Protein AF-0000000078060298 (afdb_homodimer)

Organism: Helicoverpa armigera (NCBI:txid29058)

Structure (mmCIF, N/CA/C/O backbone):
data_AF-0000000078060298-model_v1
#
loop_
_entity.id
_entity.type
_entity.pdbx_description
1 polymer 'Lipase domain-containing protein'
#
loop_
_atom_site.group_PDB
_atom_site.id
_atom_site.type_symbol
_atom_site.label_atom_id
_atom_site.label_alt_id
_atom_site.label_comp_id
_atom_site.label_asym_id
_atom_site.label_entity_id
_atom_site.label_seq_id
_atom_site.pdbx_PDB_ins_code
_atom_site.Cartn_x
_atom_site.Cartn_y
_atom_site.Cartn_z
_atom_site.occupancy
_atom_site.B_iso_or_equiv
_atom_site.auth_seq_id
_atom_site.auth_comp_id
_atom_site.auth_asym_id
_atom_site.auth_atom_id
_atom_site.pdbx_PDB_model_num
ATOM 1 N N . MET A 1 1 ? -14.711 -46.688 30.859 1 22.91 1 MET A N 1
ATOM 2 C CA . MET A 1 1 ? -13.898 -46.219 29.734 1 22.91 1 MET A CA 1
ATOM 3 C C . MET A 1 1 ? -14 -44.719 29.578 1 22.91 1 MET A C 1
ATOM 5 O O . MET A 1 1 ? -15.055 -44.188 29.203 1 22.91 1 MET A O 1
ATOM 9 N N . LYS A 1 2 ? -13.328 -43.969 30.484 1 39.56 2 LYS A N 1
ATOM 10 C CA . LYS A 1 2 ? -13.219 -42.5 30.484 1 39.56 2 LYS A CA 1
ATOM 11 C C . LYS A 1 2 ? -12.625 -42 29.172 1 39.56 2 LYS A C 1
ATOM 13 O O . LYS A 1 2 ? -11.516 -42.375 28.797 1 39.56 2 LYS A O 1
ATOM 18 N N . ILE A 1 3 ? -13.523 -41.562 28.25 1 32.94 3 ILE A N 1
ATOM 19 C CA . ILE A 1 3 ? -13.125 -40.938 27 1 32.94 3 ILE A CA 1
ATOM 20 C C . ILE A 1 3 ? -12.375 -39.656 27.281 1 32.94 3 ILE A C 1
ATOM 22 O O . ILE A 1 3 ? -12.922 -38.719 27.906 1 32.94 3 ILE A O 1
ATOM 26 N N . VAL A 1 4 ? -11.117 -39.656 27.25 1 38.22 4 VAL A N 1
ATOM 27 C CA . VAL A 1 4 ? -10.281 -38.469 27.328 1 38.22 4 VAL A CA 1
ATOM 28 C C . VAL A 1 4 ? -10.336 -37.719 26 1 38.22 4 VAL A C 1
ATOM 30 O O . VAL A 1 4 ? -9.938 -38.25 24.953 1 38.22 4 VAL A O 1
ATOM 33 N N . VAL A 1 5 ? -11.18 -36.719 25.781 1 35.28 5 VAL A N 1
ATOM 34 C CA . VAL A 1 5 ? -11.203 -35.719 24.703 1 35.28 5 VAL A CA 1
ATOM 35 C C . VAL A 1 5 ? -9.977 -34.844 24.797 1 35.28 5 VAL A C 1
ATOM 37 O O . VAL A 1 5 ? -9.812 -34.094 25.781 1 35.28 5 VAL A O 1
ATOM 40 N N . ILE A 1 6 ? -8.953 -35.219 24.172 1 32.78 6 ILE A N 1
ATOM 41 C CA . ILE A 1 6 ? -7.832 -34.312 24 1 32.78 6 ILE A CA 1
ATOM 42 C C . ILE A 1 6 ? -8.219 -33.188 23.016 1 32.78 6 ILE A C 1
ATOM 44 O O . ILE A 1 6 ? -8.445 -33.469 21.844 1 32.78 6 ILE A O 1
ATOM 48 N N . LEU A 1 7 ? -8.781 -32.156 23.422 1 31.72 7 LEU A N 1
ATOM 49 C CA . LEU A 1 7 ? -8.945 -30.922 22.625 1 31.72 7 LEU A CA 1
ATOM 50 C C . LEU A 1 7 ? -7.594 -30.391 22.172 1 31.72 7 LEU A C 1
ATOM 52 O O . LEU A 1 7 ? -6.801 -29.922 22.984 1 31.72 7 LEU A O 1
ATOM 56 N N . MET A 1 8 ? -7.055 -30.984 21.188 1 29.28 8 MET A N 1
ATOM 57 C CA . MET A 1 8 ? -5.922 -30.312 20.547 1 29.28 8 MET A CA 1
ATOM 58 C C . MET A 1 8 ? -6.312 -28.922 20.078 1 29.28 8 MET A C 1
ATOM 60 O O . MET A 1 8 ? -7.125 -28.781 19.156 1 29.28 8 MET A O 1
ATOM 64 N N . LEU A 1 9 ? -6.281 -27.984 20.922 1 32.25 9 LEU A N 1
ATOM 65 C CA . LEU A 1 9 ? -6.324 -26.609 20.469 1 32.25 9 LEU A CA 1
ATOM 66 C C . LEU A 1 9 ? -5.27 -26.359 19.391 1 32.25 9 LEU A C 1
ATOM 68 O O . LEU A 1 9 ? -4.07 -26.359 19.688 1 32.25 9 LEU A O 1
ATOM 72 N N . VAL A 1 10 ? -5.492 -26.812 18.25 1 33.12 10 VAL A N 1
ATOM 73 C CA . VAL A 1 10 ? -4.688 -26.297 17.141 1 33.12 10 VAL A CA 1
ATOM 74 C C . VAL A 1 10 ? -4.648 -24.781 17.172 1 33.12 10 VAL A C 1
ATOM 76 O O . VAL A 1 10 ? -5.66 -24.125 16.922 1 33.12 10 VAL A O 1
ATOM 79 N N . VAL A 1 11 ? -4 -24.234 18.141 1 34.66 11 VAL A N 1
ATOM 80 C CA . VAL A 1 11 ? -3.727 -22.812 18.047 1 34.66 11 VAL A CA 1
ATOM 81 C C . VAL A 1 11 ? -3.105 -22.5 16.688 1 34.66 11 VAL A C 1
ATOM 83 O O . VAL A 1 11 ? -1.984 -22.922 16.406 1 34.66 11 VAL A O 1
ATOM 86 N N . CYS A 1 12 ? -3.881 -22.344 15.656 1 39.69 12 CYS A N 1
ATOM 87 C CA . CYS A 1 12 ? -3.379 -21.734 14.43 1 39.69 12 CYS A CA 1
ATOM 88 C C . CYS A 1 12 ? -2.502 -20.531 14.734 1 39.69 12 CYS A C 1
ATOM 90 O O . CYS A 1 12 ? -3.008 -19.453 15.094 1 39.69 12 CYS A O 1
ATOM 92 N N . VAL A 1 13 ? -1.341 -20.719 15.32 1 43.97 13 VAL A N 1
ATOM 93 C CA . VAL A 1 13 ? -0.406 -19.609 15.547 1 43.97 13 VAL A CA 1
ATOM 94 C C . VAL A 1 13 ? -0.227 -18.812 14.258 1 43.97 13 VAL A C 1
ATOM 96 O O . VAL A 1 13 ? 0.323 -19.328 13.273 1 43.97 13 VAL A O 1
ATOM 99 N N . GLU A 1 14 ? -1.172 -17.953 14.055 1 56.47 14 GLU A N 1
ATOM 100 C CA . GLU A 1 14 ? -0.93 -17.031 12.961 1 56.47 14 GLU A CA 1
ATOM 101 C C . GLU A 1 14 ? 0.479 -16.453 13.023 1 56.47 14 GLU A C 1
ATOM 103 O O . GLU A 1 14 ? 0.922 -16 14.086 1 56.47 14 GLU A O 1
ATOM 108 N N . ALA A 1 15 ? 1.34 -16.812 12.039 1 65.75 15 ALA A N 1
ATOM 109 C CA . ALA A 1 15 ? 2.736 -16.391 11.977 1 65.75 15 ALA A CA 1
ATOM 110 C C . ALA A 1 15 ? 2.854 -14.867 12.117 1 65.75 15 ALA A C 1
ATOM 112 O O . ALA A 1 15 ? 2.121 -14.125 11.461 1 65.75 15 ALA A O 1
ATOM 113 N N . ASP A 1 16 ? 3.424 -14.375 13.086 1 80.25 16 ASP A N 1
ATOM 114 C CA . ASP A 1 16 ? 3.771 -12.977 13.281 1 80.25 16 ASP A CA 1
ATOM 115 C C . ASP A 1 16 ? 4.621 -12.453 12.125 1 80.25 16 ASP A C 1
ATOM 117 O O . ASP A 1 16 ? 5.777 -12.852 11.969 1 80.25 16 ASP A O 1
ATOM 121 N N . THR A 1 17 ? 3.959 -11.633 11.25 1 91.25 17 THR A N 1
ATOM 122 C CA . THR A 1 17 ? 4.66 -11.125 10.078 1 91.25 17 THR A CA 1
ATOM 123 C C . THR A 1 17 ? 5.309 -9.781 10.383 1 91.25 17 THR A C 1
ATOM 125 O O . THR A 1 17 ? 5.895 -9.156 9.492 1 91.25 17 THR A O 1
ATOM 128 N N . GLY A 1 18 ? 5.203 -9.32 11.688 1 93.38 18 GLY A N 1
ATOM 129 C CA . GLY A 1 18 ? 5.84 -8.078 12.094 1 93.38 18 GLY A CA 1
ATOM 130 C C . GLY A 1 18 ? 5.07 -6.844 11.656 1 93.38 18 GLY A C 1
ATOM 131 O O . GLY A 1 18 ? 4.078 -6.949 10.93 1 93.38 18 GLY A O 1
ATOM 132 N N . GLN A 1 19 ? 5.551 -5.621 12.086 1 94.94 19 GLN A N 1
ATOM 133 C CA . GLN A 1 19 ? 4.977 -4.336 11.695 1 94.94 19 GLN A CA 1
ATOM 134 C C . GLN A 1 19 ? 5.473 -3.908 10.32 1 94.94 19 GLN A C 1
ATOM 136 O O . GLN A 1 19 ? 6.578 -4.27 9.906 1 94.94 19 GLN A O 1
ATOM 141 N N . PRO A 1 20 ? 4.613 -3.164 9.641 1 96.12 20 PRO A N 1
ATOM 142 C CA . PRO A 1 20 ? 5.082 -2.68 8.344 1 96.12 20 PRO A CA 1
ATOM 143 C C . PRO A 1 20 ? 6.238 -1.69 8.469 1 96.12 20 PRO A C 1
ATOM 145 O O . PRO A 1 20 ? 6.258 -0.866 9.383 1 96.12 20 PRO A O 1
ATOM 148 N N . ALA A 1 21 ? 7.223 -1.841 7.555 1 95.25 21 ALA A N 1
ATOM 149 C CA . ALA A 1 21 ? 8.219 -0.783 7.414 1 95.25 21 ALA A CA 1
ATOM 150 C C . ALA A 1 21 ? 7.605 0.467 6.789 1 95.25 21 ALA A C 1
ATOM 152 O O . ALA A 1 21 ? 7.859 1.585 7.242 1 95.25 21 ALA A O 1
ATOM 153 N N . GLY A 1 22 ? 6.773 0.222 5.797 1 96.31 22 GLY A N 1
ATOM 154 C CA . GLY A 1 22 ? 6.117 1.313 5.094 1 96.31 22 GLY A CA 1
ATOM 155 C C . GLY A 1 22 ? 6.898 1.802 3.889 1 96.31 22 GLY A C 1
ATOM 156 O O . GLY A 1 22 ? 8.094 1.52 3.76 1 96.31 22 GLY A O 1
ATOM 157 N N . PHE A 1 23 ? 6.195 2.508 2.971 1 97.81 23 PHE A N 1
ATOM 158 C CA . PHE A 1 23 ? 6.785 3.059 1.757 1 97.81 23 PHE A CA 1
ATOM 159 C C . PHE A 1 23 ? 7.785 4.16 2.092 1 97.81 23 PHE A C 1
ATOM 161 O O . PHE A 1 23 ? 7.453 5.109 2.809 1 97.81 23 PHE A O 1
ATOM 168 N N . MET A 1 24 ? 9.047 4.039 1.638 1 97.12 24 MET A N 1
ATOM 169 C CA . MET A 1 24 ? 10.086 5.047 1.821 1 97.12 24 MET A CA 1
ATOM 170 C C . MET A 1 24 ? 10.211 5.441 3.289 1 97.12 24 MET A C 1
ATOM 172 O O . MET A 1 24 ? 10.172 6.629 3.621 1 97.12 24 MET A O 1
ATOM 176 N N . ALA A 1 25 ? 10.414 4.406 4.105 1 95.56 25 ALA A N 1
ATOM 177 C CA . ALA A 1 25 ? 10.375 4.594 5.551 1 95.56 25 ALA A CA 1
ATOM 178 C C . ALA A 1 25 ? 11.508 5.492 6.023 1 95.56 25 ALA A C 1
ATOM 180 O O . ALA A 1 25 ? 11.359 6.23 7 1 95.56 25 ALA A O 1
ATOM 181 N N . ASP A 1 26 ? 12.648 5.414 5.348 1 95.38 26 ASP A N 1
ATOM 182 C CA . ASP A 1 26 ? 13.844 6.18 5.707 1 95.38 26 ASP A CA 1
ATOM 183 C C . ASP A 1 26 ? 14.445 6.859 4.48 1 95.38 26 ASP A C 1
ATOM 185 O O . ASP A 1 26 ? 14.586 6.238 3.426 1 95.38 26 ASP A O 1
ATOM 189 N N . CYS A 1 27 ? 14.742 8.117 4.691 1 96.94 27 CYS A N 1
ATOM 190 C CA . CYS A 1 27 ? 15.375 8.852 3.602 1 96.94 27 CYS A CA 1
ATOM 191 C C . CYS A 1 27 ? 16.719 9.43 4.031 1 96.94 27 CYS A C 1
ATOM 193 O O . CYS A 1 27 ? 16.875 9.875 5.172 1 96.94 27 CYS A O 1
ATOM 195 N N . PRO A 1 28 ? 17.688 9.391 3.088 1 96.75 28 PRO A N 1
ATOM 196 C CA . PRO A 1 28 ? 18.969 10.039 3.377 1 96.75 28 PRO A CA 1
ATOM 197 C C . PRO A 1 28 ? 18.828 11.539 3.629 1 96.75 28 PRO A C 1
ATOM 199 O O . PRO A 1 28 ? 18.047 12.211 2.949 1 96.75 28 PRO A O 1
ATOM 202 N N . GLY A 1 29 ? 19.531 12 4.66 1 96.56 29 GLY A N 1
ATOM 203 C CA . GLY A 1 29 ? 19.688 13.43 4.848 1 96.56 29 GLY A CA 1
ATOM 204 C C . GLY A 1 29 ? 18.625 14.023 5.762 1 96.56 29 GLY A C 1
ATOM 205 O O . GLY A 1 29 ? 18.672 15.219 6.074 1 96.56 29 GLY A O 1
ATOM 206 N N . MET A 1 30 ? 17.703 13.219 6.277 1 96.75 30 MET A N 1
ATOM 207 C CA . MET A 1 30 ? 16.641 13.734 7.133 1 96.75 30 MET A CA 1
ATOM 208 C C . MET A 1 30 ? 17.219 14.289 8.43 1 96.75 30 MET A C 1
ATOM 210 O O . MET A 1 30 ? 16.594 15.133 9.086 1 96.75 30 MET A O 1
ATOM 214 N N . ASN A 1 31 ? 18.391 13.867 8.797 1 93.69 31 ASN A N 1
ATOM 215 C CA . ASN A 1 31 ? 19.047 14.352 10.008 1 93.69 31 ASN A CA 1
ATOM 216 C C . ASN A 1 31 ? 20.156 15.359 9.688 1 93.69 31 ASN A C 1
ATOM 218 O O . ASN A 1 31 ? 20.938 15.734 10.562 1 93.69 31 ASN A O 1
ATOM 222 N N . ARG A 1 32 ? 20.281 15.734 8.484 1 96.94 32 ARG A N 1
ATOM 223 C CA . ARG A 1 32 ? 21.25 16.75 8.062 1 96.94 32 ARG A CA 1
ATOM 224 C C . ARG A 1 32 ? 20.609 18.125 8.016 1 96.94 32 ARG A C 1
ATOM 226 O O . ARG A 1 32 ? 19.375 18.25 8 1 96.94 32 ARG A O 1
ATOM 233 N N . THR A 1 33 ? 21.484 19.094 7.965 1 96.69 33 THR A N 1
ATOM 234 C CA . THR A 1 33 ? 21 20.469 7.945 1 96.69 33 THR A CA 1
ATOM 235 C C . THR A 1 33 ? 20.547 20.859 6.539 1 96.69 33 THR A C 1
ATOM 237 O O . THR A 1 33 ? 21.203 20.516 5.555 1 96.69 33 THR A O 1
ATOM 240 N N . THR A 1 34 ? 19.406 21.422 6.43 1 96.5 34 THR A N 1
ATOM 241 C CA . THR A 1 34 ? 18.891 22.047 5.215 1 96.5 34 THR A CA 1
ATOM 242 C C . THR A 1 34 ? 18.609 23.531 5.445 1 96.5 34 THR A C 1
ATOM 244 O O . THR A 1 34 ? 17.781 23.891 6.293 1 96.5 34 THR A O 1
ATOM 247 N N . VAL A 1 35 ? 19.297 24.375 4.711 1 97.06 35 VAL A N 1
ATOM 248 C CA . VAL A 1 35 ? 19.172 25.812 4.859 1 97.06 35 VAL A CA 1
ATOM 249 C C . VAL A 1 35 ? 18.531 26.406 3.6 1 97.06 35 VAL A C 1
ATOM 251 O O . VAL A 1 35 ? 18.844 25.984 2.484 1 97.06 35 VAL A O 1
ATOM 254 N N . LEU A 1 36 ? 17.594 27.328 3.758 1 96.69 36 LEU A N 1
ATOM 255 C CA . LEU A 1 36 ? 17.062 28.094 2.637 1 96.69 36 LEU A CA 1
ATOM 256 C C . LEU A 1 36 ? 17.891 29.344 2.391 1 96.69 36 LEU A C 1
ATOM 258 O O . LEU A 1 36 ? 18.109 30.156 3.305 1 96.69 36 LEU A O 1
ATOM 262 N N . SER A 1 37 ? 18.344 29.5 1.194 1 96.5 37 SER A N 1
ATOM 263 C CA . SER A 1 37 ? 19.094 30.703 0.834 1 96.5 37 SER A CA 1
ATOM 264 C C . SER A 1 37 ? 18.203 31.953 0.924 1 96.5 37 SER A C 1
ATOM 266 O O . SER A 1 37 ? 16.984 31.844 0.953 1 96.5 37 SER A O 1
ATOM 268 N N . GLU A 1 38 ? 18.906 33.094 0.923 1 96.56 38 GLU A N 1
ATOM 269 C CA . GLU A 1 38 ? 18.141 34.344 0.947 1 96.56 38 GLU A CA 1
ATOM 270 C C . GLU A 1 38 ? 17.281 34.469 -0.3 1 96.56 38 GLU A C 1
ATOM 272 O O . GLU A 1 38 ? 16.156 35 -0.229 1 96.56 38 GLU A O 1
ATOM 277 N N . ALA A 1 39 ? 17.781 34.031 -1.404 1 95.56 39 ALA A N 1
ATOM 278 C CA . ALA A 1 39 ? 17.016 34.094 -2.65 1 95.56 39 ALA A CA 1
ATOM 279 C C . ALA A 1 39 ? 15.766 33.219 -2.559 1 95.56 39 ALA A C 1
ATOM 281 O O . ALA A 1 39 ? 14.695 33.625 -3.008 1 95.56 39 ALA A O 1
ATOM 282 N N . THR A 1 40 ? 15.922 32.031 -1.969 1 95.62 40 THR A N 1
ATOM 283 C CA . THR A 1 40 ? 14.789 31.141 -1.795 1 95.62 40 THR A CA 1
ATOM 284 C C . THR A 1 40 ? 13.75 31.75 -0.854 1 95.62 40 THR A C 1
ATOM 286 O O . THR A 1 40 ? 12.555 31.75 -1.149 1 95.62 40 THR A O 1
ATOM 289 N N . LYS A 1 41 ? 14.18 32.281 0.205 1 96.06 41 LYS A N 1
ATOM 290 C CA . LYS A 1 41 ? 13.273 32.906 1.182 1 96.06 41 LYS A CA 1
ATOM 291 C C . LYS A 1 41 ? 12.445 34 0.551 1 96.06 41 LYS A C 1
ATOM 293 O O . LYS A 1 41 ? 11.242 34.125 0.809 1 96.06 41 LYS A O 1
ATOM 298 N N . ARG A 1 42 ? 13.07 34.75 -0.319 1 94.31 42 ARG A N 1
ATOM 299 C CA . ARG A 1 42 ? 12.406 35.875 -0.943 1 94.31 42 ARG A CA 1
ATOM 300 C C . ARG A 1 42 ? 11.344 35.438 -1.938 1 94.31 42 ARG A C 1
ATOM 302 O O . ARG A 1 42 ? 10.422 36.188 -2.264 1 94.31 42 ARG A O 1
ATOM 309 N N . SER A 1 43 ? 11.484 34.25 -2.359 1 94.62 43 SER A N 1
ATOM 310 C CA . SER A 1 43 ? 10.57 33.75 -3.377 1 94.62 43 SER A CA 1
ATOM 311 C C . SER A 1 43 ? 9.328 33.125 -2.744 1 94.62 43 SER A C 1
ATOM 313 O O . SER A 1 43 ? 8.359 32.812 -3.439 1 94.62 43 SER A O 1
ATOM 315 N N . LEU A 1 44 ? 9.336 32.938 -1.438 1 96.44 44 LEU A N 1
ATOM 316 C CA . LEU A 1 44 ? 8.25 32.25 -0.745 1 96.44 44 LEU A CA 1
ATOM 317 C C . LEU A 1 44 ? 7.121 33.219 -0.405 1 96.44 44 LEU A C 1
ATOM 319 O O . LEU A 1 44 ? 7.363 34.406 -0.151 1 96.44 44 LEU A O 1
ATOM 323 N N . SER A 1 45 ? 5.93 32.688 -0.486 1 96.81 45 SER A N 1
ATOM 324 C CA . SER A 1 45 ? 4.781 33.562 -0.252 1 96.81 45 SER A CA 1
ATOM 325 C C . SER A 1 45 ? 3.621 32.781 0.369 1 96.81 45 SER A C 1
ATOM 327 O O . SER A 1 45 ? 3.654 31.562 0.452 1 96.81 45 SER A O 1
ATOM 329 N N . VAL A 1 46 ? 2.668 33.531 0.876 1 97.56 46 VAL A N 1
ATOM 330 C CA . VAL A 1 46 ? 1.368 33 1.298 1 97.56 46 VAL A CA 1
ATOM 331 C C . VAL A 1 46 ? 0.261 33.688 0.501 1 97.56 46 VAL A C 1
ATOM 333 O O . VAL A 1 46 ? 0.45 34.812 -0.011 1 97.56 46 VAL A O 1
ATOM 336 N N . VAL A 1 47 ? -0.777 32.969 0.334 1 97.31 47 VA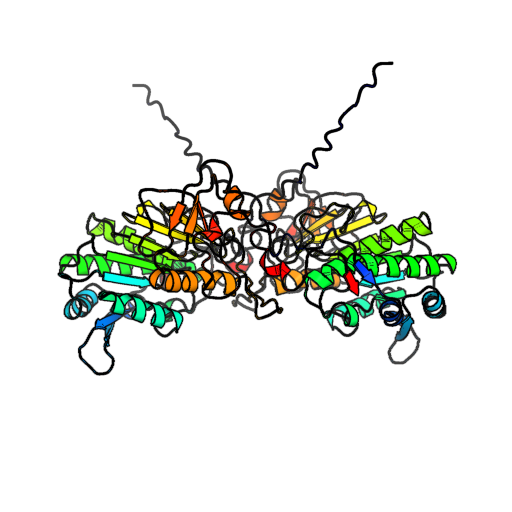L A N 1
ATOM 337 C CA . VAL A 1 47 ? -1.995 33.531 -0.226 1 97.31 47 VAL A CA 1
ATOM 338 C C . VAL A 1 47 ? -2.994 33.812 0.893 1 97.31 47 VAL A C 1
ATOM 340 O O . VAL A 1 47 ? -3.398 32.906 1.62 1 97.31 47 VAL A O 1
ATOM 343 N N . VAL A 1 48 ? -3.354 35.094 1.006 1 97.5 48 VAL A N 1
ATOM 344 C CA . VAL A 1 48 ? -4.324 35.531 2.004 1 97.5 48 VAL A CA 1
ATOM 345 C C . VAL A 1 48 ? -5.688 35.719 1.346 1 97.5 48 VAL A C 1
ATOM 347 O O . VAL A 1 48 ? -5.805 36.469 0.362 1 97.5 48 VAL A O 1
ATOM 350 N N . VAL A 1 49 ? -6.68 35.031 1.876 1 95.69 49 VAL A N 1
ATOM 351 C CA . VAL A 1 49 ? -8.023 35.094 1.315 1 95.69 49 VAL A CA 1
ATOM 352 C C . VAL A 1 49 ? -8.992 35.656 2.361 1 95.69 49 VAL A C 1
ATOM 354 O O . VAL A 1 49 ? -9 35.188 3.506 1 95.69 49 VAL A O 1
ATOM 357 N N . TYR A 1 50 ? -9.773 36.656 1.946 1 86.81 50 TYR A N 1
ATOM 358 C CA . TYR A 1 50 ? -10.68 37.312 2.877 1 86.81 50 TYR A CA 1
ATOM 359 C C . TYR A 1 50 ? -11.992 37.656 2.191 1 86.81 50 TYR A C 1
ATOM 361 O O . TYR A 1 50 ? -12.023 37.906 0.979 1 86.81 50 TYR A O 1
ATOM 369 N N . PRO A 1 51 ? -13.047 37.531 2.971 1 82.62 51 PRO A N 1
ATOM 370 C CA . PRO A 1 51 ? -14.359 37.812 2.387 1 82.62 51 PRO A CA 1
ATOM 371 C C . PRO A 1 51 ? -14.508 39.281 1.992 1 82.62 51 PRO A C 1
ATOM 373 O O . PRO A 1 51 ? -13.969 40.188 2.664 1 82.62 51 PRO A O 1
ATOM 376 N N . THR A 1 52 ? -15.094 39.5 0.807 1 78 52 THR A N 1
ATOM 377 C CA . THR A 1 52 ? -15.469 40.844 0.376 1 78 52 THR A CA 1
ATOM 378 C C . THR A 1 52 ? -16.906 40.875 -0.129 1 78 52 THR A C 1
ATOM 380 O O . THR A 1 52 ? -17.5 39.812 -0.39 1 78 52 THR A O 1
ATOM 383 N N . SER A 1 53 ? -17.516 42.031 -0.085 1 72.56 53 SER A N 1
ATOM 384 C CA . SER A 1 53 ? -18.875 42.219 -0.544 1 72.56 53 SER A CA 1
ATOM 385 C C . SER A 1 53 ? -18.969 42.156 -2.064 1 72.56 53 SER A C 1
ATOM 387 O O . SER A 1 53 ? -20.062 42.094 -2.625 1 72.56 53 SER A O 1
ATOM 389 N N . GLY A 1 54 ? -18.031 41.906 -2.674 1 66.56 54 GLY A N 1
ATOM 390 C CA . GLY A 1 54 ? -18.047 41.906 -4.129 1 66.56 54 GLY A CA 1
ATOM 391 C C . GLY A 1 54 ? -18.656 40.625 -4.703 1 66.56 54 GLY A C 1
ATOM 392 O O . GLY A 1 54 ? -19.078 39.75 -3.955 1 66.56 54 GLY A O 1
ATOM 393 N N . PHE A 1 55 ? -18.766 40.625 -6.035 1 63.78 55 PHE A N 1
ATOM 394 C CA . PHE A 1 55 ? -19.453 39.625 -6.836 1 63.78 55 PHE A CA 1
ATOM 395 C C . PHE A 1 55 ? -18.922 38.219 -6.52 1 63.78 55 PHE A C 1
ATOM 397 O O . PHE A 1 55 ? -19.688 37.281 -6.406 1 63.78 55 PHE A O 1
ATOM 404 N N . LEU A 1 56 ? -17.547 38.125 -6.254 1 73.69 56 LEU A N 1
ATOM 405 C CA . LEU A 1 56 ? -16.938 36.812 -6.031 1 73.69 56 LEU A CA 1
ATOM 406 C C . LEU A 1 56 ? -17.062 36.406 -4.566 1 73.69 56 LEU A C 1
ATOM 408 O O . LEU A 1 56 ? -16.891 35.25 -4.23 1 73.69 56 LEU A O 1
ATOM 412 N N . GLY A 1 57 ? -17.359 37.25 -3.82 1 78.38 57 GLY A N 1
ATOM 413 C CA . GLY A 1 57 ? -17.594 37 -2.406 1 78.38 57 GLY A CA 1
ATOM 414 C C . GLY A 1 57 ? -16.312 36.969 -1.584 1 78.38 57 GLY A C 1
ATOM 415 O O . GLY A 1 57 ? -16.375 36.969 -0.353 1 78.38 57 GLY A O 1
ATOM 416 N N . HIS A 1 58 ? -15.109 36.781 -2.402 1 86 58 HIS A N 1
ATOM 417 C CA . HIS A 1 58 ? -13.844 36.844 -1.685 1 86 58 HIS A CA 1
ATOM 418 C C . HIS A 1 58 ? -12.734 37.406 -2.568 1 86 58 HIS A C 1
ATOM 420 O O . HIS A 1 58 ? -12.883 37.469 -3.791 1 86 58 HIS A O 1
ATOM 426 N N . ARG A 1 59 ? -11.711 38 -1.961 1 89.5 59 ARG A N 1
ATOM 427 C CA . ARG A 1 59 ? -10.508 38.469 -2.639 1 89.5 59 ARG A CA 1
ATOM 428 C C . ARG A 1 59 ? -9.266 37.75 -2.104 1 89.5 59 ARG A C 1
ATOM 430 O O . ARG A 1 59 ? -9.297 37.156 -1.028 1 89.5 59 ARG A O 1
ATOM 437 N N . GLU A 1 60 ? -8.273 37.75 -2.938 1 94.31 60 GLU A N 1
ATOM 438 C CA . GLU A 1 60 ? -7.012 37.125 -2.555 1 94.31 60 GLU A CA 1
ATOM 439 C C . GLU A 1 60 ? -5.84 38.062 -2.793 1 94.31 60 GLU A C 1
ATOM 441 O O . GLU A 1 60 ? -5.855 38.875 -3.738 1 94.31 60 GLU A O 1
ATOM 446 N N . VAL A 1 61 ? -4.969 38.062 -1.891 1 95.88 61 VAL A N 1
ATOM 447 C CA . VAL A 1 61 ? -3.732 38.812 -2.043 1 95.88 61 VAL A CA 1
ATOM 448 C C . VAL A 1 61 ? -2.537 37.938 -1.701 1 95.88 61 VAL A C 1
ATOM 450 O O . VAL A 1 61 ? -2.604 37.125 -0.778 1 95.88 61 VAL A O 1
ATOM 453 N N . ARG A 1 62 ? -1.482 38.062 -2.461 1 96.31 62 ARG A N 1
ATOM 454 C CA . ARG A 1 62 ? -0.241 37.344 -2.191 1 96.31 62 ARG A CA 1
ATOM 455 C C . ARG A 1 62 ? 0.713 38.188 -1.357 1 96.31 62 ARG A C 1
ATOM 457 O O . ARG A 1 62 ? 0.955 39.375 -1.677 1 96.31 62 ARG A O 1
ATOM 464 N N . CYS A 1 63 ? 1.174 37.625 -0.258 1 97.75 63 CYS A N 1
ATOM 465 C CA . CYS A 1 63 ? 2.133 38.281 0.619 1 97.75 63 CYS A CA 1
ATOM 466 C C . CYS A 1 63 ? 3.393 37.438 0.784 1 97.75 63 CYS A C 1
ATOM 468 O O . CYS A 1 63 ? 3.33 36.219 0.761 1 97.75 63 CYS A O 1
ATOM 470 N N . LYS A 1 64 ? 4.523 38.094 0.938 1 97.25 64 LYS A N 1
ATOM 471 C CA . LYS A 1 64 ? 5.781 37.406 1.148 1 97.25 64 LYS A CA 1
ATOM 472 C C . LYS A 1 64 ? 5.773 36.625 2.471 1 97.25 64 LYS A C 1
ATOM 474 O O . LYS A 1 64 ? 5.176 37.094 3.449 1 97.25 64 LYS A O 1
ATOM 479 N N . LEU A 1 65 ? 6.391 35.5 2.467 1 97.62 65 LEU A N 1
ATOM 480 C CA . LEU A 1 65 ? 6.539 34.75 3.707 1 97.62 65 LEU A CA 1
ATOM 481 C C . LEU A 1 65 ? 7.668 35.312 4.559 1 97.62 65 LEU A C 1
ATOM 483 O O . LEU A 1 65 ? 8.75 34.719 4.641 1 97.62 65 LEU A O 1
ATOM 487 N N . SER A 1 66 ? 7.43 36.438 5.121 1 95 66 SER A N 1
ATOM 488 C CA . SER A 1 66 ? 8.391 37.188 5.914 1 95 66 SER A CA 1
ATOM 489 C C . SER A 1 66 ? 7.691 38.094 6.941 1 95 66 SER A C 1
ATOM 491 O O . SER A 1 66 ? 6.461 38.156 6.961 1 95 66 SER A O 1
ATOM 493 N N . THR A 1 67 ? 8.508 38.656 7.762 1 90.94 67 THR A N 1
ATOM 494 C CA . THR A 1 67 ? 7.969 39.625 8.734 1 90.94 67 THR A CA 1
ATOM 495 C C . THR A 1 67 ? 7.258 40.75 8.023 1 90.94 67 THR A C 1
ATOM 497 O O . THR A 1 67 ? 6.184 41.188 8.453 1 90.94 67 THR A O 1
ATOM 500 N N . GLU A 1 68 ? 7.898 41.25 6.98 1 92.19 68 GLU A N 1
ATOM 501 C CA . GLU A 1 68 ? 7.27 42.312 6.195 1 92.19 68 GLU A CA 1
ATOM 502 C C . GLU A 1 68 ? 5.969 41.812 5.559 1 92.19 68 GLU A C 1
ATOM 504 O O . GLU A 1 68 ? 4.992 42.562 5.488 1 92.19 68 GLU A O 1
ATOM 509 N N . GLY A 1 69 ? 6.008 40.625 5.117 1 96.06 69 GLY A N 1
ATOM 510 C CA . GLY A 1 69 ? 4.82 40.062 4.512 1 96.06 69 GLY A CA 1
ATOM 511 C C . GLY A 1 69 ? 3.676 39.875 5.492 1 96.06 69 GLY A C 1
ATOM 512 O O . GLY A 1 69 ? 2.508 39.906 5.102 1 96.06 69 GLY A O 1
ATOM 513 N N . ALA A 1 70 ? 3.998 39.688 6.746 1 97.75 70 ALA A N 1
ATOM 514 C CA . ALA A 1 70 ? 2.967 39.594 7.777 1 97.75 70 ALA A CA 1
ATOM 515 C C . ALA A 1 70 ? 2.154 40.875 7.875 1 97.75 70 ALA A C 1
ATOM 517 O O . ALA A 1 70 ? 0.944 40.844 8.109 1 97.75 70 ALA A O 1
ATOM 518 N N . ALA A 1 71 ? 2.826 42 7.723 1 97.06 71 ALA A N 1
ATOM 519 C CA . ALA A 1 71 ? 2.123 43.281 7.715 1 97.06 71 ALA A CA 1
ATOM 520 C C . ALA A 1 71 ? 1.158 43.375 6.535 1 97.06 71 ALA A C 1
ATOM 522 O O . ALA A 1 71 ? 0.043 43.875 6.676 1 97.06 71 ALA A O 1
ATOM 523 N N . CYS A 1 72 ? 1.628 42.938 5.441 1 97.25 72 CYS A N 1
ATOM 524 C CA . CYS A 1 72 ? 0.783 42.844 4.258 1 97.25 72 CYS A CA 1
ATOM 525 C C . CYS A 1 72 ? -0.47 42.031 4.551 1 97.25 72 CYS A C 1
ATOM 527 O O . CYS A 1 72 ? -1.582 42.438 4.227 1 97.25 72 CYS A O 1
ATOM 529 N N . ALA A 1 73 ? -0.363 40.875 5.172 1 97.75 73 ALA A N 1
ATOM 530 C CA . ALA A 1 73 ? -1.476 40 5.484 1 97.75 73 ALA A CA 1
ATOM 531 C C . ALA A 1 73 ? -2.41 40.625 6.516 1 97.75 73 ALA A C 1
ATOM 533 O O . ALA A 1 73 ? -3.633 40.562 6.375 1 97.75 73 ALA A O 1
ATOM 534 N N . ALA A 1 74 ? -1.828 41.25 7.496 1 97.25 74 ALA A N 1
ATOM 535 C CA . ALA A 1 74 ? -2.58 41.812 8.617 1 97.25 74 ALA A CA 1
ATOM 536 C C . ALA A 1 74 ? -3.553 42.875 8.148 1 97.25 74 ALA A C 1
ATOM 538 O O . ALA A 1 74 ? -4.609 43.094 8.758 1 97.25 74 ALA A O 1
ATOM 539 N N . LYS A 1 75 ? -3.234 43.531 7.051 1 95.38 75 LYS A N 1
ATOM 540 C CA . LYS A 1 75 ? -4.074 44.594 6.516 1 95.38 75 LYS A CA 1
ATOM 541 C C . LYS A 1 75 ? -5.422 44.062 6.051 1 95.38 75 LYS A C 1
ATOM 543 O O . LYS A 1 75 ? -6.406 44.812 5.977 1 95.38 75 LYS A O 1
ATOM 548 N N . HIS A 1 76 ? -5.465 42.812 5.812 1 94.56 76 HIS A N 1
ATOM 549 C CA . HIS A 1 76 ? -6.656 42.281 5.172 1 94.56 76 HIS A CA 1
ATOM 550 C C . HIS A 1 76 ? -7.387 41.312 6.102 1 94.56 76 HIS A C 1
ATOM 552 O O . HIS A 1 76 ? -8.484 40.844 5.781 1 94.56 76 HIS A O 1
ATOM 558 N N . LEU A 1 77 ? -6.844 41 7.238 1 95.69 77 LEU A N 1
ATOM 559 C CA . LEU A 1 77 ? -7.395 40 8.141 1 95.69 77 LEU A CA 1
ATOM 560 C C . LEU A 1 77 ? -8.07 40.656 9.336 1 95.69 77 LEU A C 1
ATOM 562 O O . LEU A 1 77 ? -7.602 41.688 9.836 1 95.69 77 LEU A O 1
ATOM 566 N N . ASP A 1 78 ? -9.203 40.125 9.734 1 95 78 ASP A N 1
ATOM 567 C CA . ASP A 1 78 ? -9.906 40.562 10.93 1 95 78 ASP A CA 1
ATOM 568 C C . ASP A 1 78 ? -9.539 39.719 12.141 1 95 78 ASP A C 1
ATOM 570 O O . ASP A 1 78 ? -10.156 38.688 12.375 1 95 78 ASP A O 1
ATOM 574 N N . PHE A 1 79 ? -8.633 40.219 13 1 95.75 79 PHE A N 1
ATOM 575 C CA . PHE A 1 79 ? -8.117 39.469 14.125 1 95.75 79 PHE A CA 1
ATOM 576 C C . PHE A 1 79 ? -9.047 39.562 15.328 1 95.75 79 PHE A C 1
ATOM 578 O O . PHE A 1 79 ? -8.914 38.812 16.297 1 95.75 79 PHE A O 1
ATOM 585 N N . LYS A 1 80 ? -9.984 40.406 15.32 1 94.19 80 LYS A N 1
ATOM 586 C CA . LYS A 1 80 ? -10.859 40.656 16.453 1 94.19 80 LYS A CA 1
ATOM 587 C C . LYS A 1 80 ? -12.062 39.719 16.438 1 94.19 80 LYS A C 1
ATOM 589 O O . LYS A 1 80 ? -12.477 39.219 17.484 1 94.19 80 LYS A O 1
ATOM 594 N N . LYS A 1 81 ? -12.523 39.406 15.273 1 93.31 81 LYS A N 1
ATOM 595 C CA . LYS A 1 81 ? -13.805 38.719 15.211 1 93.31 81 LYS A CA 1
ATOM 596 C C . LYS A 1 81 ? -13.641 37.312 14.641 1 93.31 81 LYS A C 1
ATOM 598 O O . LYS A 1 81 ? -14.477 36.438 14.875 1 93.31 81 LYS A O 1
ATOM 603 N N . ARG A 1 82 ? -12.578 37.156 13.922 1 95.69 82 ARG A N 1
ATOM 604 C CA . ARG A 1 82 ? -12.523 35.938 13.125 1 95.69 82 ARG A CA 1
ATOM 605 C C . ARG A 1 82 ? -11.391 35.031 13.594 1 95.69 82 ARG A C 1
ATOM 607 O O . ARG A 1 82 ? -10.32 35.5 13.977 1 95.69 82 ARG A O 1
ATOM 614 N N . LYS A 1 83 ? -11.664 33.688 13.516 1 96.31 83 LYS A N 1
ATOM 615 C CA . LYS A 1 83 ? -10.562 32.719 13.617 1 96.31 83 LYS A CA 1
ATOM 616 C C . LYS A 1 83 ? -9.68 32.781 12.367 1 96.31 83 LYS A C 1
ATOM 618 O O . LYS A 1 83 ? -10.156 33.094 11.281 1 96.31 83 LYS A O 1
ATOM 623 N N . THR A 1 84 ? -8.43 32.531 12.594 1 98.12 84 THR A N 1
ATOM 624 C CA . THR A 1 84 ? -7.5 32.469 11.469 1 98.12 84 THR A CA 1
ATOM 625 C C . THR A 1 84 ? -7.121 31.016 11.18 1 98.12 84 THR A C 1
ATOM 627 O O . THR A 1 84 ? -6.582 30.328 12.047 1 98.12 84 THR A O 1
ATOM 630 N N . GLN A 1 85 ? -7.5 30.625 9.984 1 98.44 85 GLN A N 1
ATOM 631 C CA . GLN A 1 85 ? -7.191 29.281 9.516 1 98.44 85 GLN A CA 1
ATOM 632 C C . GLN A 1 85 ? -6.004 29.281 8.562 1 98.44 85 GLN A C 1
ATOM 634 O O . GLN A 1 85 ? -6.039 29.922 7.52 1 98.44 85 GLN A O 1
ATOM 639 N N . VAL A 1 86 ? -4.941 28.531 8.938 1 98.81 86 VAL A N 1
ATOM 640 C CA . VAL A 1 86 ? -3.779 28.375 8.07 1 98.81 86 VAL A CA 1
ATOM 641 C C . VAL A 1 86 ? -3.82 27 7.398 1 98.81 86 VAL A C 1
ATOM 643 O O . VAL A 1 86 ? -3.973 25.984 8.062 1 98.81 86 VAL A O 1
ATOM 646 N N . MET A 1 87 ? -3.713 27 6.109 1 98.38 87 MET A N 1
ATOM 647 C CA . MET A 1 87 ? -3.768 25.766 5.332 1 98.38 87 MET A CA 1
ATOM 648 C C . MET A 1 87 ? -2.422 25.484 4.676 1 98.38 87 MET A C 1
ATOM 650 O O . MET A 1 87 ? -1.832 26.359 4.047 1 98.38 87 MET A O 1
ATOM 654 N N . ILE A 1 88 ? -1.979 24.297 4.82 1 98.25 88 ILE A N 1
ATOM 655 C CA . ILE A 1 88 ? -0.719 23.859 4.23 1 98.25 88 ILE A CA 1
ATOM 656 C C . ILE A 1 88 ? -0.924 22.547 3.486 1 98.25 88 ILE A C 1
ATOM 658 O O . ILE A 1 88 ? -1.228 21.516 4.102 1 98.25 88 ILE A O 1
ATOM 662 N N . SER A 1 89 ? -0.72 22.531 2.145 1 95.69 89 SER A N 1
ATOM 663 C CA . SER A 1 89 ? -0.953 21.344 1.321 1 95.69 89 SER A CA 1
ATOM 664 C C . SER A 1 89 ? 0.268 20.438 1.312 1 95.69 89 SER A C 1
ATOM 666 O O . SER A 1 89 ? 1.203 20.625 2.09 1 95.69 89 SER A O 1
ATOM 668 N N . GLY A 1 90 ? 0.161 19.344 0.53 1 94.25 90 GLY A N 1
ATOM 669 C CA . GLY A 1 90 ? 1.22 18.359 0.473 1 94.25 90 GLY A CA 1
ATOM 670 C C . GLY A 1 90 ? 2.066 18.453 -0.782 1 94.25 90 GLY A C 1
ATOM 671 O O . GLY A 1 90 ? 1.982 19.438 -1.518 1 94.25 90 GLY A O 1
ATOM 672 N N . TYR A 1 91 ? 2.846 17.422 -1.007 1 92.69 91 TYR A N 1
ATOM 673 C CA . TYR A 1 91 ? 3.834 17.344 -2.078 1 92.69 91 TYR A CA 1
ATOM 674 C C . TYR A 1 91 ? 3.191 17.609 -3.434 1 92.69 91 TYR A C 1
ATOM 676 O O . TYR A 1 91 ? 2.176 17 -3.779 1 92.69 91 TYR A O 1
ATOM 684 N N . LEU A 1 92 ? 3.652 18.562 -4.199 1 85.12 92 LEU A N 1
ATOM 685 C CA . LEU A 1 92 ? 3.311 18.938 -5.566 1 85.12 92 LEU A CA 1
ATOM 686 C C . LEU A 1 92 ? 1.911 19.547 -5.625 1 85.12 92 LEU A C 1
ATOM 688 O O . LEU A 1 92 ? 1.306 19.625 -6.695 1 85.12 92 LEU A O 1
ATOM 692 N N . ASP A 1 93 ? 1.418 19.969 -4.469 1 87.38 93 ASP A N 1
ATOM 693 C CA . ASP A 1 93 ? 0.127 20.641 -4.395 1 87.38 93 ASP A CA 1
ATOM 694 C C . ASP A 1 93 ? 0.306 22.156 -4.238 1 87.38 93 ASP A C 1
ATOM 696 O O . ASP A 1 93 ? 1.431 22.656 -4.281 1 87.38 93 ASP A O 1
ATOM 700 N N . GLY A 1 94 ? -0.839 22.859 -4.336 1 86.75 94 GLY A N 1
ATOM 701 C CA . GLY A 1 94 ? -0.791 24.297 -4.184 1 86.75 94 GLY A CA 1
ATOM 702 C C . GLY A 1 94 ? -2.164 24.938 -4.086 1 86.75 94 GLY A C 1
ATOM 703 O O . GLY A 1 94 ? -3.18 24.234 -4.117 1 86.75 94 GLY A O 1
ATOM 704 N N . SER A 1 95 ? -2.045 26.266 -3.938 1 87.56 95 SER A N 1
ATOM 705 C CA . SER A 1 95 ? -3.268 27.031 -3.703 1 87.56 95 SER A CA 1
ATOM 706 C C . SER A 1 95 ? -4.223 26.922 -4.887 1 87.56 95 SER A C 1
ATOM 708 O O . SER A 1 95 ? -5.426 27.141 -4.742 1 87.56 95 SER A O 1
ATOM 710 N N . PHE A 1 96 ? -3.691 26.516 -5.996 1 87.44 96 PHE A N 1
ATOM 711 C CA . PHE A 1 96 ? -4.496 26.453 -7.211 1 87.44 96 PHE A CA 1
ATOM 712 C C . PHE A 1 96 ? -5.285 25.156 -7.277 1 87.44 96 PHE A C 1
ATOM 714 O O . PHE A 1 96 ? -6.219 25.031 -8.078 1 87.44 96 PHE A O 1
ATOM 721 N N . SER A 1 97 ? -4.91 24.219 -6.469 1 92.75 97 SER A N 1
ATOM 722 C CA . SER A 1 97 ? -5.52 22.906 -6.602 1 92.75 97 SER A CA 1
ATOM 723 C C . SER A 1 97 ? -6.988 22.938 -6.195 1 92.75 97 SER A C 1
ATOM 725 O O . SER A 1 97 ? -7.363 23.625 -5.246 1 92.75 97 SER A O 1
ATOM 727 N N . PRO A 1 98 ? -7.863 22.141 -6.828 1 94.62 98 PRO A N 1
ATOM 728 C CA . PRO A 1 98 ? -9.297 22.125 -6.512 1 94.62 98 PRO A CA 1
ATOM 729 C C . PRO A 1 98 ? -9.57 21.75 -5.055 1 94.62 98 PRO A C 1
ATOM 731 O O . PRO A 1 98 ? -10.5 22.281 -4.445 1 94.62 98 PRO A O 1
ATOM 734 N N . ILE A 1 99 ? -8.812 20.906 -4.496 1 95.25 99 ILE A N 1
ATOM 735 C CA . ILE A 1 99 ? -9.008 20.5 -3.105 1 95.25 99 ILE A CA 1
ATOM 736 C C . ILE A 1 99 ? -8.742 21.688 -2.184 1 95.25 99 ILE A C 1
ATOM 738 O O . ILE A 1 99 ? -9.539 21.969 -1.282 1 95.25 99 ILE A O 1
ATOM 742 N N . VAL A 1 100 ? -7.699 22.406 -2.424 1 96.25 100 VAL A N 1
ATOM 743 C CA . VAL A 1 100 ? -7.359 23.562 -1.6 1 96.25 100 VAL A CA 1
ATOM 744 C C . VAL A 1 100 ? -8.43 24.641 -1.754 1 96.25 100 VAL A C 1
ATOM 746 O O . VAL A 1 100 ? -8.852 25.25 -0.769 1 96.25 100 VAL A O 1
ATOM 749 N N . ARG A 1 101 ? -8.859 24.812 -2.996 1 96.12 101 ARG A N 1
ATOM 750 C CA . ARG A 1 101 ? -9.906 25.797 -3.244 1 96.12 101 ARG A CA 1
ATOM 751 C C . ARG A 1 101 ? -11.188 25.438 -2.498 1 96.12 101 ARG A C 1
ATOM 753 O O . ARG A 1 101 ? -11.883 26.312 -1.983 1 96.12 101 ARG A O 1
ATOM 760 N N . SER A 1 102 ? -11.508 24.156 -2.426 1 96.88 102 SER A N 1
ATOM 761 C CA . SER A 1 102 ? -12.68 23.703 -1.683 1 96.88 102 SER A CA 1
ATOM 762 C C . SER A 1 102 ? -12.531 23.984 -0.191 1 96.88 102 SER A C 1
ATOM 764 O O . SER A 1 102 ? -13.5 24.359 0.476 1 96.88 102 SER A O 1
ATOM 766 N N . PHE A 1 103 ? -11.344 23.828 0.311 1 97.62 103 PHE A N 1
ATOM 767 C CA . PHE A 1 103 ? -11.07 24.125 1.712 1 97.62 103 PHE A CA 1
ATOM 768 C C . PHE A 1 103 ? -11.25 25.609 1.993 1 97.62 103 PHE A C 1
ATOM 770 O O . PHE A 1 103 ? -11.852 26 2.996 1 97.62 103 PHE A O 1
ATOM 777 N N . ILE A 1 104 ? -10.695 26.391 1.092 1 96.81 104 ILE A N 1
ATOM 778 C CA . ILE A 1 104 ? -10.797 27.844 1.239 1 96.81 104 ILE A CA 1
ATOM 779 C C . ILE A 1 104 ? -12.266 28.25 1.307 1 96.81 104 ILE A C 1
ATOM 781 O O . ILE A 1 104 ? -12.672 28.969 2.225 1 96.81 104 ILE A O 1
ATOM 785 N N . ALA A 1 105 ? -13.016 27.766 0.336 1 95.75 105 ALA A N 1
ATOM 786 C CA . ALA A 1 105 ? -14.438 28.094 0.283 1 95.75 105 ALA A CA 1
ATOM 787 C C . ALA A 1 105 ? -15.148 27.672 1.564 1 95.75 105 ALA A C 1
ATOM 789 O O . ALA A 1 105 ? -15.969 28.422 2.1 1 95.75 105 ALA A O 1
ATOM 790 N N . MET A 1 106 ? -14.836 26.531 2.043 1 96.62 106 MET A N 1
ATOM 791 C CA . MET A 1 106 ? -15.453 26 3.252 1 96.62 106 MET A CA 1
ATOM 792 C C . MET A 1 106 ? -15.156 26.875 4.457 1 96.62 106 MET A C 1
ATOM 794 O O . MET A 1 106 ? -16.062 27.281 5.184 1 96.62 106 MET A O 1
ATOM 798 N N . TYR A 1 107 ? -13.93 27.266 4.672 1 96.75 107 TYR A N 1
ATOM 799 C CA . TYR A 1 107 ? -13.547 28.031 5.852 1 96.75 107 TYR A CA 1
ATOM 800 C C . TYR A 1 107 ? -14.047 29.469 5.754 1 96.75 107 TYR A C 1
ATOM 802 O O . TYR A 1 107 ? -14.398 30.078 6.766 1 96.75 107 TYR A O 1
ATOM 810 N N . LEU A 1 108 ? -14.094 30 4.527 1 95.5 108 LEU A N 1
ATOM 811 C CA . LEU A 1 108 ? -14.648 31.328 4.344 1 95.5 108 LEU A CA 1
ATOM 812 C C . LEU A 1 108 ? -16.125 31.359 4.703 1 95.5 108 LEU A C 1
ATOM 814 O O . LEU A 1 108 ? -16.609 32.312 5.301 1 95.5 108 LEU A O 1
ATOM 818 N N . LYS A 1 109 ? -16.797 30.344 4.316 1 93.44 109 LYS A N 1
ATOM 819 C CA . LYS A 1 109 ? -18.219 30.234 4.637 1 93.44 109 LYS A CA 1
ATOM 820 C C . LYS A 1 109 ? -18.453 30.203 6.145 1 93.44 109 LYS A C 1
ATOM 822 O O . LYS A 1 109 ? -19.484 30.641 6.633 1 93.44 109 LYS A O 1
ATOM 827 N N . LEU A 1 110 ? -17.453 29.812 6.883 1 94.12 110 LEU A N 1
ATOM 828 C CA . LEU A 1 110 ? -17.531 29.75 8.336 1 94.12 110 LEU A CA 1
ATOM 829 C C . LEU A 1 110 ? -17.125 31.094 8.953 1 94.12 110 LEU A C 1
ATOM 831 O O . LEU A 1 110 ? -17.109 31.234 10.18 1 94.12 110 LEU A O 1
ATOM 835 N N . GLY A 1 111 ? -16.734 32.031 8.094 1 92.12 111 GLY A N 1
ATOM 836 C CA . GLY A 1 111 ? -16.375 33.375 8.555 1 92.12 111 GLY A CA 1
ATOM 837 C C . GLY A 1 111 ? -14.938 33.469 9.039 1 92.12 111 GLY A C 1
ATOM 838 O O . GLY A 1 111 ? -14.609 34.312 9.875 1 92.12 111 GLY A O 1
ATOM 839 N N . ARG A 1 112 ? -14.07 32.594 8.508 1 95.25 112 ARG A N 1
ATOM 840 C CA . ARG A 1 112 ? -12.688 32.594 8.977 1 95.25 112 ARG A CA 1
ATOM 841 C C . ARG A 1 112 ? -11.789 33.406 8.062 1 95.25 112 ARG A C 1
ATOM 843 O O . ARG A 1 112 ? -12.086 33.594 6.879 1 95.25 112 ARG A O 1
ATOM 850 N N . ASN A 1 113 ? -10.688 34 8.703 1 95.44 113 ASN A N 1
ATOM 851 C CA . ASN A 1 113 ? -9.531 34.375 7.906 1 95.44 113 ASN A CA 1
ATOM 852 C C . ASN A 1 113 ? -8.797 33.156 7.367 1 95.44 113 ASN A C 1
ATOM 854 O O . ASN A 1 113 ? -8.609 32.188 8.078 1 95.44 113 ASN A O 1
ATOM 858 N N . VAL A 1 114 ? -8.438 33.281 6.117 1 97.94 114 VAL A N 1
ATOM 859 C CA . VAL A 1 114 ? -7.758 32.094 5.559 1 97.94 114 VAL A CA 1
ATOM 860 C C . VAL A 1 114 ? -6.391 32.5 5.016 1 97.94 114 VAL A C 1
ATOM 862 O O . VAL A 1 114 ? -6.281 33.469 4.266 1 97.94 114 VAL A O 1
ATOM 865 N N . ILE A 1 115 ? -5.352 31.797 5.465 1 98.38 115 ILE A N 1
ATOM 866 C CA . ILE A 1 115 ? -3.994 31.938 4.949 1 98.38 115 ILE A CA 1
ATOM 867 C C . ILE A 1 115 ? -3.541 30.609 4.352 1 98.38 115 ILE A C 1
ATOM 869 O O . ILE A 1 115 ? -3.604 29.562 5.012 1 98.38 115 ILE A O 1
ATOM 873 N N . VAL A 1 116 ? -3.127 30.609 3.088 1 98.06 116 VAL A N 1
ATOM 874 C CA . VAL A 1 116 ? -2.625 29.406 2.42 1 98.06 116 VAL A CA 1
ATOM 875 C C . VAL A 1 116 ? -1.128 29.547 2.154 1 98.06 116 VAL A C 1
ATOM 877 O O . VAL A 1 116 ? -0.699 30.484 1.48 1 98.06 116 VAL A O 1
ATOM 880 N N . LEU A 1 117 ? -0.364 28.641 2.689 1 97.69 117 LEU A N 1
ATOM 881 C CA . LEU A 1 117 ? 1.058 28.625 2.359 1 97.69 117 LEU A CA 1
ATOM 882 C C . LEU A 1 117 ? 1.277 28.141 0.929 1 97.69 117 LEU A C 1
ATOM 884 O O . LEU A 1 117 ? 0.836 27.047 0.562 1 97.69 117 LEU A O 1
ATOM 888 N N . GLU A 1 118 ? 1.955 28.875 0.108 1 94.44 118 GLU A N 1
ATOM 889 C CA . GLU A 1 118 ? 2.271 28.453 -1.251 1 94.44 118 GLU A CA 1
ATOM 890 C C . GLU A 1 118 ? 3.52 27.562 -1.275 1 94.44 118 GLU A C 1
ATOM 892 O O . GLU A 1 118 ? 4.641 28.062 -1.166 1 94.44 118 GLU A O 1
ATOM 897 N N . ILE A 1 119 ? 3.281 26.344 -1.539 1 87.81 119 ILE A N 1
ATOM 898 C CA . ILE A 1 119 ? 4.387 25.406 -1.375 1 87.81 119 ILE A CA 1
ATOM 899 C C . ILE A 1 119 ? 4.883 24.938 -2.744 1 87.81 119 ILE A C 1
ATOM 901 O O . ILE A 1 119 ? 6 24.438 -2.871 1 87.81 119 ILE A O 1
ATOM 905 N N . PHE A 1 120 ? 4.125 25.031 -3.754 1 82.56 120 PHE A N 1
ATOM 906 C CA . PHE A 1 120 ? 4.379 24.391 -5.035 1 82.56 120 PHE A CA 1
ATOM 907 C C . PHE A 1 120 ? 5.73 24.812 -5.598 1 82.56 120 PHE A C 1
ATOM 909 O O . PHE A 1 120 ? 6.559 23.953 -5.934 1 82.56 120 PHE A O 1
ATOM 916 N N . PRO A 1 121 ? 6.113 26.016 -5.504 1 76.56 121 PRO A N 1
ATOM 917 C CA . PRO A 1 121 ? 7.375 26.391 -6.148 1 76.56 121 PRO A CA 1
ATOM 918 C C . PRO A 1 121 ? 8.594 25.781 -5.457 1 76.56 121 PRO A C 1
ATOM 920 O O . PRO A 1 121 ? 9.578 25.438 -6.121 1 76.56 121 PRO A O 1
ATOM 923 N N . ILE A 1 122 ? 8.422 25.484 -4.203 1 79.5 122 ILE A N 1
ATOM 924 C CA . ILE A 1 122 ? 9.641 25.078 -3.504 1 79.5 122 ILE A CA 1
ATOM 925 C C . ILE A 1 122 ? 9.672 23.562 -3.373 1 79.5 122 ILE A C 1
ATOM 927 O O . ILE A 1 122 ? 10.742 22.953 -3.271 1 79.5 122 ILE A O 1
ATOM 931 N N . LEU A 1 123 ? 8.57 23 -3.566 1 78.69 123 LEU A N 1
ATOM 932 C CA . LEU A 1 123 ? 8.555 21.562 -3.33 1 78.69 123 LEU A CA 1
ATOM 933 C C . LEU A 1 123 ? 8.523 20.797 -4.648 1 78.69 123 LEU A C 1
ATOM 935 O O . LEU A 1 123 ? 8.484 19.562 -4.656 1 78.69 123 LEU A O 1
ATOM 939 N N . VAL A 1 124 ? 8.68 21.547 -5.754 1 84.31 124 VAL A N 1
ATOM 940 C CA . VAL A 1 124 ? 8.875 20.859 -7.027 1 84.31 124 VAL A CA 1
ATOM 941 C C . VAL A 1 124 ? 10.32 20.359 -7.129 1 84.31 124 VAL A C 1
ATOM 943 O O . VAL A 1 124 ? 11.117 20.906 -7.887 1 84.31 124 VAL A O 1
ATOM 946 N N . ARG A 1 125 ? 10.609 19.453 -6.406 1 91.25 125 ARG A N 1
ATOM 947 C CA . ARG A 1 125 ? 11.883 18.734 -6.281 1 91.25 125 ARG A CA 1
ATOM 948 C C . ARG A 1 125 ? 11.648 17.25 -5.996 1 91.25 125 ARG A C 1
ATOM 950 O O . ARG A 1 125 ? 10.508 16.797 -5.922 1 91.25 125 ARG A O 1
ATOM 957 N N . THR A 1 126 ? 12.766 16.547 -5.965 1 93.5 126 THR A N 1
ATOM 958 C CA . THR A 1 126 ? 12.594 15.148 -5.586 1 93.5 126 THR A CA 1
ATOM 959 C C . THR A 1 126 ? 11.992 15.031 -4.191 1 93.5 126 THR A C 1
ATOM 961 O O . THR A 1 126 ? 12.266 15.859 -3.32 1 93.5 126 THR A O 1
ATOM 964 N N . TYR A 1 127 ? 11.18 14.055 -3.973 1 95.56 127 TYR A N 1
ATOM 965 C CA . TYR A 1 127 ? 10.391 13.945 -2.754 1 95.56 127 TYR A CA 1
ATOM 966 C C . TYR A 1 127 ? 11.281 13.977 -1.518 1 95.56 127 TYR A C 1
ATOM 968 O O . TYR A 1 127 ? 10.984 14.68 -0.549 1 95.56 127 TYR A O 1
ATOM 976 N N . PRO A 1 128 ? 12.406 13.242 -1.475 1 96.69 128 PRO A N 1
ATOM 977 C CA . PRO A 1 128 ? 13.219 13.297 -0.254 1 96.69 128 PRO A CA 1
ATOM 978 C C . PRO A 1 128 ? 13.742 14.695 0.038 1 96.69 128 PRO A C 1
ATOM 980 O O . PRO A 1 128 ? 13.844 15.094 1.201 1 96.69 128 PRO A O 1
ATOM 983 N N . ILE A 1 129 ? 14.055 15.383 -0.992 1 96.5 129 ILE A N 1
ATOM 984 C CA . ILE A 1 129 ? 14.5 16.75 -0.793 1 96.5 129 ILE A CA 1
ATOM 985 C C . ILE A 1 129 ? 13.344 17.609 -0.28 1 96.5 129 ILE A C 1
ATOM 987 O O . ILE A 1 129 ? 13.523 18.438 0.617 1 96.5 129 ILE A O 1
ATOM 991 N N . ALA A 1 130 ? 12.195 17.438 -0.888 1 96.5 130 ALA A N 1
ATOM 992 C CA . ALA A 1 130 ? 11.008 18.156 -0.419 1 96.5 130 ALA A CA 1
ATOM 993 C C . ALA A 1 130 ? 10.75 17.875 1.059 1 96.5 130 ALA A C 1
ATOM 995 O O . ALA A 1 130 ? 10.391 18.781 1.814 1 96.5 130 ALA A O 1
ATOM 996 N N . ALA A 1 131 ? 10.906 16.625 1.436 1 97.5 131 ALA A N 1
ATOM 997 C CA . ALA A 1 131 ? 10.727 16.234 2.832 1 97.5 131 ALA A CA 1
ATOM 998 C C . ALA A 1 131 ? 11.688 17 3.738 1 97.5 131 ALA A C 1
ATOM 1000 O O . ALA A 1 131 ? 11.297 17.484 4.805 1 97.5 131 ALA A O 1
ATOM 1001 N N . ARG A 1 132 ? 12.883 17.188 3.312 1 96.94 132 ARG A N 1
ATOM 1002 C CA . ARG A 1 132 ? 13.891 17.875 4.102 1 96.94 132 ARG A CA 1
ATOM 1003 C C . ARG A 1 132 ? 13.562 19.359 4.227 1 96.94 132 ARG A C 1
ATOM 1005 O O . ARG A 1 132 ? 13.906 20 5.227 1 96.94 132 ARG A O 1
ATOM 1012 N N . ILE A 1 133 ? 12.883 19.875 3.273 1 96.88 133 ILE A N 1
ATOM 1013 C CA . ILE A 1 133 ? 12.594 21.297 3.205 1 96.88 133 ILE A CA 1
ATOM 1014 C C . ILE A 1 133 ? 11.445 21.641 4.156 1 96.88 133 ILE A C 1
ATOM 1016 O O . ILE A 1 133 ? 11.258 22.797 4.531 1 96.88 133 ILE A O 1
ATOM 1020 N N . THR A 1 134 ? 10.719 20.656 4.605 1 97.31 134 THR A N 1
ATOM 1021 C CA . THR A 1 134 ? 9.539 20.906 5.426 1 97.31 134 THR A CA 1
ATOM 1022 C C . THR A 1 134 ? 9.906 21.672 6.699 1 97.31 134 THR A C 1
ATOM 1024 O O . THR A 1 134 ? 9.203 22.594 7.105 1 97.31 134 THR A O 1
ATOM 1027 N N . LYS A 1 135 ? 11.047 21.328 7.289 1 97.44 135 LYS A N 1
ATOM 1028 C CA . LYS A 1 135 ? 11.422 21.922 8.562 1 97.44 135 LYS A CA 1
ATOM 1029 C C . LYS A 1 135 ? 11.75 23.406 8.398 1 97.44 135 LYS A C 1
ATOM 1031 O O . LYS A 1 135 ? 11.117 24.266 9.023 1 97.44 135 LYS A O 1
ATOM 1036 N N . PRO A 1 136 ? 12.703 23.766 7.5 1 97.19 136 PRO A N 1
ATOM 1037 C CA . PRO A 1 136 ? 12.984 25.188 7.379 1 97.19 136 PRO A CA 1
ATOM 1038 C C . PRO A 1 136 ? 11.789 25.984 6.855 1 97.19 136 PRO A C 1
ATOM 1040 O O . PRO A 1 136 ? 11.617 27.156 7.215 1 97.19 136 PRO A O 1
ATOM 1043 N N . LEU A 1 137 ? 10.984 25.406 6.016 1 97.25 137 LEU A N 1
ATOM 1044 C CA . LEU A 1 137 ? 9.789 26.094 5.535 1 97.25 137 LEU A CA 1
ATOM 1045 C C . LEU A 1 137 ? 8.805 26.328 6.672 1 97.25 137 LEU A C 1
ATOM 1047 O O . LEU A 1 137 ? 8.203 27.406 6.766 1 97.25 137 LEU A O 1
ATOM 1051 N N . GLY A 1 138 ? 8.602 25.297 7.516 1 97.94 138 GLY A N 1
ATOM 1052 C CA . GLY A 1 138 ? 7.773 25.453 8.703 1 97.94 138 GLY A CA 1
ATOM 1053 C C . GLY A 1 138 ? 8.289 26.531 9.648 1 97.94 138 GLY A C 1
ATOM 1054 O O . GLY A 1 138 ? 7.5 27.281 10.227 1 97.94 138 GLY A O 1
ATOM 1055 N N . GLU A 1 139 ? 9.578 26.578 9.82 1 97.81 139 GLU A N 1
ATOM 1056 C CA . GLU A 1 139 ? 10.172 27.594 10.672 1 97.81 139 GLU A CA 1
ATOM 1057 C C . GLU A 1 139 ? 9.852 29 10.164 1 97.81 139 GLU A C 1
ATOM 1059 O O . GLU A 1 139 ? 9.492 29.891 10.945 1 97.81 139 GLU A O 1
ATOM 1064 N N . LEU A 1 140 ? 9.953 29.203 8.867 1 97.56 140 LEU A N 1
ATOM 1065 C CA . LEU A 1 140 ? 9.633 30.5 8.281 1 97.56 140 LEU A CA 1
ATOM 1066 C C . LEU A 1 140 ? 8.156 30.828 8.477 1 97.56 140 LEU A C 1
ATOM 1068 O O . LEU A 1 140 ? 7.812 31.984 8.75 1 97.56 140 LEU A O 1
ATOM 1072 N N . LEU A 1 141 ? 7.324 29.844 8.289 1 98.5 141 LEU A N 1
ATOM 1073 C CA . LEU A 1 141 ? 5.898 30.062 8.516 1 98.5 141 LEU A CA 1
ATOM 1074 C C . LEU A 1 141 ? 5.633 30.438 9.977 1 98.5 141 LEU A C 1
ATOM 1076 O O . LEU A 1 141 ? 4.797 31.297 10.258 1 98.5 141 LEU A O 1
ATOM 1080 N N . GLY A 1 142 ? 6.312 29.75 10.883 1 98.75 142 GLY A N 1
ATOM 1081 C CA . GLY A 1 142 ? 6.191 30.078 12.289 1 98.75 142 GLY A CA 1
ATOM 1082 C C . GLY A 1 142 ? 6.562 31.516 12.602 1 98.75 142 GLY A C 1
ATOM 1083 O O . GLY A 1 142 ? 5.875 32.188 13.383 1 98.75 142 GLY A O 1
ATOM 1084 N N . GLU A 1 143 ? 7.629 32.031 11.992 1 98.5 143 GLU A N 1
ATOM 1085 C CA . GLU A 1 143 ? 8.039 33.406 12.148 1 98.5 143 GLU A CA 1
ATOM 1086 C C . GLU A 1 143 ? 6.973 34.375 11.617 1 98.5 143 GLU A C 1
ATOM 1088 O O . GLU A 1 143 ? 6.676 35.375 12.25 1 98.5 143 GLU A O 1
ATOM 1093 N N . PHE A 1 144 ? 6.477 34.031 10.492 1 98.56 144 PHE A N 1
ATOM 1094 C CA . PHE A 1 144 ? 5.414 34.812 9.883 1 98.56 144 PHE A CA 1
ATOM 1095 C C . PHE A 1 144 ? 4.207 34.906 10.805 1 98.56 144 PHE A C 1
ATOM 1097 O O . PHE A 1 144 ? 3.684 36 11.047 1 98.56 144 PHE A O 1
ATOM 1104 N N . LEU A 1 145 ? 3.773 33.781 11.391 1 98.81 145 LEU A N 1
ATOM 1105 C CA . LEU A 1 145 ? 2.607 33.75 12.266 1 98.81 145 LEU A CA 1
ATOM 1106 C C . LEU A 1 145 ? 2.869 34.469 13.57 1 98.81 145 LEU A C 1
ATOM 1108 O O . LEU A 1 145 ? 1.97 35.125 14.109 1 98.81 145 LEU A O 1
ATOM 1112 N N . ALA A 1 146 ? 4.078 34.375 14.086 1 98.69 146 ALA A N 1
ATOM 1113 C CA . ALA A 1 146 ? 4.441 35.125 15.281 1 98.69 146 ALA A CA 1
ATOM 1114 C C . ALA A 1 146 ? 4.32 36.625 15.031 1 98.69 146 ALA A C 1
ATOM 1116 O O . ALA A 1 146 ? 3.816 37.375 15.883 1 98.69 146 ALA A O 1
ATOM 1117 N N . SER A 1 147 ? 4.836 37.062 13.859 1 98.5 147 SER A N 1
ATOM 1118 C CA . SER A 1 147 ? 4.73 38.469 13.477 1 98.5 147 SER A CA 1
ATOM 1119 C C . SER A 1 147 ? 3.275 38.906 13.43 1 98.5 147 SER A C 1
ATOM 1121 O O . SER A 1 147 ? 2.957 40.031 13.82 1 98.5 147 SER A O 1
ATOM 1123 N N . LEU A 1 148 ? 2.363 38.062 12.969 1 98.5 148 LEU A N 1
ATOM 1124 C CA . LEU A 1 148 ? 0.939 38.375 12.945 1 98.5 148 LEU A CA 1
ATOM 1125 C C . LEU A 1 148 ? 0.39 38.5 14.367 1 98.5 148 LEU A C 1
ATOM 1127 O O . LEU A 1 148 ? -0.477 39.344 14.625 1 98.5 148 LEU A O 1
ATOM 1131 N N . THR A 1 149 ? 0.867 37.656 15.219 1 98.06 149 THR A N 1
ATOM 1132 C CA . THR A 1 149 ? 0.431 37.719 16.609 1 98.06 149 THR A CA 1
ATOM 1133 C C . THR A 1 149 ? 0.815 39.031 17.25 1 98.06 149 THR A C 1
ATOM 1135 O O . THR A 1 149 ? 0.042 39.625 18.016 1 98.06 149 THR A O 1
ATOM 1138 N N . PHE A 1 150 ? 1.962 39.562 16.922 1 96.88 150 PHE A N 1
ATOM 1139 C CA . PHE A 1 150 ? 2.396 40.844 17.406 1 96.88 150 PHE A CA 1
ATOM 1140 C C . PHE A 1 150 ? 1.541 41.969 16.828 1 96.88 150 PHE A C 1
ATOM 1142 O O . PHE A 1 150 ? 1.55 43.094 17.328 1 96.88 150 PHE A O 1
ATOM 1149 N N . GLN A 1 151 ? 0.765 41.625 15.828 1 96.31 151 GLN A N 1
ATOM 1150 C CA . GLN A 1 151 ? -0.109 42.594 15.188 1 96.31 151 GLN A CA 1
ATOM 1151 C C . GLN A 1 151 ? -1.567 42.375 15.578 1 96.31 151 GLN A C 1
ATOM 1153 O O . GLN A 1 151 ? -2.467 43.031 15.047 1 96.31 151 GLN A O 1
ATOM 1158 N N . GLY A 1 152 ? -1.81 41.312 16.422 1 97.19 152 GLY A N 1
ATOM 1159 C CA . GLY A 1 152 ? -3.16 41.219 16.953 1 97.19 152 GLY A CA 1
ATOM 1160 C C . GLY A 1 152 ? -3.74 39.812 16.844 1 97.19 152 GLY A C 1
ATOM 1161 O O . GLY A 1 152 ? -4.773 39.531 17.438 1 97.19 152 GLY A O 1
ATOM 1162 N N . LEU A 1 153 ? -3.102 38.969 16.094 1 97.94 153 LEU A N 1
ATOM 1163 C CA . LEU A 1 153 ? -3.588 37.594 15.977 1 97.94 153 LEU A CA 1
ATOM 1164 C C . LEU A 1 153 ? -3.508 36.875 17.312 1 97.94 153 LEU A C 1
ATOM 1166 O O . LEU A 1 153 ? -2.43 36.75 17.906 1 97.94 153 LEU A O 1
ATOM 1170 N N . SER A 1 154 ? -4.621 36.375 17.812 1 98 154 SER A N 1
ATOM 1171 C CA . SER A 1 154 ? -4.664 35.625 19.062 1 98 154 SER A CA 1
ATOM 1172 C C . SER A 1 154 ? -4.309 34.188 18.844 1 98 154 SER A C 1
ATOM 1174 O O . SER A 1 154 ? -4.863 33.531 17.953 1 98 154 SER A O 1
ATOM 1176 N N . PRO A 1 155 ? -3.412 33.594 19.688 1 98.31 155 PRO A N 1
ATOM 1177 C CA . PRO A 1 155 ? -3.096 32.188 19.594 1 98.31 155 PRO A CA 1
ATOM 1178 C C . PRO A 1 155 ? -4.324 31.281 19.766 1 98.31 155 PRO A C 1
ATOM 1180 O O . PRO A 1 155 ? -4.398 30.203 19.172 1 98.31 155 PRO A O 1
ATOM 1183 N N . ARG A 1 156 ? -5.301 31.703 20.547 1 98.12 156 ARG A N 1
ATOM 1184 C CA . ARG A 1 156 ? -6.496 30.922 20.828 1 98.12 156 ARG A CA 1
ATOM 1185 C C . ARG A 1 156 ? -7.422 30.875 19.625 1 98.12 156 ARG A C 1
ATOM 1187 O O . ARG A 1 156 ? -8.344 30.047 19.578 1 98.12 156 ARG A O 1
ATOM 1194 N N . ARG A 1 157 ? -7.121 31.703 18.641 1 98.19 157 ARG A N 1
ATOM 1195 C CA . ARG A 1 157 ? -7.941 31.75 17.422 1 98.19 157 ARG A CA 1
ATOM 1196 C C . ARG A 1 157 ? -7.137 31.328 16.203 1 98.19 157 ARG A C 1
ATOM 1198 O O . ARG A 1 157 ? -7.527 31.625 15.07 1 98.19 157 ARG A O 1
ATOM 1205 N N . LEU A 1 158 ? -5.965 30.734 16.406 1 98.81 158 LEU A N 1
ATOM 1206 C CA . LEU A 1 158 ? -5.09 30.266 15.336 1 98.81 158 LEU A CA 1
ATOM 1207 C C . LEU A 1 158 ? -5.199 28.75 15.172 1 98.81 158 LEU A C 1
ATOM 1209 O O . LEU A 1 158 ? -4.914 28 16.109 1 98.81 158 LEU A O 1
ATOM 1213 N N . GLU A 1 159 ? -5.652 28.312 14.055 1 98.81 159 GLU A N 1
ATOM 1214 C CA . GLU A 1 159 ? -5.75 26.891 13.727 1 98.81 159 GLU A CA 1
ATOM 1215 C C . GLU A 1 159 ? -5.02 26.578 12.422 1 98.81 159 GLU A C 1
ATOM 1217 O O . GLU A 1 159 ? -5.047 27.375 11.484 1 98.81 159 GLU A O 1
ATOM 1222 N N . LEU A 1 160 ? -4.328 25.469 12.391 1 98.94 160 LEU A N 1
ATOM 1223 C CA . LEU A 1 160 ? -3.625 25.016 11.203 1 98.94 160 LEU A CA 1
ATOM 1224 C C . LEU A 1 160 ? -4.152 23.656 10.758 1 98.94 160 LEU A C 1
ATOM 1226 O O . LEU A 1 160 ? -4.445 22.781 11.586 1 98.94 160 LEU A O 1
ATOM 1230 N N . VAL A 1 161 ? -4.324 23.484 9.5 1 98.88 161 VAL A N 1
ATOM 1231 C CA . VAL A 1 161 ? -4.609 22.188 8.898 1 98.88 161 VAL A CA 1
ATOM 1232 C C . VAL A 1 161 ? -3.57 21.875 7.82 1 98.88 161 VAL A C 1
ATOM 1234 O O . VAL A 1 161 ? -3.301 22.719 6.953 1 98.88 161 VAL A O 1
ATOM 1237 N N . GLY A 1 162 ? -2.932 20.781 7.945 1 98.62 162 GLY A N 1
ATOM 1238 C CA . GLY A 1 162 ? -1.908 20.344 7.008 1 98.62 162 GLY A CA 1
ATOM 1239 C C . GLY A 1 162 ? -2.131 18.938 6.477 1 98.62 162 GLY A C 1
ATOM 1240 O O . GLY A 1 162 ? -2.447 18.031 7.238 1 98.62 162 GLY A O 1
ATOM 1241 N N . GLY A 1 163 ? -2.01 18.797 5.199 1 98.25 163 GLY A N 1
ATOM 1242 C CA . GLY A 1 163 ? -2.082 17.5 4.566 1 98.25 163 GLY A CA 1
ATOM 1243 C C . GLY A 1 163 ? -0.725 16.953 4.168 1 98.25 163 GLY A C 1
ATOM 1244 O O . GLY A 1 163 ? 0.138 17.688 3.705 1 98.25 163 GLY A O 1
ATOM 1245 N N . SER A 1 164 ? -0.553 15.672 4.281 1 98.25 164 SER A N 1
ATOM 1246 C CA . SER A 1 164 ? 0.688 15.047 3.836 1 98.25 164 SER A CA 1
ATOM 1247 C C . SER A 1 164 ? 1.906 15.766 4.406 1 98.25 164 SER A C 1
ATOM 1249 O O . SER A 1 164 ? 2.014 15.953 5.617 1 98.25 164 SER A O 1
ATOM 1251 N N . LEU A 1 165 ? 2.814 16.328 3.604 1 98.31 165 LEU A N 1
ATOM 1252 C CA . LEU A 1 165 ? 3.971 17.062 4.086 1 98.31 165 LEU A CA 1
ATOM 1253 C C . LEU A 1 165 ? 3.533 18.297 4.871 1 98.31 165 LEU A C 1
ATOM 1255 O O . LEU A 1 165 ? 4.219 18.719 5.805 1 98.31 165 LEU A O 1
ATOM 1259 N N . GLY A 1 166 ? 2.385 18.812 4.516 1 98.5 166 GLY A N 1
ATOM 1260 C CA . GLY A 1 166 ? 1.877 20.016 5.164 1 98.5 166 GLY A CA 1
ATOM 1261 C C . GLY A 1 166 ? 1.603 19.812 6.645 1 98.5 166 GLY A C 1
ATOM 1262 O O . GLY A 1 166 ? 1.679 20.766 7.426 1 98.5 166 GLY A O 1
ATOM 1263 N N . ALA A 1 167 ? 1.26 18.594 6.984 1 98.88 167 ALA A N 1
ATOM 1264 C CA . ALA A 1 167 ? 1.033 18.312 8.398 1 98.88 167 ALA A CA 1
ATOM 1265 C C . ALA A 1 167 ? 2.303 18.531 9.219 1 98.88 167 ALA A C 1
ATOM 1267 O O . ALA A 1 167 ? 2.252 19.094 10.312 1 98.88 167 ALA A O 1
ATOM 1268 N N . HIS A 1 168 ? 3.408 18.078 8.656 1 98.81 168 HIS A N 1
ATOM 1269 C CA . HIS A 1 168 ? 4.68 18.266 9.344 1 98.81 168 HIS A CA 1
ATOM 1270 C C . HIS A 1 168 ? 5.105 19.734 9.328 1 98.81 168 HIS A C 1
ATOM 1272 O O . HIS A 1 168 ? 5.641 20.234 10.32 1 98.81 168 HIS A O 1
ATOM 1278 N N . ILE A 1 169 ? 4.867 20.391 8.242 1 98.62 169 ILE A N 1
ATOM 1279 C CA . ILE A 1 169 ? 5.176 21.812 8.148 1 98.62 169 ILE A CA 1
ATOM 1280 C C . ILE A 1 169 ? 4.398 22.578 9.219 1 98.62 169 ILE A C 1
ATOM 1282 O O . ILE A 1 169 ? 4.949 23.469 9.875 1 98.62 169 ILE A O 1
ATOM 1286 N N . ALA A 1 170 ? 3.154 22.234 9.367 1 98.88 170 ALA A N 1
ATOM 1287 C CA . ALA A 1 170 ? 2.324 22.875 10.391 1 98.88 170 ALA A CA 1
ATOM 1288 C C . ALA A 1 170 ? 2.943 22.719 11.773 1 98.88 170 ALA A C 1
ATOM 1290 O O . ALA A 1 170 ? 2.939 23.656 12.57 1 98.88 170 ALA A O 1
ATOM 1291 N N . SER A 1 171 ? 3.453 21.578 12.023 1 98.88 171 SER A N 1
ATOM 1292 C CA . SER A 1 171 ? 4.062 21.312 13.32 1 98.88 171 SER A CA 1
ATOM 1293 C C . SER A 1 171 ? 5.336 22.125 13.516 1 98.88 171 SER A C 1
ATOM 1295 O O . SER A 1 171 ? 5.551 22.703 14.578 1 98.88 171 SER A O 1
ATOM 1297 N N . PHE A 1 172 ? 6.172 22.172 12.539 1 98.69 172 PHE A N 1
ATOM 1298 C CA . PHE A 1 172 ? 7.383 22.969 12.625 1 98.69 172 PHE A CA 1
ATOM 1299 C C . PHE A 1 172 ? 7.043 24.453 12.805 1 98.69 172 PHE A C 1
ATOM 1301 O O . PHE A 1 172 ? 7.727 25.156 13.539 1 98.69 172 PHE A O 1
ATOM 1308 N N . ALA A 1 173 ? 6.02 24.875 12.078 1 98.81 173 ALA A N 1
ATOM 1309 C CA . ALA A 1 173 ? 5.562 26.25 12.227 1 98.81 173 ALA A CA 1
ATOM 1310 C C . ALA A 1 173 ? 5.109 26.531 13.664 1 98.81 173 ALA A C 1
ATOM 1312 O O . ALA A 1 173 ? 5.469 27.547 14.25 1 98.81 173 ALA A O 1
ATOM 1313 N N . ALA A 1 174 ? 4.348 25.609 14.211 1 98.88 174 ALA A N 1
ATOM 1314 C CA . ALA A 1 174 ? 3.814 25.766 15.562 1 98.88 174 ALA A CA 1
ATOM 1315 C C . ALA A 1 174 ? 4.941 25.781 16.594 1 98.88 174 ALA A C 1
ATOM 1317 O O . ALA A 1 174 ? 4.891 26.562 17.562 1 98.88 174 ALA A O 1
ATOM 1318 N N . ASP A 1 175 ? 5.91 24.922 16.406 1 98.69 175 ASP A N 1
ATOM 1319 C CA . ASP A 1 175 ? 7.051 24.891 17.328 1 98.69 175 ASP A CA 1
ATOM 1320 C C . ASP A 1 175 ? 7.797 26.234 17.312 1 98.69 175 ASP A C 1
ATOM 1322 O O . ASP A 1 175 ? 8.141 26.766 18.375 1 98.69 175 ASP A O 1
ATOM 1326 N N . THR A 1 176 ? 8.055 26.734 16.141 1 98.56 176 THR A N 1
ATOM 1327 C CA . THR A 1 176 ? 8.734 28.016 16.016 1 98.56 176 THR A CA 1
ATOM 1328 C C . THR A 1 176 ? 7.871 29.141 16.578 1 98.56 176 THR A C 1
ATOM 1330 O O . THR A 1 176 ? 8.375 30.031 17.266 1 98.56 176 THR A O 1
ATOM 1333 N N . TYR A 1 177 ? 6.59 29.109 16.281 1 98.81 177 TYR A N 1
ATOM 1334 C CA . TYR A 1 177 ? 5.625 30.062 16.828 1 98.81 177 TYR A CA 1
ATOM 1335 C C . TYR A 1 177 ? 5.684 30.094 18.344 1 98.81 177 TYR A C 1
ATOM 1337 O O . TYR A 1 177 ? 5.715 31.172 18.938 1 98.81 177 TYR A O 1
ATOM 1345 N N . ARG A 1 178 ? 5.723 28.953 18.922 1 98.69 178 ARG A N 1
ATOM 1346 C CA . ARG A 1 178 ? 5.793 28.844 20.375 1 98.69 178 ARG A CA 1
ATOM 1347 C C . ARG A 1 178 ? 7.105 29.406 20.906 1 98.69 178 ARG A C 1
ATOM 1349 O O . ARG A 1 178 ? 7.121 30.094 21.922 1 98.69 178 ARG A O 1
ATOM 1356 N N . GLN A 1 179 ? 8.133 29.125 20.266 1 98.38 179 GLN A N 1
ATOM 1357 C CA . GLN A 1 179 ? 9.438 29.625 20.656 1 98.38 179 GLN A CA 1
ATOM 1358 C C . GLN A 1 179 ? 9.461 31.141 20.688 1 98.38 179 GLN A C 1
ATOM 1360 O O . GLN A 1 179 ? 10.07 31.75 21.578 1 98.38 179 GLN A O 1
ATOM 1365 N N . LEU A 1 180 ? 8.773 31.734 19.766 1 98.38 180 LEU A N 1
ATOM 1366 C CA . LEU A 1 180 ? 8.859 33.188 19.578 1 98.38 180 LEU A CA 1
ATOM 1367 C C . LEU A 1 180 ? 7.809 33.906 20.406 1 98.38 180 LEU A C 1
ATOM 1369 O O . LEU A 1 180 ? 8.016 35.031 20.828 1 98.38 180 LEU A O 1
ATOM 1373 N N . THR A 1 181 ? 6.676 33.25 20.672 1 98.44 181 THR A N 1
ATOM 1374 C CA . THR A 1 181 ? 5.562 33.969 21.297 1 98.44 181 THR A CA 1
ATOM 1375 C C . THR A 1 181 ? 5.301 33.406 22.703 1 98.44 181 THR A C 1
ATOM 1377 O O . THR A 1 181 ? 4.59 34.031 23.5 1 98.44 181 THR A O 1
ATOM 1380 N N . GLY A 1 182 ? 5.812 32.188 22.984 1 98.31 182 GLY A N 1
ATOM 1381 C CA . GLY A 1 182 ? 5.531 31.516 24.234 1 98.31 182 GLY A CA 1
ATOM 1382 C C . GLY A 1 182 ? 4.164 30.859 24.266 1 98.31 182 GLY A C 1
ATOM 1383 O O . GLY A 1 182 ? 3.73 30.359 25.297 1 98.31 182 GLY A O 1
ATOM 1384 N N . ARG A 1 183 ? 3.465 30.875 23.109 1 98.44 183 ARG A N 1
ATOM 1385 C CA . ARG A 1 183 ? 2.107 30.344 23.031 1 98.44 183 ARG A CA 1
ATOM 1386 C C . ARG A 1 183 ? 1.994 29.297 21.938 1 98.44 183 ARG A C 1
ATOM 1388 O O . ARG A 1 183 ? 2.867 29.203 21.062 1 98.44 183 ARG A O 1
ATOM 1395 N N . ARG A 1 184 ? 0.932 28.516 22.016 1 98.69 184 ARG A N 1
ATOM 1396 C CA . ARG A 1 184 ? 0.628 27.516 21 1 98.69 184 ARG A CA 1
ATOM 1397 C C . ARG A 1 184 ? -0.628 27.891 20.219 1 98.69 184 ARG A C 1
ATOM 1399 O O . ARG A 1 184 ? -1.528 28.531 20.75 1 98.69 184 ARG A O 1
ATOM 1406 N N . PRO A 1 185 ? -0.649 27.406 18.906 1 98.88 185 PRO A N 1
ATOM 1407 C CA . PRO A 1 185 ? -1.943 27.5 18.234 1 98.88 185 PRO A CA 1
ATOM 1408 C C . PRO A 1 185 ? -3.037 26.703 18.938 1 98.88 185 PRO A C 1
ATOM 1410 O O . PRO A 1 185 ? -2.74 25.797 19.703 1 98.88 185 PRO A O 1
ATOM 1413 N N . ALA A 1 186 ? -4.227 27.094 18.672 1 98.81 186 ALA A N 1
ATOM 1414 C CA . ALA A 1 186 ? -5.367 26.453 19.312 1 98.81 186 ALA A CA 1
ATOM 1415 C C . ALA A 1 186 ? -5.516 25 18.828 1 98.81 186 ALA A C 1
ATOM 1417 O O . ALA A 1 186 ? -5.844 24.109 19.609 1 98.81 186 ALA A O 1
ATOM 1418 N N . ARG A 1 187 ? -5.281 24.797 17.5 1 98.94 187 ARG A N 1
ATOM 1419 C CA . ARG A 1 187 ? -5.527 23.484 16.938 1 98.94 187 ARG A CA 1
ATOM 1420 C C . ARG A 1 187 ? -4.645 23.234 15.719 1 98.94 187 ARG A C 1
ATOM 1422 O O . ARG A 1 187 ? -4.445 24.141 14.898 1 98.94 187 ARG A O 1
ATOM 1429 N N . ILE A 1 188 ? -4.043 22.062 15.641 1 98.94 188 ILE A N 1
ATOM 1430 C CA . ILE A 1 188 ? -3.43 21.562 14.422 1 98.94 188 ILE A CA 1
ATOM 1431 C C . ILE A 1 188 ? -4.125 20.266 13.992 1 98.94 188 ILE A C 1
ATOM 1433 O O . ILE A 1 188 ? -4.324 19.359 14.805 1 98.94 188 ILE A O 1
ATOM 1437 N N . THR A 1 189 ? -4.57 20.234 12.789 1 98.94 189 THR A N 1
ATOM 1438 C CA . THR A 1 189 ? -5.137 19.016 12.203 1 98.94 1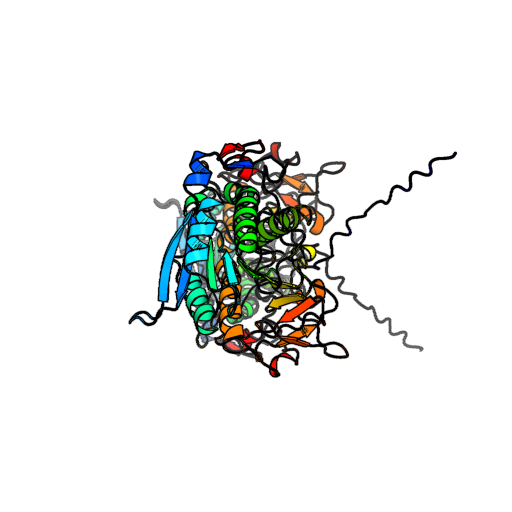89 THR A CA 1
ATOM 1439 C C . THR A 1 189 ? -4.203 18.453 11.133 1 98.94 189 THR A C 1
ATOM 1441 O O . THR A 1 189 ? -3.789 19.172 10.219 1 98.94 189 THR A O 1
ATOM 1444 N N . GLY A 1 190 ? -3.809 17.219 11.297 1 98.94 190 GLY A N 1
ATOM 1445 C CA . GLY A 1 190 ? -3.064 16.5 10.273 1 98.94 190 GLY A CA 1
ATOM 1446 C C . GLY A 1 190 ? -3.934 15.586 9.43 1 98.94 190 GLY A C 1
ATOM 1447 O O . GLY A 1 190 ? -4.598 14.695 9.969 1 98.94 190 GLY A O 1
ATOM 1448 N N . LEU A 1 191 ? -3.949 15.836 8.148 1 98.94 191 LEU A N 1
ATOM 1449 C CA . LEU A 1 191 ? -4.656 14.961 7.219 1 98.94 191 LEU A CA 1
ATOM 1450 C C . LEU A 1 191 ? -3.693 14 6.535 1 98.94 191 LEU A C 1
ATOM 1452 O O . LEU A 1 191 ? -3.008 14.367 5.582 1 98.94 191 LEU A O 1
ATOM 1456 N N . ASP A 1 192 ? -3.697 12.797 7.023 1 98.88 192 ASP A N 1
ATOM 1457 C CA . ASP A 1 192 ? -2.807 11.719 6.609 1 98.88 192 ASP A CA 1
ATOM 1458 C C . ASP A 1 192 ? -1.363 12.203 6.504 1 98.88 192 ASP A C 1
ATOM 1460 O O . ASP A 1 192 ? -0.751 12.133 5.438 1 98.88 192 ASP A O 1
ATOM 1464 N N . PRO A 1 193 ? -0.787 12.57 7.652 1 98.94 193 PRO A N 1
ATOM 1465 C CA . PRO A 1 193 ? 0.586 13.078 7.641 1 98.94 193 PRO A CA 1
ATOM 1466 C C . PRO A 1 193 ? 1.553 12.148 6.906 1 98.94 193 PRO A C 1
ATOM 1468 O O . PRO A 1 193 ? 1.471 10.93 7.055 1 98.94 193 PRO A O 1
ATOM 1471 N N . ALA A 1 194 ? 2.43 12.789 6.184 1 98.75 194 ALA A N 1
ATOM 1472 C CA . ALA A 1 194 ? 3.314 12.016 5.316 1 98.75 194 ALA A CA 1
ATOM 1473 C C . ALA A 1 194 ? 4.129 11.008 6.125 1 98.75 194 ALA A C 1
ATOM 1475 O O . ALA A 1 194 ? 4.758 11.367 7.125 1 98.75 194 ALA A O 1
ATOM 1476 N N . GLY A 1 195 ? 4.105 9.742 5.668 1 98.38 195 GLY A N 1
ATOM 1477 C CA . GLY A 1 195 ? 4.941 8.703 6.25 1 98.38 195 GLY A CA 1
ATOM 1478 C C . GLY A 1 195 ? 6.316 8.609 5.609 1 98.38 195 GLY A C 1
ATOM 1479 O O . GLY A 1 195 ? 7.324 8.469 6.305 1 98.38 195 GLY A O 1
ATOM 1480 N N . PRO A 1 196 ? 6.367 8.602 4.285 1 98.12 196 PRO A N 1
ATOM 1481 C CA . PRO A 1 196 ? 7.664 8.578 3.609 1 98.12 196 PRO A CA 1
ATOM 1482 C C . PRO A 1 196 ? 8.656 9.586 4.195 1 98.12 196 PRO A C 1
ATOM 1484 O O . PRO A 1 196 ? 8.391 10.789 4.191 1 98.12 196 PRO A O 1
ATOM 1487 N N . CYS A 1 197 ? 9.773 9.078 4.691 1 97.94 197 CYS A N 1
ATOM 1488 C CA . CYS A 1 197 ? 10.906 9.828 5.227 1 97.94 197 CYS A CA 1
ATOM 1489 C C . CYS A 1 197 ? 10.656 10.242 6.672 1 97.94 197 CYS A C 1
ATOM 1491 O O . CYS A 1 197 ? 11.555 10.742 7.344 1 97.94 197 CYS A O 1
ATOM 1493 N N . PHE A 1 198 ? 9.438 10 7.211 1 98.44 198 PHE A N 1
ATOM 1494 C CA . PHE A 1 198 ? 9.125 10.602 8.5 1 98.44 198 PHE A CA 1
ATOM 1495 C C . PHE A 1 198 ? 8.789 9.531 9.531 1 98.44 198 PHE A C 1
ATOM 1497 O O . PHE A 1 198 ? 8.625 9.836 10.719 1 98.44 198 PHE A O 1
ATOM 1504 N N . ARG A 1 199 ? 8.641 8.258 9.125 1 96.56 199 ARG A N 1
ATOM 1505 C CA . ARG A 1 199 ? 8.141 7.207 10.016 1 96.56 199 ARG A CA 1
ATOM 1506 C C . ARG A 1 199 ? 9.102 6.977 11.18 1 96.56 199 ARG A C 1
ATOM 1508 O O . ARG A 1 199 ? 8.672 6.672 12.289 1 96.56 199 ARG A O 1
ATOM 1515 N N . ASN A 1 200 ? 10.375 7.188 10.891 1 94.88 200 ASN A N 1
ATOM 1516 C CA . ASN A 1 200 ? 11.359 6.785 11.883 1 94.88 200 ASN A CA 1
ATOM 1517 C C . ASN A 1 200 ? 12.148 7.98 12.406 1 94.88 200 ASN A C 1
ATOM 1519 O O . ASN A 1 200 ? 13.219 7.809 13 1 94.88 200 ASN A O 1
ATOM 1523 N N . VAL A 1 201 ? 11.672 9.148 12.172 1 96.94 201 VAL A N 1
ATOM 1524 C CA . VAL A 1 201 ? 12.32 10.32 12.75 1 96.94 201 VAL A CA 1
ATOM 1525 C C . VAL A 1 201 ? 11.812 10.547 14.172 1 96.94 201 VAL A C 1
ATOM 1527 O O . VAL A 1 201 ? 10.742 10.055 14.539 1 96.94 201 VAL A O 1
ATOM 1530 N N . PRO A 1 202 ? 12.586 11.281 14.977 1 95.19 202 PRO A N 1
ATOM 1531 C CA . PRO A 1 202 ? 12.109 11.594 16.328 1 95.19 202 PRO A CA 1
ATOM 1532 C C . PRO A 1 202 ? 10.797 12.383 16.312 1 95.19 202 PRO A C 1
ATOM 1534 O O . PRO A 1 202 ? 10.5 13.07 15.336 1 95.19 202 PRO A O 1
ATOM 1537 N N . ALA A 1 203 ? 10.086 12.359 17.375 1 92.88 203 ALA A N 1
ATOM 1538 C CA . ALA A 1 203 ? 8.766 12.977 17.5 1 92.88 203 ALA A CA 1
ATOM 1539 C C . ALA A 1 203 ? 8.836 14.477 17.203 1 92.88 203 ALA A C 1
ATOM 1541 O O . ALA A 1 203 ? 7.895 15.047 16.641 1 92.88 203 ALA A O 1
ATOM 1542 N N . THR A 1 204 ? 9.922 15.07 17.547 1 92.31 204 THR A N 1
ATOM 1543 C CA . THR A 1 204 ? 10.031 16.516 17.375 1 92.31 204 THR A CA 1
ATOM 1544 C C . THR A 1 204 ? 10.344 16.875 15.93 1 92.31 204 THR A C 1
ATOM 1546 O O . THR A 1 204 ? 10.336 18.047 15.555 1 92.31 204 THR A O 1
ATOM 1549 N N . ALA A 1 205 ? 10.578 15.859 15.117 1 97.12 205 ALA A N 1
ATOM 1550 C CA . ALA A 1 205 ? 10.922 16.094 13.719 1 97.12 205 ALA A CA 1
ATOM 1551 C C . ALA A 1 205 ? 9.75 15.766 12.805 1 97.12 205 ALA A C 1
ATOM 1553 O O . ALA A 1 205 ? 9.93 15.57 11.602 1 97.12 205 ALA A O 1
ATOM 1554 N N . ARG A 1 206 ? 8.602 15.695 13.344 1 98.25 206 ARG A N 1
ATOM 1555 C CA . ARG A 1 206 ? 7.336 15.5 12.633 1 98.25 206 ARG A CA 1
ATOM 1556 C C . ARG A 1 206 ? 6.156 15.977 13.477 1 98.25 206 ARG A C 1
ATOM 1558 O O . ARG A 1 206 ? 6.344 16.516 14.57 1 98.25 206 ARG A O 1
ATOM 1565 N N . LEU A 1 207 ? 4.934 15.906 12.891 1 98.88 207 LEU A N 1
ATOM 1566 C CA . LEU A 1 207 ? 3.74 16.281 13.641 1 98.88 207 LEU A CA 1
ATOM 1567 C C . LEU A 1 207 ? 3.672 15.523 14.969 1 98.88 207 LEU A C 1
ATOM 1569 O O . LEU A 1 207 ? 3.914 14.32 15.016 1 98.88 207 LEU A O 1
ATOM 1573 N N . HIS A 1 208 ? 3.426 16.266 16.062 1 98.56 208 HIS A N 1
ATOM 1574 C CA . HIS A 1 208 ? 3.326 15.68 17.391 1 98.56 208 HIS A CA 1
ATOM 1575 C C . HIS A 1 208 ? 2.277 16.406 18.234 1 98.56 208 HIS A C 1
ATOM 1577 O O . HIS A 1 208 ? 1.918 17.547 17.938 1 98.56 208 HIS A O 1
ATOM 1583 N N . ALA A 1 209 ? 1.876 15.812 19.281 1 98.31 209 ALA A N 1
ATOM 1584 C CA . ALA A 1 209 ? 0.729 16.266 20.062 1 98.31 209 ALA A CA 1
ATOM 1585 C C . ALA A 1 209 ? 1.049 17.562 20.812 1 98.31 209 ALA A C 1
ATOM 1587 O O . ALA A 1 209 ? 0.156 18.375 21.062 1 98.31 209 ALA A O 1
ATOM 1588 N N . ASP A 1 210 ? 2.268 17.828 21.078 1 98.19 210 ASP A N 1
ATOM 1589 C CA . ASP A 1 210 ? 2.645 19 21.875 1 98.19 210 ASP A CA 1
ATOM 1590 C C . ASP A 1 210 ? 2.697 20.25 21.016 1 98.19 210 ASP A C 1
ATOM 1592 O O . ASP A 1 210 ? 2.91 21.359 21.531 1 98.19 210 ASP A O 1
ATOM 1596 N N . ALA A 1 211 ? 2.49 20.172 19.766 1 98.62 211 ALA A N 1
ATOM 1597 C CA . ALA A 1 211 ? 2.65 21.281 18.844 1 98.62 211 ALA A CA 1
ATOM 1598 C C . ALA A 1 211 ? 1.537 22.312 19.031 1 98.62 211 ALA A C 1
ATOM 1600 O O . ALA A 1 211 ? 1.735 23.5 18.781 1 98.62 211 ALA A O 1
ATOM 1601 N N . ALA A 1 212 ? 0.373 21.875 19.453 1 98.88 212 ALA A N 1
ATOM 1602 C CA . ALA A 1 212 ? -0.766 22.766 19.672 1 98.88 212 ALA A CA 1
ATOM 1603 C C . ALA A 1 212 ? -1.571 22.344 20.891 1 98.88 212 ALA A C 1
ATOM 1605 O O . ALA A 1 212 ? -1.311 21.281 21.484 1 98.88 212 ALA A O 1
ATOM 1606 N N . THR A 1 213 ? -2.549 23.188 21.312 1 98.81 213 THR A N 1
ATOM 1607 C CA . THR A 1 213 ? -3.42 22.828 22.438 1 98.81 213 THR A CA 1
ATOM 1608 C C . THR A 1 213 ? -4.207 21.562 22.125 1 98.81 213 THR A C 1
ATOM 1610 O O . THR A 1 213 ? -4.375 20.703 22.984 1 98.81 213 THR A O 1
ATOM 1613 N N . HIS A 1 214 ? -4.719 21.562 20.938 1 98.88 214 HIS A N 1
ATOM 1614 C CA . HIS A 1 214 ? -5.43 20.391 20.406 1 98.88 214 HIS A CA 1
ATOM 1615 C C . HIS A 1 214 ? -4.824 19.922 19.094 1 98.88 214 HIS A C 1
ATOM 1617 O O . HIS A 1 214 ? -4.684 20.719 18.156 1 98.88 214 HIS A O 1
ATOM 1623 N N . VAL A 1 215 ? -4.418 18.672 19.031 1 98.94 215 VAL A N 1
ATOM 1624 C CA . VAL A 1 215 ? -3.916 18.062 17.797 1 98.94 215 VAL A CA 1
ATOM 1625 C C . VAL A 1 215 ? -4.738 16.828 17.453 1 98.94 215 VAL A C 1
ATOM 1627 O O . VAL A 1 215 ? -4.863 15.914 18.266 1 98.94 215 VAL A O 1
ATOM 1630 N N . ASP A 1 216 ? -5.418 16.828 16.328 1 98.94 216 ASP A N 1
ATOM 1631 C CA . ASP A 1 216 ? -6.109 15.641 15.82 1 98.94 216 ASP A CA 1
ATOM 1632 C C . ASP A 1 216 ? -5.566 15.227 14.461 1 98.94 216 ASP A C 1
ATOM 1634 O O . ASP A 1 216 ? -5.062 16.062 13.703 1 98.94 216 ASP A O 1
ATOM 1638 N N . VAL A 1 217 ? -5.605 13.977 14.195 1 98.94 217 VAL A N 1
ATOM 1639 C CA . VAL A 1 217 ? -5.043 13.414 12.969 1 98.94 217 VAL A CA 1
ATOM 1640 C C . VAL A 1 217 ? -6.035 12.43 12.352 1 98.94 217 VAL A C 1
ATOM 1642 O O . VAL A 1 217 ? -6.648 11.625 13.055 1 98.94 217 VAL A O 1
ATOM 1645 N N . LEU A 1 218 ? -6.246 12.578 11.102 1 99 218 LEU A N 1
ATOM 1646 C CA . LEU A 1 218 ? -6.988 11.609 10.305 1 99 218 LEU A CA 1
ATOM 1647 C C . LEU A 1 218 ? -6.039 10.758 9.469 1 99 218 LEU A C 1
ATOM 1649 O O . LEU A 1 218 ? -5.309 11.281 8.625 1 99 218 LEU A O 1
ATOM 1653 N N . HIS A 1 219 ? -6.023 9.445 9.727 1 98.94 219 HIS A N 1
ATOM 1654 C CA . HIS A 1 219 ? -5.184 8.469 9.047 1 98.94 219 HIS A CA 1
ATOM 1655 C C . HIS A 1 219 ? -5.98 7.676 8.016 1 98.94 219 HIS A C 1
ATOM 1657 O O . HIS A 1 219 ? -6.961 7.008 8.359 1 98.94 219 HIS A O 1
ATOM 1663 N N . THR A 1 220 ? -5.48 7.723 6.715 1 98.94 220 THR A N 1
ATOM 1664 C CA . THR A 1 220 ? -6.27 7.07 5.676 1 98.94 220 THR A CA 1
ATOM 1665 C C . THR A 1 220 ? -5.395 6.156 4.824 1 98.94 220 THR A C 1
ATOM 1667 O O . THR A 1 220 ? -5.902 5.359 4.031 1 98.94 220 THR A O 1
ATOM 1670 N N . ASN A 1 221 ? -4.078 6.219 4.973 1 98.75 221 ASN A N 1
ATOM 1671 C CA . ASN A 1 221 ? -3.158 5.371 4.223 1 98.75 221 ASN A CA 1
ATOM 1672 C C . ASN A 1 221 ? -1.846 5.164 4.977 1 98.75 221 ASN A C 1
ATOM 1674 O O . ASN A 1 221 ? -0.768 5.402 4.43 1 98.75 221 ASN A O 1
ATOM 1678 N N . ILE A 1 222 ? -1.849 4.551 6.062 1 98.25 222 ILE A N 1
ATOM 1679 C CA . ILE A 1 222 ? -0.86 4.664 7.129 1 98.25 222 ILE A CA 1
ATOM 1680 C C . ILE A 1 222 ? 0.387 3.861 6.762 1 98.25 222 ILE A C 1
ATOM 1682 O O . ILE A 1 222 ? 1.439 4.02 7.383 1 98.25 222 ILE A O 1
ATOM 1686 N N . ASP A 1 223 ? 0.433 2.955 5.793 1 97.31 223 ASP A N 1
ATOM 1687 C CA . ASP A 1 223 ? 1.619 2.18 5.445 1 97.31 223 ASP A CA 1
ATOM 1688 C C . ASP A 1 223 ? 2.154 2.586 4.074 1 97.31 223 ASP A C 1
ATOM 1690 O O . ASP A 1 223 ? 3.207 2.105 3.645 1 97.31 223 ASP A O 1
ATOM 1694 N N . GLY A 1 224 ? 1.369 3.379 3.402 1 97.69 224 GLY A N 1
ATOM 1695 C CA . GLY A 1 224 ? 1.781 3.963 2.135 1 97.69 224 GLY A CA 1
ATOM 1696 C C . GLY A 1 224 ? 2.299 5.383 2.271 1 97.69 224 GLY A C 1
ATOM 1697 O O . GLY A 1 224 ? 3.455 5.594 2.646 1 97.69 224 GLY A O 1
ATOM 1698 N N . PHE A 1 225 ? 1.353 6.285 2.197 1 98.31 225 PHE A N 1
ATOM 1699 C CA . PHE A 1 225 ? 1.754 7.688 2.172 1 98.31 225 PHE A CA 1
ATOM 1700 C C . PHE A 1 225 ? 1.622 8.312 3.555 1 98.31 225 PHE A C 1
ATOM 1702 O O . PHE A 1 225 ? 2.146 9.398 3.803 1 98.31 225 PHE A O 1
ATOM 1709 N N . GLY A 1 226 ? 0.97 7.684 4.438 1 98.38 226 GLY A N 1
ATOM 1710 C CA . GLY A 1 226 ? 0.782 8.195 5.785 1 98.38 226 GLY A CA 1
ATOM 1711 C C . GLY A 1 226 ? 1.638 7.492 6.82 1 98.38 226 GLY A C 1
ATOM 1712 O O . GLY A 1 226 ? 2.611 6.82 6.473 1 98.38 226 GLY A O 1
ATOM 1713 N N . ILE A 1 227 ? 1.259 7.719 8.109 1 98 227 ILE A N 1
ATOM 1714 C CA . ILE A 1 227 ? 1.968 7.176 9.266 1 98 227 ILE A CA 1
ATOM 1715 C C . ILE A 1 227 ? 0.989 6.426 10.164 1 98 227 ILE A C 1
ATOM 1717 O O . ILE A 1 227 ? -0.106 6.918 10.445 1 98 227 ILE A O 1
ATOM 1721 N N . ALA A 1 228 ? 1.444 5.285 10.648 1 98.25 228 ALA A N 1
ATOM 1722 C CA . ALA A 1 228 ? 0.567 4.469 11.484 1 98.25 228 ALA A CA 1
ATOM 1723 C C . ALA A 1 228 ? 0.55 4.977 12.922 1 98.25 228 ALA A C 1
ATOM 1725 O O . ALA A 1 228 ? -0.493 4.965 13.578 1 98.25 228 ALA A O 1
ATOM 1726 N N . GLN A 1 229 ? 1.612 5.449 13.422 1 97.69 229 GLN A N 1
ATOM 1727 C CA . GLN A 1 229 ? 1.724 5.875 14.812 1 97.69 229 GLN A CA 1
ATOM 1728 C C . GLN A 1 229 ? 0.765 7.023 15.117 1 97.69 229 GLN A C 1
ATOM 1730 O O . GLN A 1 229 ? 0.594 7.93 14.297 1 97.69 229 GLN A O 1
ATOM 1735 N N . PRO A 1 230 ? 0.135 6.965 16.297 1 98 230 PRO A N 1
ATOM 1736 C CA . PRO A 1 230 ? -0.625 8.156 16.688 1 98 230 PRO A CA 1
ATOM 1737 C C . PRO A 1 230 ? 0.257 9.391 16.859 1 98 230 PRO A C 1
ATOM 1739 O O . PRO A 1 230 ? 1.351 9.297 17.422 1 98 230 PRO A O 1
ATOM 1742 N N . LEU A 1 231 ? -0.201 10.492 16.344 1 98.56 231 LEU A N 1
ATOM 1743 C CA . LEU A 1 231 ? 0.627 11.695 16.344 1 98.56 231 LEU A CA 1
ATOM 1744 C C . LEU A 1 231 ? -0.022 12.797 17.172 1 98.56 231 LEU A C 1
ATOM 1746 O O . LEU A 1 231 ? 0.63 13.789 17.516 1 98.56 231 LEU A O 1
ATOM 1750 N N . GLY A 1 232 ? -1.348 12.68 17.422 1 98.62 232 GLY A N 1
ATOM 1751 C CA . GLY A 1 232 ? -2.074 13.75 18.078 1 98.62 232 GLY A CA 1
ATOM 1752 C C . GLY A 1 232 ? -2.699 13.312 19.391 1 98.62 232 GLY A C 1
ATOM 1753 O O . GLY A 1 232 ? -2.314 12.289 19.969 1 98.62 232 GLY A O 1
ATOM 1754 N N . HIS A 1 233 ? -3.545 14.211 19.953 1 98.88 233 HIS A N 1
ATOM 1755 C CA . HIS A 1 233 ? -4.383 13.875 21.094 1 98.88 233 HIS A CA 1
ATOM 1756 C C . HIS A 1 233 ? -5.488 12.898 20.688 1 98.88 233 HIS A C 1
ATOM 1758 O O . HIS A 1 233 ? -5.844 12.008 21.469 1 98.88 233 HIS A O 1
ATOM 1764 N N . VAL A 1 234 ? -6.047 13.141 19.531 1 98.94 234 VAL A N 1
ATOM 1765 C CA . VAL A 1 234 ? -7.094 12.305 18.953 1 98.94 234 VAL A CA 1
ATOM 1766 C C . VAL A 1 234 ? -6.672 11.836 17.562 1 98.94 234 VAL A C 1
ATOM 1768 O O . VAL A 1 234 ? -6.41 12.656 16.688 1 98.94 234 VAL A O 1
ATOM 1771 N N . ASP A 1 235 ? -6.594 10.562 17.375 1 98.94 235 ASP A N 1
ATOM 1772 C CA . ASP A 1 235 ? -6.234 9.977 16.078 1 98.94 235 ASP A CA 1
ATOM 1773 C C . ASP A 1 235 ? -7.375 9.125 15.531 1 98.94 235 ASP A C 1
ATOM 1775 O O . ASP A 1 235 ? -7.77 8.133 16.141 1 98.94 235 ASP A O 1
ATOM 1779 N N . PHE A 1 236 ? -7.914 9.547 14.406 1 98.94 236 PHE A N 1
ATOM 1780 C CA . PHE A 1 236 ? -8.945 8.797 13.695 1 98.94 236 PHE A CA 1
ATOM 1781 C C . PHE A 1 236 ? -8.328 7.922 12.609 1 98.94 236 PHE A C 1
ATOM 1783 O O . PHE A 1 236 ? -7.609 8.422 11.742 1 98.94 236 PHE A O 1
ATOM 1790 N N . TYR A 1 237 ? -8.555 6.672 12.672 1 98.88 237 TYR A N 1
ATOM 1791 C CA . TYR A 1 237 ? -8.148 5.742 11.633 1 98.88 237 TYR A CA 1
ATOM 1792 C C . TYR A 1 237 ? -9.344 5.328 10.773 1 98.88 237 TYR A C 1
ATOM 1794 O O . TYR A 1 237 ? -10.109 4.441 11.156 1 98.88 237 TYR A O 1
ATOM 1802 N N . ALA A 1 238 ? -9.422 5.98 9.609 1 98.88 238 ALA A N 1
ATOM 1803 C CA . ALA A 1 238 ? -10.539 5.691 8.711 1 98.88 238 ALA A CA 1
ATOM 1804 C C . ALA A 1 238 ? -10.406 4.297 8.102 1 98.88 238 ALA A C 1
ATOM 1806 O O . ALA A 1 238 ? -9.438 4.008 7.406 1 98.88 238 ALA A O 1
ATOM 1807 N N . ASN A 1 239 ? -11.406 3.451 8.398 1 98.31 239 ASN A N 1
ATOM 1808 C CA . ASN A 1 239 ? -11.422 2.07 7.93 1 98.31 239 ASN A CA 1
ATOM 1809 C C . ASN A 1 239 ? -10.117 1.354 8.266 1 98.31 239 ASN A C 1
ATOM 1811 O O . ASN A 1 239 ? -9.562 0.632 7.43 1 98.31 239 ASN A O 1
ATOM 1815 N N . GLY A 1 240 ? -9.578 1.693 9.414 1 97.81 240 GLY A N 1
ATOM 1816 C CA . GLY A 1 240 ? -8.344 1.071 9.875 1 97.81 240 GLY A CA 1
ATOM 1817 C C . GLY A 1 240 ? -7.102 1.824 9.445 1 97.81 240 GLY A C 1
ATOM 1818 O O . GLY A 1 240 ? -6.004 1.543 9.93 1 97.81 240 GLY A O 1
ATOM 1819 N N . GLY A 1 241 ? -7.219 2.742 8.492 1 98.56 241 GLY A N 1
ATOM 1820 C CA . GLY A 1 241 ? -6.156 3.668 8.133 1 98.56 241 GLY A CA 1
ATOM 1821 C C . GLY A 1 241 ? -5.285 3.166 6.996 1 98.56 241 GLY A C 1
ATOM 1822 O O . GLY A 1 241 ? -4.43 3.896 6.492 1 98.56 241 GLY A O 1
ATOM 1823 N N . GLU A 1 242 ? -5.461 1.905 6.508 1 98.25 242 GLU A N 1
ATOM 1824 C CA . GLU A 1 242 ? -4.547 1.337 5.523 1 98.25 242 GLU A CA 1
ATOM 1825 C C . GLU A 1 242 ? -4.977 1.696 4.102 1 98.25 242 GLU A C 1
ATOM 1827 O O . GLU A 1 242 ? -4.191 2.26 3.336 1 98.25 242 GLU A O 1
ATOM 1832 N N . PHE A 1 243 ? -6.195 1.344 3.729 1 98 243 PHE A N 1
ATOM 1833 C CA . PHE A 1 243 ? -6.801 1.642 2.436 1 98 243 PHE A CA 1
ATOM 1834 C C . PHE A 1 243 ? -8.234 2.135 2.607 1 98 243 PHE A C 1
ATOM 1836 O O . PHE A 1 243 ? -8.906 1.777 3.576 1 98 243 PHE A O 1
ATOM 1843 N N . GLN A 1 244 ? -8.625 2.982 1.728 1 98.56 244 GLN A N 1
ATOM 1844 C CA . GLN A 1 244 ? -10.023 3.41 1.67 1 98.56 244 GLN A CA 1
ATOM 1845 C C . GLN A 1 244 ? -10.766 2.693 0.551 1 98.56 244 GLN A C 1
ATOM 1847 O O . GLN A 1 244 ? -10.156 2.037 -0.294 1 98.56 244 GLN A O 1
ATOM 1852 N N . THR A 1 245 ? -12.094 2.75 0.577 1 97.69 245 THR A N 1
ATOM 1853 C CA . THR A 1 245 ? -12.906 1.954 -0.337 1 97.69 245 THR A CA 1
ATOM 1854 C C . THR A 1 245 ? -13.656 2.854 -1.317 1 97.69 245 THR A C 1
ATOM 1856 O O . THR A 1 245 ? -13.922 4.02 -1.019 1 97.69 245 THR A O 1
ATOM 1859 N N . SER A 1 246 ? -13.906 2.312 -2.477 1 97.38 246 SER A N 1
ATOM 1860 C CA . SER A 1 246 ? -14.656 3.035 -3.498 1 97.38 246 SER A CA 1
ATOM 1861 C C . SER A 1 246 ? -15.398 2.076 -4.422 1 97.38 246 SER A C 1
ATOM 1863 O O . SER A 1 246 ? -14.82 1.105 -4.914 1 97.38 246 SER A O 1
ATOM 1865 N N . ILE A 1 247 ? -16.672 2.34 -4.648 1 96.88 247 ILE A N 1
ATOM 1866 C CA . ILE A 1 247 ? -17.5 1.521 -5.527 1 96.88 247 ILE A CA 1
ATOM 1867 C C . ILE A 1 247 ? -18.469 2.41 -6.309 1 96.88 247 ILE A C 1
ATOM 1869 O O . ILE A 1 247 ? -18.844 3.488 -5.84 1 96.88 247 ILE A O 1
ATOM 1873 N N . LYS A 1 248 ? -18.703 2.129 -7.52 1 95.25 248 LYS A N 1
ATOM 1874 C CA . LYS A 1 248 ? -19.734 2.711 -8.359 1 95.25 248 LYS A CA 1
ATOM 1875 C C . LYS A 1 248 ? -20.656 1.629 -8.93 1 95.25 248 LYS A C 1
ATOM 1877 O O . LYS A 1 248 ? -20.266 0.889 -9.828 1 95.25 248 LYS A O 1
ATOM 1882 N N . GLY A 1 249 ? -21.891 1.606 -8.422 1 93 249 GLY A N 1
ATOM 1883 C CA . GLY A 1 249 ? -22.703 0.449 -8.742 1 93 249 GLY A CA 1
ATOM 1884 C C . GLY A 1 249 ? -22.125 -0.853 -8.211 1 93 249 GLY A C 1
ATOM 1885 O O . GLY A 1 249 ? -21.906 -0.993 -7.008 1 93 249 GLY A O 1
ATOM 1886 N N . ASP A 1 250 ? -21.844 -1.741 -9.07 1 89.88 250 ASP A N 1
ATOM 1887 C CA . ASP A 1 250 ? -21.25 -3.01 -8.68 1 89.88 250 ASP A CA 1
ATOM 1888 C C . ASP A 1 250 ? -19.797 -3.09 -9.133 1 89.88 250 ASP A C 1
ATOM 1890 O O . ASP A 1 250 ? -19.188 -4.168 -9.148 1 89.88 250 ASP A O 1
ATOM 1894 N N . PHE A 1 251 ? -19.328 -1.929 -9.445 1 92.56 251 PHE A N 1
ATOM 1895 C CA . PHE A 1 251 ? -17.953 -1.876 -9.938 1 92.56 251 PHE A CA 1
ATOM 1896 C C . PHE A 1 251 ? -17.016 -1.336 -8.867 1 92.56 251 PHE A C 1
ATOM 1898 O O . PHE A 1 251 ? -17.188 -0.214 -8.383 1 92.56 251 PHE A O 1
ATOM 1905 N N . ILE A 1 252 ? -16.109 -2.174 -8.523 1 95.12 252 ILE A N 1
ATOM 1906 C CA . ILE A 1 252 ? -15.109 -1.758 -7.547 1 95.12 252 ILE A CA 1
ATOM 1907 C C . ILE A 1 252 ? -14.141 -0.767 -8.195 1 95.12 252 ILE A C 1
ATOM 1909 O O . ILE A 1 252 ? -13.438 -1.105 -9.148 1 95.12 252 ILE A O 1
ATOM 1913 N N . MET A 1 253 ? -14.109 0.398 -7.641 1 92.94 253 MET A N 1
ATOM 1914 C CA . MET A 1 253 ? -13.203 1.414 -8.156 1 92.94 253 MET A CA 1
ATOM 1915 C C . MET A 1 253 ? -11.836 1.315 -7.48 1 92.94 253 MET A C 1
ATOM 1917 O O . MET A 1 253 ? -11.758 1.162 -6.258 1 92.94 253 MET A O 1
ATOM 1921 N N . PRO A 1 254 ? -10.797 1.343 -8.242 1 88.06 254 PRO A N 1
ATOM 1922 C CA . PRO A 1 254 ? -9.461 1.286 -7.637 1 88.06 254 PRO A CA 1
ATOM 1923 C C . PRO A 1 254 ? -9.188 2.473 -6.715 1 88.06 254 PRO A C 1
ATOM 1925 O O . PRO A 1 254 ? -9.219 3.623 -7.16 1 88.06 254 PRO A O 1
ATOM 1928 N N . CYS A 1 255 ? -9.039 2.266 -5.473 1 94.38 255 CYS A N 1
ATOM 1929 C CA . CYS A 1 255 ? -8.617 3.275 -4.508 1 94.38 255 CYS A CA 1
ATOM 1930 C C . CYS A 1 255 ? -7.398 2.801 -3.725 1 94.38 255 CYS A C 1
ATOM 1932 O O . CYS A 1 255 ? -7.508 2.447 -2.549 1 94.38 255 CYS A O 1
ATOM 1934 N N . PHE A 1 256 ? -6.285 2.906 -4.406 1 95.31 256 PHE A N 1
ATOM 1935 C CA . PHE A 1 256 ? -5.027 2.436 -3.832 1 95.31 256 PHE A CA 1
ATOM 1936 C C . PHE A 1 256 ? -4.379 3.521 -2.986 1 95.31 256 PHE A C 1
ATOM 1938 O O . PHE A 1 256 ? -5.059 4.227 -2.236 1 95.31 256 PHE A O 1
ATOM 1945 N N . GLN A 1 257 ? -3.107 3.629 -3.025 1 95.38 257 GLN A N 1
ATOM 1946 C CA . GLN A 1 257 ? -2.369 4.465 -2.084 1 95.38 257 GLN A CA 1
ATOM 1947 C C . GLN A 1 257 ? -2.742 5.934 -2.244 1 95.38 257 GLN A C 1
ATOM 1949 O O . GLN A 1 257 ? -3.107 6.598 -1.271 1 95.38 257 GLN A O 1
ATOM 1954 N N . LEU A 1 258 ? -2.668 6.465 -3.494 1 94.69 258 LEU A N 1
ATOM 1955 C CA . LEU A 1 258 ? -2.912 7.883 -3.711 1 94.69 258 LEU A CA 1
ATOM 1956 C C . LEU A 1 258 ? -4.363 8.242 -3.406 1 94.69 258 LEU A C 1
ATOM 1958 O O . LEU A 1 258 ? -4.633 9.219 -2.705 1 94.69 258 LEU A O 1
ATOM 1962 N N . CYS A 1 259 ? -5.254 7.449 -3.936 1 96.88 259 CYS A N 1
ATOM 1963 C CA . CYS A 1 259 ? -6.672 7.652 -3.668 1 96.88 259 CYS A CA 1
ATOM 1964 C C . CYS A 1 259 ? -6.957 7.621 -2.172 1 96.88 259 CYS A C 1
ATOM 1966 O O . CYS A 1 259 ? -7.652 8.492 -1.649 1 96.88 259 CYS A O 1
ATOM 1968 N N . SER A 1 260 ? -6.43 6.617 -1.473 1 98.44 260 SER A N 1
ATOM 1969 C CA . SER A 1 260 ? -6.633 6.492 -0.033 1 98.44 260 SER A CA 1
ATOM 1970 C C . SER A 1 260 ? -6.031 7.68 0.714 1 98.44 260 SER A C 1
ATOM 1972 O O . SER A 1 260 ? -6.609 8.156 1.691 1 98.44 260 SER A O 1
ATOM 1974 N N . HIS A 1 261 ? -4.922 8.148 0.25 1 98.31 261 HIS A N 1
ATOM 1975 C CA . HIS A 1 261 ? -4.223 9.281 0.849 1 98.31 261 HIS A CA 1
ATOM 1976 C C . HIS A 1 261 ? -5.043 10.562 0.726 1 98.31 261 HIS A C 1
ATOM 1978 O O . HIS A 1 261 ? -5.254 11.266 1.716 1 98.31 261 HIS A O 1
ATOM 1984 N N . ILE A 1 262 ? -5.594 10.789 -0.425 1 97.75 262 ILE A N 1
ATOM 1985 C CA . ILE A 1 262 ? -6.32 12.016 -0.722 1 97.75 262 ILE A CA 1
ATOM 1986 C C . ILE A 1 262 ? -7.699 11.977 -0.072 1 97.75 262 ILE A C 1
ATOM 1988 O O . ILE A 1 262 ? -8.297 13.016 0.201 1 97.75 262 ILE A O 1
ATOM 1992 N N . ARG A 1 263 ? -8.141 10.766 0.229 1 98.5 263 ARG A N 1
ATOM 1993 C CA . ARG A 1 263 ? -9.453 10.602 0.848 1 98.5 263 ARG A CA 1
ATOM 1994 C C . ARG A 1 263 ? -9.523 11.336 2.184 1 98.5 263 ARG A C 1
ATOM 1996 O O . ARG A 1 263 ? -10.602 11.734 2.623 1 98.5 263 ARG A O 1
ATOM 2003 N N . SER A 1 264 ? -8.414 11.531 2.836 1 98.75 264 SER A N 1
ATOM 2004 C CA . SER A 1 264 ? -8.398 12.281 4.086 1 98.75 264 SER A CA 1
ATOM 2005 C C . SER A 1 264 ? -8.961 13.688 3.898 1 98.75 264 SER A C 1
ATOM 2007 O O . SER A 1 264 ? -9.727 14.172 4.73 1 98.75 264 SER A O 1
ATOM 2009 N N . ALA A 1 265 ? -8.602 14.312 2.799 1 98.38 265 ALA A N 1
ATOM 2010 C CA . ALA A 1 265 ? -9.102 15.656 2.51 1 98.38 265 ALA A CA 1
ATOM 2011 C C . ALA A 1 265 ? -10.602 15.633 2.262 1 98.38 265 ALA A C 1
ATOM 2013 O O . ALA A 1 265 ? -11.328 16.516 2.742 1 98.38 265 ALA A O 1
ATOM 2014 N N . PHE A 1 266 ? -11.086 14.648 1.578 1 98.25 266 PHE A N 1
ATOM 2015 C CA . PHE A 1 266 ? -12.508 14.547 1.284 1 98.25 266 PHE A CA 1
ATOM 2016 C C . PHE A 1 266 ? -13.312 14.312 2.559 1 98.25 266 PHE A C 1
ATOM 2018 O O . PHE A 1 266 ? -14.359 14.93 2.766 1 98.25 266 PHE A O 1
ATOM 2025 N N . TYR A 1 267 ? -12.805 13.383 3.357 1 98.81 267 TYR A N 1
ATOM 2026 C CA . TYR A 1 267 ? -13.5 13.133 4.617 1 98.81 267 TYR A CA 1
ATOM 2027 C C . TYR A 1 267 ? -13.57 14.391 5.461 1 98.81 267 TYR A C 1
ATOM 2029 O O . TYR A 1 267 ? -14.602 14.68 6.086 1 98.81 267 TYR A O 1
ATOM 2037 N N . TRP A 1 268 ? -12.5 15.133 5.465 1 98.81 268 TRP A N 1
ATOM 2038 C CA . TRP A 1 268 ? -12.453 16.359 6.262 1 98.81 268 TRP A CA 1
ATOM 2039 C C . TRP A 1 268 ? -13.469 17.375 5.754 1 98.81 268 TRP A C 1
ATOM 2041 O O . TRP A 1 268 ? -14.234 17.938 6.539 1 98.81 268 TRP A O 1
ATOM 2051 N N . LEU A 1 269 ? -13.508 17.594 4.457 1 98.5 269 LEU A N 1
ATOM 2052 C CA . LEU A 1 269 ? -14.469 18.516 3.865 1 98.5 269 LEU A CA 1
ATOM 2053 C C . LEU A 1 269 ? -15.898 18.109 4.195 1 98.5 269 LEU A C 1
ATOM 2055 O O . LEU A 1 269 ? -16.703 18.938 4.613 1 98.5 269 LEU A O 1
ATOM 2059 N N . LEU A 1 270 ? -16.156 16.875 4.086 1 98.5 270 LEU A N 1
ATOM 2060 C CA . LEU A 1 270 ? -17.5 16.359 4.316 1 98.5 270 LEU A CA 1
ATOM 2061 C C . LEU A 1 270 ? -17.859 16.406 5.801 1 98.5 270 LEU A C 1
ATOM 2063 O O . LEU A 1 270 ? -19.016 16.609 6.16 1 98.5 270 LEU A O 1
ATOM 2067 N N . ALA A 1 271 ? -16.859 16.25 6.672 1 98.62 271 ALA A N 1
ATOM 2068 C CA . ALA A 1 271 ? -17.094 16.344 8.109 1 98.62 271 ALA A CA 1
ATOM 2069 C C . ALA A 1 271 ? -17.531 17.75 8.508 1 98.62 271 ALA A C 1
ATOM 2071 O O . ALA A 1 271 ? -18.297 17.906 9.461 1 98.62 271 ALA A O 1
ATOM 2072 N N . TYR A 1 272 ? -17.047 18.766 7.852 1 98 272 TYR A N 1
ATOM 2073 C CA . TYR A 1 272 ? -17.453 20.141 8.156 1 98 272 TYR A CA 1
ATOM 2074 C C . TYR A 1 272 ? -18.859 20.422 7.641 1 98 272 TYR A C 1
ATOM 2076 O O . TYR A 1 272 ? -19.594 21.219 8.242 1 98 272 TYR A O 1
ATOM 2084 N N . SER A 1 273 ? -19.219 19.734 6.543 1 96.69 273 SER A N 1
ATOM 2085 C CA . SER A 1 273 ? -20.578 19.906 6.031 1 96.69 273 SER A CA 1
ATOM 2086 C C . SER A 1 273 ? -21.562 19.016 6.777 1 96.69 273 SER A C 1
ATOM 2088 O O . SER A 1 273 ? -22.781 19.25 6.723 1 96.69 273 SER A O 1
ATOM 2090 N N . ASN A 1 274 ? -21.078 18.031 7.434 1 97.25 274 ASN A N 1
ATOM 2091 C CA . ASN A 1 274 ? -21.859 17.078 8.219 1 97.25 274 ASN A CA 1
ATOM 2092 C C . ASN A 1 274 ? -21.25 16.875 9.602 1 97.25 274 ASN A C 1
ATOM 2094 O O . ASN A 1 274 ? -20.812 15.766 9.93 1 97.25 274 ASN A O 1
ATOM 2098 N N . PRO A 1 275 ? -21.312 17.828 10.523 1 97.12 275 PRO A N 1
ATOM 2099 C CA . PRO A 1 275 ? -20.484 17.906 11.727 1 97.12 275 PRO A CA 1
ATOM 2100 C C . PRO A 1 275 ? -20.781 16.781 12.727 1 97.12 275 PRO A C 1
ATOM 2102 O O . PRO A 1 275 ? -20.016 16.578 13.664 1 97.12 275 PRO A O 1
ATOM 2105 N N . ASP A 1 276 ? -21.875 15.969 12.562 1 97.56 276 ASP A N 1
ATOM 2106 C CA . ASP A 1 276 ? -22.203 14.945 13.547 1 97.56 276 ASP A CA 1
ATOM 2107 C C . ASP A 1 276 ? -22.281 13.57 12.898 1 97.56 276 ASP A C 1
ATOM 2109 O O . ASP A 1 276 ? -22.797 12.625 13.492 1 97.56 276 ASP A O 1
ATOM 2113 N N . LYS A 1 277 ? -21.688 13.484 11.664 1 98.25 277 LYS A N 1
ATOM 2114 C CA . LYS A 1 277 ? -22.031 12.281 10.922 1 98.25 277 LYS A CA 1
ATOM 2115 C C . LYS A 1 277 ? -20.828 11.336 10.828 1 98.25 277 LYS A C 1
ATOM 2117 O O . LYS A 1 277 ? -21 10.141 10.602 1 98.25 277 LYS A O 1
ATOM 2122 N N . PHE A 1 278 ? -19.641 11.836 10.93 1 98.75 278 PHE A N 1
ATOM 2123 C CA . PHE A 1 278 ? -18.453 10.984 10.914 1 98.75 278 PHE A CA 1
ATOM 2124 C C . PHE A 1 278 ? -18.125 10.492 12.32 1 98.75 278 PHE A C 1
ATOM 2126 O O . PHE A 1 278 ? -17.141 10.93 12.914 1 98.75 278 PHE A O 1
ATOM 2133 N N . VAL A 1 279 ? -18.875 9.516 12.758 1 98.75 279 VAL A N 1
ATOM 2134 C CA . VAL A 1 279 ? -18.766 9 14.117 1 98.75 279 VAL A CA 1
ATOM 2135 C C . VAL A 1 279 ? -17.719 7.898 14.18 1 98.75 279 VAL A C 1
ATOM 2137 O O . VAL A 1 279 ? -17.75 6.961 13.375 1 98.75 279 VAL A O 1
ATOM 2140 N N . ALA A 1 280 ? -16.812 8.031 15.086 1 98.75 280 ALA A N 1
ATOM 2141 C CA . ALA A 1 280 ? -15.734 7.062 15.281 1 98.75 280 ALA A CA 1
ATOM 2142 C C . ALA A 1 280 ? -15.867 6.348 16.625 1 98.75 280 ALA A C 1
ATOM 2144 O O . ALA A 1 280 ? -16.531 6.852 17.531 1 98.75 280 ALA A O 1
ATOM 2145 N N . VAL A 1 281 ? -15.297 5.199 16.703 1 98.62 281 VAL A N 1
ATOM 2146 C CA . VAL A 1 281 ? -15.344 4.367 17.906 1 98.62 281 VAL A CA 1
ATOM 2147 C C . VAL A 1 281 ? -13.938 4.227 18.5 1 98.62 281 VAL A C 1
ATOM 2149 O O . VAL A 1 281 ? -12.984 3.949 17.766 1 98.62 281 VAL A O 1
ATOM 2152 N N . GLN A 1 282 ? -13.852 4.398 19.844 1 98.44 282 GLN A N 1
ATOM 2153 C CA . GLN A 1 282 ? -12.555 4.301 20.5 1 98.44 282 GLN A CA 1
ATOM 2154 C C . GLN A 1 282 ? -12.023 2.867 20.469 1 98.44 282 GLN A C 1
ATOM 2156 O O . GLN A 1 282 ? -12.781 1.917 20.672 1 98.44 282 GLN A O 1
ATOM 2161 N N . CYS A 1 283 ? -10.789 2.736 20.125 1 97.75 283 CYS A N 1
ATOM 2162 C CA . CYS A 1 283 ? -10.086 1.461 20.141 1 97.75 283 CYS A CA 1
ATOM 2163 C C . CYS A 1 283 ? -8.984 1.459 21.203 1 97.75 283 CYS A C 1
ATOM 2165 O O . CYS A 1 283 ? -8.508 2.52 21.609 1 97.75 283 CYS A O 1
ATOM 2167 N N . ASP A 1 284 ? -8.578 0.266 21.641 1 96.25 284 ASP A N 1
ATOM 2168 C CA . ASP A 1 284 ? -7.535 0.137 22.656 1 96.25 284 ASP A CA 1
ATOM 2169 C C . ASP A 1 284 ? -6.164 0.481 22.078 1 96.25 284 ASP A C 1
ATOM 2171 O O . ASP A 1 284 ? -5.277 0.937 22.797 1 96.25 284 ASP A O 1
ATOM 2175 N N . SER A 1 285 ? -6.02 0.201 20.828 1 96.94 285 SER A N 1
ATOM 2176 C CA . SER A 1 285 ? -4.719 0.392 20.203 1 96.94 285 SER A CA 1
ATOM 2177 C C . SER A 1 285 ? -4.863 0.581 18.688 1 96.94 285 SER A C 1
ATOM 2179 O O . SER A 1 285 ? -5.941 0.381 18.141 1 96.94 285 SER A O 1
ATOM 2181 N N . VAL A 1 286 ? -3.762 1.003 18.078 1 97.88 286 VAL A N 1
ATOM 2182 C CA . VAL A 1 286 ? -3.721 1.109 16.625 1 97.88 286 VAL A CA 1
ATOM 2183 C C . VAL A 1 286 ? -3.904 -0.272 15.992 1 97.88 286 VAL A C 1
ATOM 2185 O O . VAL A 1 286 ? -4.551 -0.409 14.953 1 97.88 286 VAL A O 1
ATOM 2188 N N . ALA A 1 287 ? -3.316 -1.296 16.609 1 96.56 287 ALA A N 1
ATOM 2189 C CA . ALA A 1 287 ? -3.469 -2.668 16.125 1 96.56 287 ALA A CA 1
ATOM 2190 C C . ALA A 1 287 ? -4.941 -3.051 16.031 1 96.56 287 ALA A C 1
ATOM 2192 O O . ALA A 1 287 ? -5.359 -3.68 15.055 1 96.56 287 ALA A O 1
ATOM 2193 N N . ASN A 1 288 ? -5.723 -2.67 17.031 1 96.5 288 ASN A N 1
ATOM 2194 C CA . ASN A 1 288 ? -7.156 -2.939 17.016 1 96.5 288 ASN A CA 1
ATOM 2195 C C . ASN A 1 288 ? -7.871 -2.105 15.953 1 96.5 288 ASN A C 1
ATOM 2197 O O . ASN A 1 288 ? -8.758 -2.604 15.266 1 96.5 288 ASN A O 1
ATOM 2201 N N . ALA A 1 289 ? -7.484 -0.882 15.805 1 97.5 289 ALA A N 1
ATOM 2202 C CA . ALA A 1 289 ? -8.109 0.01 14.836 1 97.5 289 ALA A CA 1
ATOM 2203 C C . ALA A 1 289 ? -7.891 -0.49 13.414 1 97.5 289 ALA A C 1
ATOM 2205 O O . ALA A 1 289 ? -8.781 -0.382 12.562 1 97.5 289 ALA A O 1
ATOM 2206 N N . ARG A 1 290 ? -6.73 -1.09 13.125 1 96.19 290 ARG A N 1
ATOM 2207 C CA . ARG A 1 290 ? -6.371 -1.588 11.805 1 96.19 290 ARG A CA 1
ATOM 2208 C C . ARG A 1 290 ? -7.41 -2.576 11.289 1 96.19 290 ARG A C 1
ATOM 2210 O O . ARG A 1 290 ? -7.695 -2.615 10.086 1 96.19 290 ARG A O 1
ATOM 2217 N N . ILE A 1 291 ? -7.902 -3.311 12.242 1 94.19 291 ILE A N 1
ATOM 2218 C CA . ILE A 1 291 ? -8.773 -4.395 11.797 1 94.19 291 ILE A CA 1
ATOM 2219 C C . ILE A 1 291 ? -10.203 -4.137 12.266 1 94.19 291 ILE A C 1
ATOM 2221 O O . ILE A 1 291 ? -11.039 -5.039 12.242 1 94.19 291 ILE A O 1
ATOM 2225 N N . GLY A 1 292 ? -10.461 -2.98 12.789 1 95.69 292 GLY A N 1
ATOM 2226 C CA . GLY A 1 292 ? -11.797 -2.6 13.211 1 95.69 292 GLY A CA 1
ATOM 2227 C C . GLY A 1 292 ? -12.273 -3.361 14.438 1 95.69 292 GLY A C 1
ATOM 2228 O O . GLY A 1 292 ? -13.477 -3.572 14.609 1 95.69 292 GLY A O 1
ATOM 2229 N N . ASP A 1 293 ? -11.391 -3.844 15.18 1 95.19 293 ASP A N 1
ATOM 2230 C CA . ASP A 1 293 ? -11.727 -4.539 16.422 1 95.19 293 ASP A CA 1
ATOM 2231 C C . ASP A 1 293 ? -11.828 -3.561 17.594 1 95.19 293 ASP A C 1
ATOM 2233 O O . ASP A 1 293 ? -10.984 -3.574 18.484 1 95.19 293 ASP A O 1
ATOM 2237 N N . CYS A 1 294 ? -12.914 -2.744 17.625 1 97.06 294 CYS A N 1
ATOM 2238 C CA . CYS A 1 294 ? -13.047 -1.654 18.594 1 97.06 294 CYS A CA 1
ATOM 2239 C C . CYS A 1 294 ? -14.414 -1.68 19.266 1 97.06 294 CYS A C 1
ATOM 2241 O O . CYS A 1 294 ? -14.742 -0.785 20.031 1 97.06 294 CYS A O 1
ATOM 2243 N N . TYR A 1 295 ? -15.156 -2.664 19.031 1 96.44 295 TYR A N 1
ATOM 2244 C CA . TYR A 1 295 ? -16.562 -2.648 19.422 1 96.44 295 TYR A CA 1
ATOM 2245 C C . TYR A 1 295 ? -16.797 -3.521 20.656 1 96.44 295 TYR A C 1
ATOM 2247 O O . TYR A 1 295 ? -17.953 -3.826 20.984 1 96.44 295 TYR A O 1
ATOM 2255 N N . ASN A 1 296 ? -15.711 -3.859 21.25 1 90.25 296 ASN A N 1
ATOM 2256 C CA . ASN A 1 296 ? -15.844 -4.73 22.406 1 90.25 296 ASN A CA 1
ATOM 2257 C C . ASN A 1 296 ? -16.094 -3.926 23.688 1 90.25 296 ASN A C 1
ATOM 2259 O O . ASN A 1 296 ? -15.484 -2.871 23.891 1 90.25 296 ASN A O 1
ATOM 2263 N N . GLY A 1 297 ? -17.094 -4.203 24.516 1 89.81 297 GLY A N 1
ATOM 2264 C CA . GLY A 1 297 ? -17.391 -3.531 25.781 1 89.81 297 GLY A CA 1
ATOM 2265 C C . GLY A 1 297 ? -18.172 -2.242 25.594 1 89.81 297 GLY A C 1
ATOM 2266 O O . GLY A 1 297 ? -19.047 -2.16 24.75 1 89.81 297 GLY A O 1
ATOM 2267 N N . THR A 1 298 ? -17.812 -1.237 26.484 1 93.5 298 THR A N 1
ATOM 2268 C CA . THR A 1 298 ? -18.484 0.055 26.422 1 93.5 298 THR A CA 1
ATOM 2269 C C . THR A 1 298 ? -17.984 0.878 25.25 1 93.5 298 THR A C 1
ATOM 2271 O O . THR A 1 298 ? -16.781 1.146 25.141 1 93.5 298 THR A O 1
ATOM 2274 N N . ILE A 1 299 ? -18.859 1.247 24.422 1 96.06 299 ILE A N 1
ATOM 2275 C CA . ILE A 1 299 ? -18.516 2 23.219 1 96.06 299 ILE A CA 1
ATOM 2276 C C . ILE A 1 299 ? -18.328 3.475 23.578 1 96.06 299 ILE A C 1
ATOM 2278 O O . ILE A 1 299 ? -19.25 4.113 24.094 1 96.06 299 ILE A O 1
ATOM 2282 N N . ARG A 1 300 ? -17.188 3.982 23.375 1 97.31 300 ARG A N 1
ATOM 2283 C CA . ARG A 1 300 ? -16.891 5.41 23.453 1 97.31 300 ARG A CA 1
ATOM 2284 C C . ARG A 1 300 ? -16.688 6.008 22.062 1 97.31 300 ARG A C 1
ATOM 2286 O O . ARG A 1 300 ? -16.031 5.406 21.219 1 97.31 300 ARG A O 1
ATOM 2293 N N . THR A 1 301 ? -17.312 7.133 21.875 1 98.31 301 THR A N 1
ATOM 2294 C CA . THR A 1 301 ? -17.328 7.676 20.531 1 98.31 301 THR A CA 1
ATOM 2295 C C . THR A 1 301 ? -16.656 9.047 20.484 1 98.31 301 THR A C 1
ATOM 2297 O O . THR A 1 301 ? -16.422 9.656 21.531 1 98.31 301 THR A O 1
ATOM 2300 N N . ASN A 1 302 ? -16.281 9.477 19.375 1 98.75 302 ASN A N 1
ATOM 2301 C CA . ASN A 1 302 ? -15.859 10.812 18.984 1 98.75 302 ASN A CA 1
ATOM 2302 C C . ASN A 1 302 ? -16.328 11.141 17.562 1 98.75 302 ASN A C 1
ATOM 2304 O O . ASN A 1 302 ? -16.953 10.312 16.906 1 98.75 302 ASN A O 1
ATOM 2308 N N . VAL A 1 303 ? -16.172 12.359 17.188 1 98.81 303 VAL A N 1
ATOM 2309 C CA . VAL A 1 303 ? -16.656 12.75 15.867 1 98.81 303 VAL A CA 1
ATOM 2310 C C . VAL A 1 303 ? -15.555 13.516 15.133 1 98.81 303 VAL A C 1
ATOM 2312 O O . VAL A 1 303 ? -14.898 14.383 15.719 1 98.81 303 VAL A O 1
ATOM 2315 N N . LEU A 1 304 ? -15.297 13.117 13.875 1 98.88 304 LEU A N 1
ATOM 2316 C CA . LEU A 1 304 ? -14.328 13.828 13.047 1 98.88 304 LEU A CA 1
ATOM 2317 C C . LEU A 1 304 ? -14.852 15.203 12.648 1 98.88 304 LEU A C 1
ATOM 2319 O O . LEU A 1 304 ? -16.031 15.344 12.297 1 98.88 304 LEU A O 1
ATOM 2323 N N . GLY A 1 305 ? -13.992 16.234 12.727 1 98.56 305 GLY A N 1
ATOM 2324 C CA . GLY A 1 305 ? -14.383 17.516 12.172 1 98.56 305 GLY A CA 1
ATOM 2325 C C . GLY A 1 305 ? -14.445 18.625 13.211 1 98.56 305 GLY A C 1
ATOM 2326 O O . GLY A 1 305 ? -13.648 18.656 14.148 1 98.56 305 GLY A O 1
ATOM 2327 N N . PRO A 1 306 ? -15.344 19.594 13 1 98.19 306 PRO A N 1
ATOM 2328 C CA . PRO A 1 306 ? -15.375 20.781 13.852 1 98.19 306 PRO A CA 1
ATOM 2329 C C . PRO A 1 306 ? -15.82 20.469 15.281 1 98.19 306 PRO A C 1
ATOM 2331 O O . PRO A 1 306 ? -15.531 21.25 16.203 1 98.19 306 PRO A O 1
ATOM 2334 N N . ARG A 1 307 ? -16.422 19.281 15.477 1 98.44 307 ARG A N 1
ATOM 2335 C CA . ARG A 1 307 ? -16.953 18.969 16.797 1 98.44 307 ARG A CA 1
ATOM 2336 C C . ARG A 1 307 ? -16.141 17.875 17.469 1 98.44 307 ARG A C 1
ATOM 2338 O O . ARG A 1 307 ? -16.656 17.172 18.344 1 98.44 307 ARG A O 1
ATOM 2345 N N . THR A 1 308 ? -14.969 17.656 16.984 1 98.88 308 THR A N 1
ATOM 2346 C CA . THR A 1 308 ? -14.086 16.703 17.641 1 98.88 308 THR A CA 1
ATOM 2347 C C . THR A 1 308 ? -13.961 17.016 19.141 1 98.88 308 THR A C 1
ATOM 2349 O O . THR A 1 308 ? -13.758 18.172 19.516 1 98.88 308 THR A O 1
ATOM 2352 N N . ASN A 1 309 ? -14.156 16.016 19.953 1 98.81 309 ASN A N 1
ATOM 2353 C CA . ASN A 1 309 ? -14.07 16.188 21.406 1 98.81 309 ASN A CA 1
ATOM 2354 C C . ASN A 1 309 ? -12.664 15.883 21.922 1 98.81 309 ASN A C 1
ATOM 2356 O O . ASN A 1 309 ? -12.273 14.719 22.016 1 98.81 309 ASN A O 1
ATOM 2360 N N . PHE A 1 310 ? -11.945 16.875 22.344 1 98.69 310 PHE A N 1
ATOM 2361 C CA . PHE A 1 310 ? -10.547 16.734 22.734 1 98.69 310 PHE A CA 1
ATOM 2362 C C . PHE A 1 310 ? -10.43 16.312 24.188 1 98.69 310 PHE A C 1
ATOM 2364 O O . PHE A 1 310 ? -9.32 16.062 24.672 1 98.69 310 PHE A O 1
ATOM 2371 N N . SER A 1 311 ? -11.492 16.172 24.859 1 98.44 311 SER A N 1
ATOM 2372 C CA . SER A 1 311 ? -11.477 15.57 26.188 1 98.44 311 SER A CA 1
ATOM 2373 C C . SER A 1 311 ? -11.43 14.047 26.094 1 98.44 311 SER A C 1
ATOM 2375 O O . SER A 1 311 ? -11.117 13.367 27.062 1 98.44 311 SER A O 1
ATOM 2377 N N . LYS A 1 312 ? -11.82 13.562 24.969 1 98.25 312 LYS A N 1
ATOM 2378 C CA . LYS A 1 312 ? -11.711 12.133 24.672 1 98.25 312 LYS A CA 1
ATOM 2379 C C . LYS A 1 312 ? -10.492 11.844 23.797 1 98.25 312 LYS A C 1
ATOM 2381 O O . LYS A 1 312 ? -10.602 11.781 22.578 1 98.25 312 LYS A O 1
ATOM 2386 N N . THR A 1 313 ? -9.375 11.523 24.438 1 98.5 313 THR A N 1
ATOM 2387 C CA . THR A 1 313 ? -8.117 11.352 23.719 1 98.5 313 THR A CA 1
ATOM 2388 C C . THR A 1 313 ? -7.891 9.891 23.359 1 98.5 313 THR A C 1
ATOM 2390 O O . THR A 1 313 ? -8.547 9 23.906 1 98.5 313 THR A O 1
ATOM 2393 N N . GLY A 1 314 ? -7.082 9.703 22.359 1 98.31 314 GLY A N 1
ATOM 2394 C CA . GLY A 1 314 ? -6.6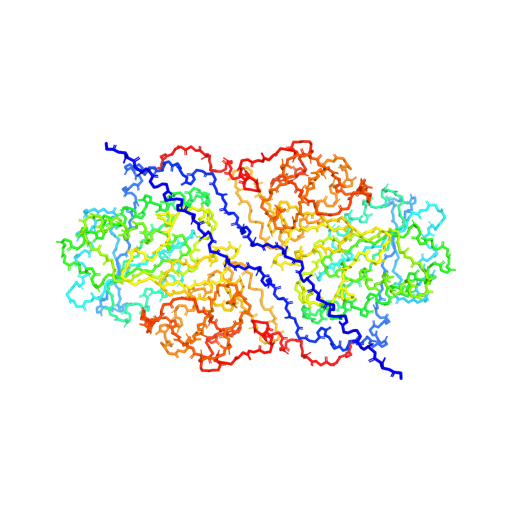76 8.336 22.047 1 98.31 314 GLY A CA 1
ATOM 2395 C C . GLY A 1 314 ? -6.914 7.957 20.594 1 98.31 314 GLY A C 1
ATOM 2396 O O . GLY A 1 314 ? -6.863 8.805 19.703 1 98.31 314 GLY A O 1
ATOM 2397 N N . VAL A 1 315 ? -7.016 6.625 20.406 1 98.56 315 VAL A N 1
ATOM 2398 C CA . VAL A 1 315 ? -7.117 6.008 19.094 1 98.56 315 VAL A CA 1
ATOM 2399 C C . VAL A 1 315 ? -8.578 5.703 18.781 1 98.56 315 VAL A C 1
ATOM 2401 O O . VAL A 1 315 ? -9.281 5.082 19.578 1 98.56 315 VAL A O 1
ATOM 2404 N N . PHE A 1 316 ? -9.023 6.141 17.625 1 98.88 316 PHE A N 1
ATOM 2405 C CA . PHE A 1 316 ? -10.414 5.926 17.234 1 98.88 316 PHE A CA 1
ATOM 2406 C C . PHE A 1 316 ? -10.492 5.281 15.852 1 98.88 316 PHE A C 1
ATOM 2408 O O . PHE A 1 316 ? -9.766 5.672 14.93 1 98.88 316 PHE A O 1
ATOM 2415 N N . TYR A 1 317 ? -11.336 4.246 15.695 1 98.62 317 TYR A N 1
ATOM 2416 C CA . TYR A 1 317 ? -11.711 3.656 14.414 1 98.62 317 TYR A CA 1
ATOM 2417 C C . TYR A 1 317 ? -12.875 4.414 13.781 1 98.62 317 TYR A C 1
ATOM 2419 O O . TYR A 1 317 ? -13.922 4.578 14.406 1 98.62 317 TYR A O 1
ATOM 2427 N N . LEU A 1 318 ? -12.641 4.934 12.562 1 98.81 318 LEU A N 1
ATOM 2428 C CA . LEU A 1 318 ? -13.688 5.652 11.836 1 98.81 318 LEU A CA 1
ATOM 2429 C C . LEU A 1 318 ? -14.203 4.824 10.664 1 98.81 318 LEU A C 1
ATOM 2431 O O . LEU A 1 318 ? -13.602 4.816 9.594 1 98.81 318 LEU A O 1
ATOM 2435 N N . PRO A 1 319 ? -15.328 4.145 10.828 1 98.38 319 PRO A N 1
ATOM 2436 C CA . PRO A 1 319 ? -15.883 3.406 9.695 1 98.38 319 PRO A CA 1
ATOM 2437 C C . PRO A 1 319 ? -16.516 4.32 8.656 1 98.38 319 PRO A C 1
ATOM 2439 O O . PRO A 1 319 ? -17.234 5.266 9.008 1 98.38 319 PRO A O 1
ATOM 2442 N N . THR A 1 320 ? -16.203 4.105 7.402 1 98.19 320 THR A N 1
ATOM 2443 C CA . THR A 1 320 ? -16.781 4.887 6.312 1 98.19 320 THR A CA 1
ATOM 2444 C C . THR A 1 320 ? -17.344 3.969 5.223 1 98.19 320 THR A C 1
ATOM 2446 O O . THR A 1 320 ? -16.953 2.801 5.137 1 98.19 320 THR A O 1
ATOM 2449 N N . GLU A 1 321 ? -18.234 4.473 4.469 1 96.62 321 GLU A N 1
ATOM 2450 C CA . GLU A 1 321 ? -18.781 3.771 3.307 1 96.62 321 GLU A CA 1
ATOM 2451 C C . GLU A 1 321 ? -17.891 3.951 2.086 1 96.62 321 GLU A C 1
ATOM 2453 O O . GLU A 1 321 ? -17 4.812 2.078 1 96.62 321 GLU A O 1
ATOM 2458 N N . ALA A 1 322 ? -18.219 3.141 1.058 1 97.38 322 ALA A N 1
ATOM 2459 C CA . ALA A 1 322 ? -17.422 3.152 -0.168 1 97.38 322 ALA A CA 1
ATOM 2460 C C . ALA A 1 322 ? -17.969 4.164 -1.167 1 97.38 322 ALA A C 1
ATOM 2462 O O . ALA A 1 322 ? -17.375 4.391 -2.225 1 97.38 322 ALA A O 1
ATOM 2463 N N . THR A 1 323 ? -19.078 4.77 -0.828 1 96.62 323 THR A N 1
ATOM 2464 C CA . THR A 1 323 ? -19.703 5.777 -1.676 1 96.62 323 THR A CA 1
ATOM 2465 C C . THR A 1 323 ? -19.938 7.066 -0.894 1 96.62 323 THR A C 1
ATOM 2467 O O . THR A 1 323 ? -20.25 7.023 0.3 1 96.62 323 THR A O 1
ATOM 2470 N N . ALA A 1 324 ? -19.781 8.266 -1.51 1 94.44 324 ALA A N 1
ATOM 2471 C CA . ALA A 1 324 ? -20.094 9.539 -0.873 1 94.44 324 ALA A CA 1
ATOM 2472 C C . ALA A 1 324 ? -21.547 9.57 -0.408 1 94.44 324 ALA A C 1
ATOM 2474 O O . ALA A 1 324 ? -22.438 9.008 -1.066 1 94.44 324 ALA A O 1
ATOM 2475 N N . PRO A 1 325 ? -21.859 10.172 0.731 1 96.56 325 PRO A N 1
ATOM 2476 C CA . PRO A 1 325 ? -20.984 11.047 1.507 1 96.56 325 PRO A CA 1
ATOM 2477 C C . PRO A 1 325 ? -20.141 10.289 2.523 1 96.56 325 PRO A C 1
ATOM 2479 O O . PRO A 1 325 ? -19.578 10.891 3.443 1 96.56 325 PRO A O 1
ATOM 2482 N N . TYR A 1 326 ? -19.984 9.023 2.469 1 97.69 326 TYR A N 1
ATOM 2483 C CA . TYR A 1 326 ? -19.031 8.102 3.092 1 97.69 326 TYR A CA 1
ATOM 2484 C C . TYR A 1 326 ? -19.391 7.871 4.555 1 97.69 326 TYR A C 1
ATOM 2486 O O . TYR A 1 326 ? -19.016 6.848 5.137 1 97.69 326 TYR A O 1
ATOM 2494 N N . HIS A 1 327 ? -19.953 8.953 5.25 1 97.94 327 HIS A N 1
ATOM 2495 C CA . HIS A 1 327 ? -20.188 8.797 6.684 1 97.94 327 HIS A CA 1
ATOM 2496 C C . HIS A 1 327 ? -21.266 7.754 6.957 1 97.94 327 HIS A C 1
ATOM 2498 O O . HIS A 1 327 ? -22.188 7.594 6.164 1 97.94 327 HIS A O 1
ATOM 2504 N N . LEU A 1 328 ? -21.141 7.113 8.125 1 96.88 328 LEU A N 1
ATOM 2505 C CA . LEU A 1 328 ? -22.094 6.078 8.516 1 96.88 328 LEU A CA 1
ATOM 2506 C C . LEU A 1 328 ? -22.984 6.562 9.648 1 96.88 328 LEU A C 1
ATOM 2508 O O . LEU A 1 328 ? -24 5.938 9.953 1 96.88 328 LEU A O 1
ATOM 2512 N N . GLY A 1 329 ? -22.641 7.656 10.25 1 96.12 329 GLY A N 1
ATOM 2513 C CA . GLY A 1 329 ? -23.375 8.094 11.438 1 96.12 329 GLY A CA 1
ATOM 2514 C C . GLY A 1 329 ? -23.438 7.035 12.523 1 96.12 329 GLY A C 1
ATOM 2515 O O . GLY A 1 329 ? -22.422 6.418 12.852 1 96.12 329 GLY A O 1
ATOM 2516 N N . LEU A 1 330 ? -24.609 6.895 13.039 1 95.12 330 LEU A N 1
ATOM 2517 C CA . LEU A 1 330 ? -24.797 5.977 14.156 1 95.12 330 LEU A CA 1
ATOM 2518 C C . LEU A 1 330 ? -24.766 4.527 13.688 1 95.12 330 LEU A C 1
ATOM 2520 O O . LEU A 1 330 ? -24.547 3.611 14.484 1 95.12 330 LEU A O 1
ATOM 2524 N N . SER A 1 331 ? -24.906 4.305 12.438 1 94.12 331 SER A N 1
ATOM 2525 C CA . SER A 1 331 ? -24.781 2.959 11.891 1 94.12 331 SER A CA 1
ATOM 2526 C C . SER A 1 331 ? -23.359 2.424 12.023 1 94.12 331 SER A C 1
ATOM 2528 O O . SER A 1 331 ? -23.141 1.212 11.953 1 94.12 331 SER A O 1
ATOM 2530 N N . GLY A 1 332 ? -22.453 3.395 12.211 1 95.31 332 GLY A N 1
ATOM 2531 C CA . GLY A 1 332 ? -21.047 3.014 12.359 1 95.31 332 GLY A CA 1
ATOM 2532 C C . GLY A 1 332 ? -20.734 2.467 13.742 1 95.31 332 GLY A C 1
ATOM 2533 O O . GLY A 1 332 ? -19.609 2.012 13.984 1 95.31 332 GLY A O 1
ATOM 2534 N N . LEU A 1 333 ? -21.688 2.416 14.586 1 96.25 333 LEU A N 1
ATOM 2535 C CA . LEU A 1 333 ? -21.453 1.971 15.953 1 96.25 333 LEU A CA 1
ATOM 2536 C C . LEU A 1 333 ? -21.641 0.461 16.078 1 96.25 333 LEU A C 1
ATOM 2538 O O . LEU A 1 333 ? -21.438 -0.108 17.156 1 96.25 333 LEU A O 1
ATOM 2542 N N . LYS A 1 334 ? -21.938 -0.152 14.984 1 93.56 334 LYS A N 1
ATOM 2543 C CA . LYS A 1 334 ? -22.016 -1.608 14.914 1 93.56 334 LYS A CA 1
ATOM 2544 C C . LYS A 1 334 ? -20.953 -2.174 13.969 1 93.56 334 LYS A C 1
ATOM 2546 O O . LYS A 1 334 ? -20.766 -1.654 12.867 1 93.56 334 LYS A O 1
ATOM 2551 N N . LYS A 1 335 ? -20.297 -3.189 14.5 1 93.94 335 LYS A N 1
ATOM 2552 C CA . LYS A 1 335 ? -19.297 -3.842 13.656 1 93.94 335 LYS A CA 1
ATOM 2553 C C . LYS A 1 335 ? -19.953 -4.484 12.43 1 93.94 335 LYS A C 1
ATOM 2555 O O . LYS A 1 335 ? -20.969 -5.176 12.547 1 93.94 335 LYS A O 1
ATOM 2560 N N . ARG A 1 336 ? -19.391 -4.242 11.289 1 93.25 336 ARG A N 1
ATOM 2561 C CA . ARG A 1 336 ? -19.859 -4.871 10.055 1 93.25 336 ARG A CA 1
ATOM 2562 C C . ARG A 1 336 ? -19.234 -6.246 9.867 1 93.25 336 ARG A C 1
ATOM 2564 O O . ARG A 1 336 ? -18.094 -6.48 10.281 1 93.25 336 ARG A O 1
ATOM 2571 N N . LYS A 1 337 ? -19.891 -7.121 9.188 1 90.38 337 LYS A N 1
ATOM 2572 C CA . LYS A 1 337 ? -19.484 -8.516 9.047 1 90.38 337 LYS A CA 1
ATOM 2573 C C . LYS A 1 337 ? -18.094 -8.617 8.438 1 90.38 337 LYS A C 1
ATOM 2575 O O . LYS A 1 337 ? -17.25 -9.391 8.914 1 90.38 337 LYS A O 1
ATOM 2580 N N . PHE A 1 338 ? -17.859 -7.824 7.426 1 94.44 338 PHE A N 1
ATOM 2581 C CA . PHE A 1 338 ? -16.578 -7.906 6.746 1 94.44 338 PHE A CA 1
ATOM 2582 C C . PHE A 1 338 ? -15.758 -6.645 6.984 1 94.44 338 PHE A C 1
ATOM 2584 O O . PHE A 1 338 ? -14.867 -6.312 6.195 1 94.44 338 PHE A O 1
ATOM 2591 N N . GLY A 1 339 ? -16.125 -5.863 8.039 1 93.81 339 GLY A N 1
ATOM 2592 C CA . GLY A 1 339 ? -15.383 -4.652 8.359 1 93.81 339 GLY A CA 1
ATOM 2593 C C . GLY A 1 339 ? -15.258 -3.697 7.191 1 93.81 339 GLY A C 1
ATOM 2594 O O . GLY A 1 339 ? -16.25 -3.35 6.559 1 93.81 339 GLY A O 1
ATOM 2595 N N . VAL A 1 340 ? -14.016 -3.357 6.914 1 95.75 340 VAL A N 1
ATOM 2596 C CA . VAL A 1 340 ? -13.719 -2.396 5.855 1 95.75 340 VAL A CA 1
ATOM 2597 C C . VAL A 1 340 ? -14.086 -2.99 4.5 1 95.75 340 VAL A C 1
ATOM 2599 O O . VAL A 1 340 ? -14.367 -2.258 3.549 1 95.75 340 VAL A O 1
ATOM 2602 N N . ASN A 1 341 ? -14.211 -4.297 4.406 1 96.69 341 ASN A N 1
ATOM 2603 C CA . ASN A 1 341 ? -14.445 -4.98 3.137 1 96.69 341 ASN A CA 1
ATOM 2604 C C . ASN A 1 341 ? -15.93 -5.258 2.918 1 96.69 341 ASN A C 1
ATOM 2606 O O . ASN A 1 341 ? -16.297 -5.961 1.977 1 96.69 341 ASN A O 1
ATOM 2610 N N . ASP A 1 342 ? -16.812 -4.707 3.713 1 95.69 342 ASP A N 1
ATOM 2611 C CA . ASP A 1 342 ? -18.25 -4.961 3.645 1 95.69 342 ASP A CA 1
ATOM 2612 C C . ASP A 1 342 ? -18.812 -4.516 2.303 1 95.69 342 ASP A C 1
ATOM 2614 O O . ASP A 1 342 ? -19.797 -5.086 1.821 1 95.69 342 ASP A O 1
ATOM 2618 N N . TYR A 1 343 ? -18.203 -3.51 1.688 1 96 343 TYR A N 1
ATOM 2619 C CA . TYR A 1 343 ? -18.688 -2.988 0.413 1 96 343 TYR A CA 1
ATOM 2620 C C . TYR A 1 343 ? -18.578 -4.047 -0.68 1 96 343 TYR A C 1
ATOM 2622 O O . TYR A 1 343 ? -19.266 -3.955 -1.704 1 96 343 TYR A O 1
ATOM 2630 N N . LEU A 1 344 ? -17.844 -5.098 -0.466 1 97.19 344 LEU A N 1
ATOM 2631 C CA . LEU A 1 344 ? -17.625 -6.152 -1.45 1 97.19 344 LEU A CA 1
ATOM 2632 C C . LEU A 1 344 ? -18.828 -7.082 -1.536 1 97.19 344 LEU A C 1
ATOM 2634 O O . LEU A 1 344 ? -18.922 -7.887 -2.465 1 97.19 344 LEU A O 1
ATOM 2638 N N . MET A 1 345 ? -19.781 -6.945 -0.631 1 96.12 345 MET A N 1
ATOM 2639 C CA . MET A 1 345 ? -21 -7.746 -0.659 1 96.12 345 MET A CA 1
ATOM 2640 C C . MET A 1 345 ? -21.844 -7.422 -1.892 1 96.12 345 MET A C 1
ATOM 2642 O O . MET A 1 345 ? -22.594 -8.266 -2.379 1 96.12 345 MET A O 1
ATOM 2646 N N . THR A 1 346 ? -21.578 -6.258 -2.408 1 94.75 346 THR A N 1
ATOM 2647 C CA . THR A 1 346 ? -22.344 -5.828 -3.572 1 94.75 346 THR A CA 1
ATOM 2648 C C . THR A 1 346 ? -21.875 -6.566 -4.824 1 94.75 346 THR A C 1
ATOM 2650 O O . THR A 1 346 ? -22.672 -7.242 -5.48 1 94.75 346 THR A O 1
ATOM 2653 N N . PRO A 1 347 ? -20.672 -6.52 -5.145 1 94.19 347 PRO A N 1
ATOM 2654 C CA . PRO A 1 347 ? -20.234 -7.199 -6.363 1 94.19 347 PRO A CA 1
ATOM 2655 C C . PRO A 1 347 ? -20.078 -8.711 -6.176 1 94.19 347 PRO A C 1
ATOM 2657 O O . PRO A 1 347 ? -19.984 -9.445 -7.16 1 94.19 347 PRO A O 1
ATOM 2660 N N . ALA A 1 348 ? -19.953 -9.211 -4.965 1 94.94 348 ALA A N 1
ATOM 2661 C CA . ALA A 1 348 ? -19.766 -10.633 -4.672 1 94.94 348 ALA A CA 1
ATOM 2662 C C . ALA A 1 348 ? -20.562 -11.047 -3.434 1 94.94 348 ALA A C 1
ATOM 2664 O O . ALA A 1 348 ? -20 -11.195 -2.348 1 94.94 348 ALA A O 1
ATOM 2665 N N . PRO A 1 349 ? -21.828 -11.391 -3.643 1 93.12 349 PRO A N 1
ATOM 2666 C CA . PRO A 1 349 ? -22.656 -11.758 -2.484 1 93.12 349 PRO A CA 1
ATOM 2667 C C . PRO A 1 349 ? -22.141 -12.992 -1.76 1 93.12 349 PRO A C 1
ATOM 2669 O O . PRO A 1 349 ? -21.5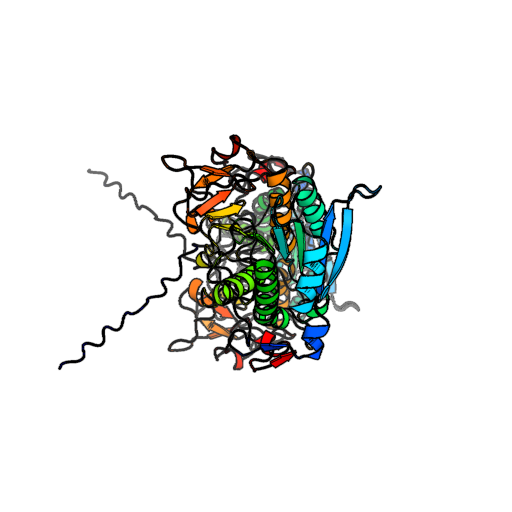31 -13.875 -2.383 1 93.12 349 PRO A O 1
ATOM 2672 N N . ASP A 1 350 ? -22.375 -13.078 -0.488 1 96.44 350 ASP A N 1
ATOM 2673 C CA . ASP A 1 350 ? -21.938 -14.172 0.375 1 96.44 350 ASP A CA 1
ATOM 2674 C C . ASP A 1 350 ? -22.875 -15.367 0.259 1 96.44 350 ASP A C 1
ATOM 2676 O O . ASP A 1 350 ? -23.516 -15.766 1.24 1 96.44 350 ASP A O 1
ATOM 2680 N N . GLU A 1 351 ? -22.953 -15.914 -0.861 1 97.19 351 GLU A N 1
ATOM 2681 C CA . GLU A 1 351 ? -23.828 -17.047 -1.183 1 97.19 351 GLU A CA 1
ATOM 2682 C C . GLU A 1 351 ? -23.141 -18 -2.162 1 97.19 351 GLU A C 1
ATOM 2684 O O . GLU A 1 351 ? -22.125 -17.656 -2.758 1 97.19 351 GLU A O 1
ATOM 2689 N N . ASP A 1 352 ? -23.703 -19.234 -2.174 1 97.56 352 ASP A N 1
ATOM 2690 C CA . ASP A 1 352 ? -23.266 -20.172 -3.201 1 97.56 352 ASP A CA 1
ATOM 2691 C C . ASP A 1 352 ? -23.562 -19.641 -4.598 1 97.56 352 ASP A C 1
ATOM 2693 O O . ASP A 1 352 ? -24.531 -18.891 -4.789 1 97.56 352 ASP A O 1
ATOM 2697 N N . MET A 1 353 ? -22.641 -19.984 -5.527 1 95.81 353 MET A N 1
ATOM 2698 C CA . MET A 1 353 ? -22.891 -19.469 -6.867 1 95.81 353 MET A CA 1
ATOM 2699 C C . MET A 1 353 ? -22.484 -20.5 -7.926 1 95.81 353 MET A C 1
ATOM 2701 O O . MET A 1 353 ? -21.656 -21.375 -7.668 1 95.81 353 MET A O 1
ATOM 2705 N N . THR A 1 354 ? -23.172 -20.375 -9.031 1 96 354 THR A N 1
ATOM 2706 C CA . THR A 1 354 ? -22.812 -21.094 -10.25 1 96 354 THR A CA 1
ATOM 2707 C C . THR A 1 354 ? -22.438 -20.125 -11.359 1 96 354 THR A C 1
ATOM 2709 O O . THR A 1 354 ? -23.156 -19.172 -11.648 1 96 354 THR A O 1
ATOM 2712 N N . ILE A 1 355 ? -21.281 -20.344 -11.867 1 93.56 355 ILE A N 1
ATOM 2713 C CA . ILE A 1 355 ? -20.75 -19.5 -12.922 1 93.56 355 ILE A CA 1
ATOM 2714 C C . ILE A 1 355 ? -21.016 -20.125 -14.289 1 93.56 355 ILE A C 1
ATOM 2716 O O . ILE A 1 355 ? -20.609 -21.25 -14.555 1 93.56 355 ILE A O 1
ATOM 2720 N N . MET B 1 1 ? 29.859 12.844 47.875 1 36.38 1 MET B N 1
ATOM 2721 C CA . MET B 1 1 ? 28.609 13.117 47.188 1 36.38 1 MET B CA 1
ATOM 2722 C C . MET B 1 1 ? 28.484 12.25 45.938 1 36.38 1 MET B C 1
ATOM 2724 O O . MET B 1 1 ? 29.234 12.414 44.969 1 36.38 1 MET B O 1
ATOM 2728 N N . LYS B 1 2 ? 28.078 10.938 46.188 1 45.09 2 LYS B N 1
ATOM 2729 C CA . LYS B 1 2 ? 27.906 9.914 45.156 1 45.09 2 LYS B CA 1
ATOM 2730 C C . LYS B 1 2 ? 26.875 10.359 44.125 1 45.09 2 LYS B C 1
ATOM 2732 O O . LYS B 1 2 ? 25.734 10.656 44.438 1 45.09 2 LYS B O 1
ATOM 2737 N N . ILE B 1 3 ? 27.281 10.891 42.938 1 38.09 3 ILE B N 1
ATOM 2738 C CA . ILE B 1 3 ? 26.453 11.25 41.781 1 38.09 3 ILE B CA 1
ATOM 2739 C C . ILE B 1 3 ? 25.828 9.984 41.219 1 38.09 3 ILE B C 1
ATOM 2741 O O . ILE B 1 3 ? 26.531 9.086 40.75 1 38.09 3 ILE B O 1
ATOM 2745 N N . VAL B 1 4 ? 24.672 9.602 41.625 1 38.31 4 VAL B N 1
ATOM 2746 C CA . VAL B 1 4 ? 23.859 8.555 41 1 38.31 4 VAL B CA 1
ATOM 2747 C C . VAL B 1 4 ? 23.375 9.008 39.625 1 38.31 4 VAL B C 1
ATOM 2749 O O . VAL B 1 4 ? 22.656 10 39.531 1 38.31 4 VAL B O 1
ATOM 2752 N N . VAL B 1 5 ? 24.047 8.586 38.594 1 35.81 5 VAL B N 1
ATOM 2753 C CA . VAL B 1 5 ? 23.609 8.727 37.219 1 35.81 5 VAL B CA 1
ATOM 2754 C C . VAL B 1 5 ? 22.406 7.82 36.969 1 35.81 5 VAL B C 1
ATOM 2756 O O . VAL B 1 5 ? 22.5 6.594 37.062 1 35.81 5 VAL B O 1
ATOM 2759 N N . ILE B 1 6 ? 21.25 8.273 37.25 1 33.09 6 ILE B N 1
ATOM 2760 C CA . ILE B 1 6 ? 20.047 7.586 36.75 1 33.09 6 ILE B CA 1
ATOM 2761 C C . ILE B 1 6 ? 19.984 7.645 35.25 1 33.09 6 ILE B C 1
ATOM 2763 O O . ILE B 1 6 ? 19.812 8.719 34.656 1 33.09 6 ILE B O 1
ATOM 2767 N N . LEU B 1 7 ? 20.578 6.754 34.562 1 32.75 7 LEU B N 1
ATOM 2768 C CA . LEU B 1 7 ? 20.344 6.555 33.125 1 32.75 7 LEU B CA 1
ATOM 2769 C C . LEU B 1 7 ? 18.875 6.246 32.844 1 32.75 7 LEU B C 1
ATOM 2771 O O . LEU B 1 7 ? 18.375 5.191 33.25 1 32.75 7 LEU B O 1
ATOM 2775 N N . MET B 1 8 ? 18.078 7.238 32.875 1 29.95 8 MET B N 1
ATOM 2776 C CA . MET B 1 8 ? 16.75 7.008 32.344 1 29.95 8 MET B CA 1
ATOM 2777 C C . MET B 1 8 ? 16.828 6.473 30.922 1 29.95 8 MET B C 1
ATOM 2779 O O . MET B 1 8 ? 17.266 7.18 30 1 29.95 8 MET B O 1
ATOM 2783 N N . LEU B 1 9 ? 17.062 5.215 30.781 1 32.53 9 LEU B N 1
ATOM 2784 C CA . LEU B 1 9 ? 16.797 4.605 29.484 1 32.53 9 LEU B CA 1
ATOM 2785 C C . LEU B 1 9 ? 15.422 4.996 28.953 1 32.53 9 LEU B C 1
ATOM 2787 O O . LEU B 1 9 ? 14.398 4.562 29.5 1 32.53 9 LEU B O 1
ATOM 2791 N N . VAL B 1 10 ? 15.281 6.156 28.516 1 32.94 10 VAL B N 1
ATOM 2792 C CA . VAL B 1 10 ? 14.102 6.449 27.703 1 32.94 10 VAL B CA 1
ATOM 2793 C C . VAL B 1 10 ? 13.922 5.367 26.641 1 32.94 10 VAL B C 1
ATOM 2795 O O . VAL B 1 10 ? 14.695 5.301 25.672 1 32.94 10 VAL B O 1
ATOM 2798 N N . VAL B 1 11 ? 13.609 4.18 27.047 1 35.06 11 VAL B N 1
ATOM 2799 C CA . VAL B 1 11 ? 13.164 3.234 26.047 1 35.06 11 VAL B CA 1
ATOM 2800 C C . VAL B 1 11 ? 12.078 3.879 25.172 1 35.06 11 VAL B C 1
ATOM 2802 O O . VAL B 1 11 ? 10.984 4.176 25.656 1 35.06 11 VAL B O 1
ATOM 2805 N N . CYS B 1 12 ? 12.438 4.609 24.188 1 38.94 12 CYS B N 1
ATOM 2806 C CA . CYS B 1 12 ? 11.477 4.988 23.156 1 38.94 12 CYS B CA 1
ATOM 2807 C C . CYS B 1 12 ? 10.617 3.799 22.75 1 38.94 12 CYS B C 1
ATOM 2809 O O . CYS B 1 12 ? 11.078 2.896 22.062 1 38.94 12 CYS B O 1
ATOM 2811 N N . VAL B 1 13 ? 9.75 3.303 23.625 1 43.5 13 VAL B N 1
ATOM 2812 C CA . VAL B 1 13 ? 8.805 2.25 23.25 1 43.5 13 VAL B CA 1
ATOM 2813 C C . VAL B 1 13 ? 8.102 2.611 21.953 1 43.5 13 VAL B C 1
ATOM 2815 O O . VAL B 1 13 ? 7.328 3.568 21.891 1 43.5 13 VAL B O 1
ATOM 2818 N N . GLU B 1 14 ? 8.805 2.307 20.906 1 56.19 14 GLU B N 1
ATOM 2819 C CA . GLU B 1 14 ? 8.086 2.43 19.641 1 56.19 14 GLU B CA 1
ATOM 2820 C C . GLU B 1 14 ? 6.703 1.787 19.719 1 56.19 14 GLU B C 1
ATOM 2822 O O . GLU B 1 14 ? 6.566 0.66 20.203 1 56.19 14 GLU B O 1
ATOM 2827 N N . ALA B 1 15 ? 5.637 2.602 19.672 1 64.62 15 ALA B N 1
ATOM 2828 C CA . ALA B 1 15 ? 4.246 2.168 19.797 1 64.62 15 ALA B CA 1
ATOM 2829 C C . ALA B 1 15 ? 3.945 1.021 18.828 1 64.62 15 ALA B C 1
ATOM 2831 O O . ALA B 1 15 ? 4.297 1.084 17.656 1 64.62 15 ALA B O 1
ATOM 2832 N N . ASP B 1 16 ? 3.682 -0.101 19.266 1 80.25 16 ASP B N 1
ATOM 2833 C CA . ASP B 1 16 ? 3.211 -1.251 18.5 1 80.25 16 ASP B CA 1
ATOM 2834 C C . ASP B 1 16 ? 1.961 -0.903 17.703 1 80.25 16 ASP B C 1
ATOM 2836 O O . ASP B 1 16 ? 0.893 -0.674 18.266 1 80.25 16 ASP B O 1
ATOM 2840 N N . THR B 1 17 ? 2.168 -0.765 16.359 1 91.19 17 THR B N 1
ATOM 2841 C CA . THR B 1 17 ? 1.05 -0.383 15.5 1 91.19 17 THR B CA 1
ATOM 2842 C C . THR B 1 17 ? 0.346 -1.619 14.945 1 91.19 17 THR B C 1
ATOM 2844 O O . THR B 1 17 ? -0.582 -1.504 14.148 1 91.19 17 THR B O 1
ATOM 2847 N N . GLY B 1 18 ? 0.805 -2.844 15.414 1 93.38 18 GLY B N 1
ATOM 2848 C CA . GLY B 1 18 ? 0.167 -4.082 14.992 1 93.38 18 GLY B CA 1
ATOM 2849 C C . GLY B 1 18 ? 0.562 -4.512 13.594 1 93.38 18 GLY B C 1
ATOM 2850 O O . GLY B 1 18 ? 1.255 -3.777 12.891 1 93.38 18 GLY B O 1
ATOM 2851 N N . GLN B 1 19 ? 0.089 -5.738 13.156 1 94.94 19 GLN B N 1
ATOM 2852 C CA . GLN B 1 19 ? 0.31 -6.266 11.82 1 94.94 19 GLN B CA 1
ATOM 2853 C C . GLN B 1 19 ? -0.67 -5.656 10.82 1 94.94 19 GLN B C 1
ATOM 2855 O O . GLN B 1 19 ? -1.787 -5.285 11.188 1 94.94 19 GLN B O 1
ATOM 2860 N N . PRO B 1 20 ? -0.203 -5.574 9.578 1 96.19 20 PRO B N 1
ATOM 2861 C CA . PRO B 1 20 ? -1.14 -5.051 8.578 1 96.19 20 PRO B CA 1
ATOM 2862 C C . PRO B 1 20 ? -2.316 -5.988 8.328 1 96.19 20 PRO B C 1
ATOM 2864 O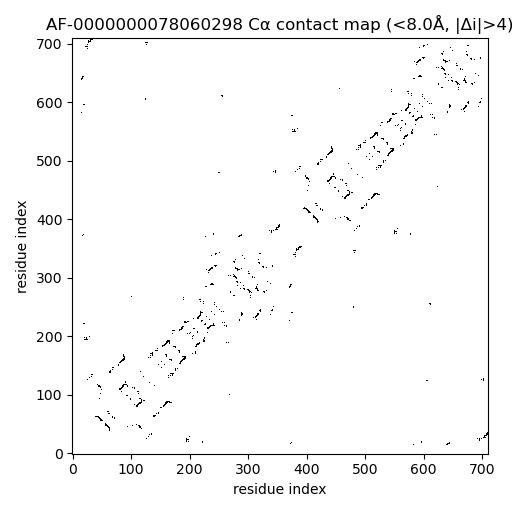 O . PRO B 1 20 ? -2.145 -7.211 8.312 1 96.19 20 PRO B O 1
ATOM 2867 N N . ALA B 1 21 ? -3.514 -5.371 8.195 1 95.25 21 ALA B N 1
ATOM 2868 C CA . ALA B 1 21 ? -4.641 -6.141 7.684 1 95.25 21 ALA B CA 1
ATOM 2869 C C . ALA B 1 21 ? -4.453 -6.465 6.203 1 95.25 21 ALA B C 1
ATOM 2871 O O . ALA B 1 21 ? -4.703 -7.594 5.77 1 95.25 21 ALA B O 1
ATOM 2872 N N . GLY B 1 22 ? -3.971 -5.48 5.484 1 96.31 22 GLY B N 1
ATOM 2873 C CA . GLY B 1 22 ? -3.742 -5.633 4.055 1 96.31 22 GLY B CA 1
ATOM 2874 C C . GLY B 1 22 ? -4.941 -5.234 3.213 1 96.31 22 GLY B C 1
ATOM 2875 O O . GLY B 1 22 ? -6.055 -5.121 3.727 1 96.31 22 GLY B O 1
ATOM 2876 N N . PHE B 1 23 ? -4.684 -4.977 1.914 1 97.81 23 PHE B N 1
ATOM 2877 C CA . PHE B 1 23 ? -5.715 -4.578 0.961 1 97.81 23 PHE B CA 1
ATOM 2878 C C . PHE B 1 23 ? -6.695 -5.719 0.718 1 97.81 23 PHE B C 1
ATOM 2880 O O . PHE B 1 23 ? -6.285 -6.836 0.385 1 97.81 23 PHE B O 1
ATOM 2887 N N . MET B 1 24 ? -8.008 -5.492 0.934 1 97.12 24 MET B N 1
ATOM 2888 C CA . MET B 1 24 ? -9.062 -6.461 0.675 1 97.12 24 MET B CA 1
ATOM 2889 C C . MET B 1 24 ? -8.758 -7.797 1.342 1 97.12 24 MET B C 1
ATOM 2891 O O . MET B 1 24 ? -8.789 -8.844 0.69 1 97.12 24 MET B O 1
ATOM 2895 N N . ALA B 1 25 ? -8.531 -7.699 2.652 1 95.62 25 ALA B N 1
ATOM 2896 C CA . ALA B 1 25 ? -8.039 -8.852 3.402 1 95.62 25 ALA B CA 1
ATOM 2897 C C . ALA B 1 25 ? -9.078 -9.969 3.434 1 95.62 25 ALA B C 1
ATOM 2899 O O . ALA B 1 25 ? -8.727 -11.156 3.453 1 95.62 25 ALA B O 1
ATOM 2900 N N . ASP B 1 26 ? -10.344 -9.602 3.459 1 95.5 26 ASP B N 1
ATOM 2901 C CA . ASP B 1 26 ? -11.438 -10.555 3.531 1 95.5 26 ASP B CA 1
ATOM 2902 C C . ASP B 1 26 ? -12.508 -10.242 2.488 1 95.5 26 ASP B C 1
ATOM 2904 O O . ASP B 1 26 ? -12.914 -9.086 2.336 1 95.5 26 ASP B O 1
ATOM 2908 N N . CYS B 1 27 ? -12.906 -11.305 1.819 1 97.06 27 CYS B N 1
ATOM 2909 C CA . CYS B 1 27 ? -13.953 -11.125 0.821 1 97.06 27 CYS B CA 1
ATOM 2910 C C . CYS B 1 27 ? -15.148 -12.023 1.119 1 97.06 27 CYS B C 1
ATOM 2912 O O . CYS B 1 27 ? -14.977 -13.164 1.56 1 97.06 27 CYS B O 1
ATOM 2914 N N . PRO B 1 28 ? -16.359 -11.453 0.878 1 96.81 28 PRO B N 1
ATOM 2915 C CA . PRO B 1 28 ? -17.547 -12.281 1.023 1 96.81 28 PRO B CA 1
ATOM 2916 C C . PRO B 1 28 ? -17.562 -13.469 0.066 1 96.81 28 PRO B C 1
ATOM 2918 O O . PRO B 1 28 ? -17.156 -13.344 -1.093 1 96.81 28 PRO B O 1
ATOM 2921 N N . GLY B 1 29 ? -17.938 -14.633 0.616 1 96.69 29 GLY B N 1
ATOM 2922 C CA . GLY B 1 29 ? -18.219 -15.781 -0.238 1 96.69 29 GLY B CA 1
ATOM 2923 C C . GLY B 1 29 ? -17.031 -16.688 -0.437 1 96.69 29 GLY B C 1
ATOM 2924 O O . GLY B 1 29 ? -17.125 -17.734 -1.075 1 96.69 29 GLY B O 1
ATOM 2925 N N . MET B 1 30 ? -15.883 -16.359 0.154 1 96.81 30 MET B N 1
ATOM 2926 C CA . MET B 1 30 ? -14.688 -17.172 -0.03 1 96.81 30 MET B CA 1
ATOM 2927 C C . MET B 1 30 ? -14.875 -18.562 0.57 1 96.81 30 MET B C 1
ATOM 2929 O O . MET B 1 30 ? -14.195 -19.516 0.173 1 96.81 30 MET B O 1
ATOM 2933 N N . ASN B 1 31 ? -15.797 -18.703 1.491 1 93.69 31 ASN B N 1
ATOM 2934 C CA . ASN B 1 31 ? -16.078 -20 2.117 1 93.69 31 ASN B CA 1
ATOM 2935 C C . ASN B 1 31 ? -17.344 -20.625 1.557 1 93.69 31 ASN B C 1
ATOM 2937 O O . ASN B 1 31 ? -17.844 -21.625 2.088 1 93.69 31 ASN B O 1
ATOM 2941 N N . ARG B 1 32 ? -17.922 -20.031 0.588 1 96.94 32 ARG B N 1
ATOM 2942 C CA . ARG B 1 32 ? -19.109 -20.578 -0.078 1 96.94 32 ARG B CA 1
ATOM 2943 C C . ARG B 1 32 ? -18.719 -21.406 -1.295 1 96.94 32 ARG B C 1
ATOM 2945 O O . ARG B 1 32 ? -17.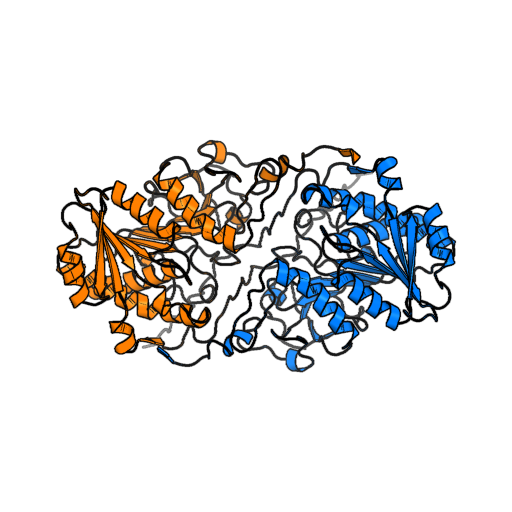594 -21.312 -1.789 1 96.94 32 ARG B O 1
ATOM 2952 N N . THR B 1 33 ? -19.703 -22.156 -1.719 1 96.75 33 THR B N 1
ATOM 2953 C CA . THR B 1 33 ? -19.453 -23.031 -2.867 1 96.75 33 THR B CA 1
ATOM 2954 C C . THR B 1 33 ? -19.547 -22.234 -4.168 1 96.75 33 THR B C 1
ATOM 2956 O O . THR B 1 33 ? -20.438 -21.391 -4.328 1 96.75 33 THR B O 1
ATOM 2959 N N . THR B 1 34 ? -18.594 -22.391 -5.008 1 96.62 34 THR B N 1
ATOM 2960 C CA . THR B 1 34 ? -18.594 -21.891 -6.375 1 96.62 34 THR B CA 1
ATOM 2961 C C . THR B 1 34 ? -18.469 -23.031 -7.379 1 96.62 34 THR B C 1
ATOM 2963 O O . THR B 1 34 ? -17.469 -23.75 -7.375 1 96.62 34 THR B O 1
ATOM 2966 N N . VAL B 1 35 ? -19.484 -23.172 -8.195 1 97.19 35 VAL B N 1
ATOM 2967 C CA . VAL B 1 35 ? -19.516 -24.25 -9.172 1 97.19 35 VAL B CA 1
ATOM 2968 C C . VAL B 1 35 ? -19.438 -23.688 -10.578 1 97.19 35 VAL B C 1
ATOM 2970 O O . VAL B 1 35 ? -20.031 -22.641 -10.867 1 97.19 35 VAL B O 1
ATOM 2973 N N . LEU B 1 36 ? -18.625 -24.297 -11.453 1 96.56 36 LEU B N 1
ATOM 2974 C CA . LEU B 1 36 ? -18.625 -23.953 -12.867 1 96.56 36 LEU B CA 1
ATOM 2975 C C . LEU B 1 36 ? -19.656 -24.766 -13.633 1 96.56 36 LEU B C 1
ATOM 2977 O O . LEU B 1 36 ? -19.672 -26 -13.555 1 96.56 36 LEU B O 1
ATOM 2981 N N . SER B 1 37 ? -20.484 -24.078 -14.344 1 96.56 37 SER B N 1
ATOM 2982 C CA . SER B 1 37 ? -21.469 -24.766 -15.172 1 96.56 37 SER B CA 1
ATOM 2983 C C . SER B 1 37 ? -20.797 -25.562 -16.281 1 96.56 37 SER B C 1
ATOM 2985 O O . SER B 1 37 ? -19.625 -25.344 -16.609 1 96.56 37 SER B O 1
ATOM 2987 N N . GLU B 1 38 ? -21.609 -26.453 -16.844 1 96.62 38 GLU B N 1
ATOM 2988 C CA . GLU B 1 38 ? -21.078 -27.234 -17.969 1 96.62 38 GLU B CA 1
ATOM 2989 C C . GLU B 1 38 ? -20.703 -26.328 -19.141 1 96.62 38 GLU B C 1
ATOM 2991 O O . GLU B 1 38 ? -19.719 -26.578 -19.828 1 96.62 38 GLU B O 1
ATOM 2996 N N . ALA B 1 39 ? -21.484 -25.312 -19.359 1 95.5 39 ALA B N 1
ATOM 2997 C CA . ALA B 1 39 ? -21.203 -24.359 -20.422 1 95.5 39 ALA B CA 1
ATOM 2998 C C . ALA B 1 39 ? -19.875 -23.641 -20.172 1 95.5 39 ALA B C 1
ATOM 3000 O O . ALA B 1 39 ? -19.078 -23.453 -21.094 1 95.5 39 ALA B O 1
ATOM 3001 N N . THR B 1 40 ? -19.656 -23.266 -18.906 1 95.56 40 THR B N 1
ATOM 3002 C CA . THR B 1 40 ? -18.406 -22.594 -18.547 1 95.56 40 THR B CA 1
ATOM 3003 C C . THR B 1 40 ? -17.219 -23.531 -18.734 1 95.56 40 THR B C 1
ATOM 3005 O O . THR B 1 40 ? -16.203 -23.141 -19.312 1 95.56 40 THR B O 1
ATOM 3008 N N . LYS B 1 41 ? -17.359 -24.734 -18.297 1 96 41 LYS B N 1
ATOM 3009 C CA . LYS B 1 41 ? -16.266 -25.703 -18.406 1 96 41 LYS B CA 1
ATOM 3010 C C . LYS B 1 41 ? -15.859 -25.906 -19.875 1 96 41 LYS B C 1
ATOM 3012 O O . LYS B 1 41 ? -14.672 -26 -20.188 1 96 41 LYS B O 1
ATOM 3017 N N . ARG B 1 42 ? -16.828 -25.891 -20.734 1 94.19 42 ARG B N 1
ATOM 3018 C CA . ARG B 1 42 ? -16.578 -26.156 -22.141 1 94.19 42 ARG B CA 1
ATOM 3019 C C . ARG B 1 42 ? -15.867 -24.969 -22.797 1 94.19 42 ARG B C 1
ATOM 3021 O O . ARG B 1 42 ? -15.227 -25.125 -23.844 1 94.19 42 ARG B O 1
ATOM 3028 N N . SER B 1 43 ? -15.961 -23.875 -22.172 1 94.38 43 SER B N 1
ATOM 3029 C CA . SER B 1 43 ? -15.383 -22.672 -22.766 1 94.38 43 SER B CA 1
ATOM 3030 C C . SER B 1 43 ? -13.922 -22.5 -22.344 1 94.38 43 SER B C 1
ATOM 3032 O O . SER B 1 43 ? -13.203 -21.656 -22.891 1 94.38 43 SER B O 1
ATOM 3034 N N . LEU B 1 44 ? -13.477 -23.297 -21.375 1 96.31 44 LEU B N 1
ATOM 3035 C CA . LEU B 1 44 ? -12.141 -23.141 -20.812 1 96.31 44 LEU B CA 1
ATOM 3036 C C . LEU B 1 44 ? -11.102 -23.891 -21.656 1 96.31 44 LEU B C 1
ATOM 3038 O O . LEU B 1 44 ? -11.414 -24.922 -22.25 1 96.31 44 LEU B O 1
ATOM 3042 N N . SER B 1 45 ? -9.93 -23.297 -21.719 1 96.69 45 SER B N 1
ATOM 3043 C CA . SER B 1 45 ? -8.906 -23.891 -22.578 1 96.69 45 SER B CA 1
ATOM 3044 C C . SER B 1 45 ? -7.508 -23.641 -22.016 1 96.69 45 SER B C 1
ATOM 3046 O O . SER B 1 45 ? -7.336 -22.859 -21.094 1 96.69 45 SER B O 1
ATOM 3048 N N . VAL B 1 46 ? -6.562 -24.375 -22.531 1 97.5 46 VAL B N 1
ATOM 3049 C CA . VAL B 1 46 ? -5.137 -24.141 -22.344 1 97.5 46 VAL B CA 1
ATOM 3050 C C . VAL B 1 46 ? -4.469 -23.891 -23.688 1 97.5 46 VAL B C 1
ATOM 3052 O O . VAL B 1 46 ? -4.973 -24.312 -24.734 1 97.5 46 VAL B O 1
ATOM 3055 N N . VAL B 1 47 ? -3.449 -23.094 -23.609 1 97.19 47 VAL B N 1
ATOM 3056 C CA . VAL B 1 47 ? -2.582 -22.922 -24.766 1 97.19 47 VAL B CA 1
ATOM 3057 C C . VAL B 1 47 ? -1.321 -23.766 -24.609 1 97.19 47 VAL B C 1
ATOM 3059 O O . VAL B 1 47 ? -0.573 -23.594 -23.641 1 97.19 47 VAL B O 1
ATOM 3062 N N . VAL B 1 48 ? -1.133 -24.656 -25.547 1 97.56 48 VAL B N 1
ATOM 3063 C CA . VAL B 1 48 ? 0.034 -25.531 -25.562 1 97.56 48 VAL B CA 1
ATOM 3064 C C . VAL B 1 48 ? 1.063 -25.016 -26.562 1 97.56 48 VAL B C 1
ATOM 3066 O O . VAL B 1 48 ? 0.747 -24.812 -27.734 1 97.56 48 VAL B O 1
ATOM 3069 N N . VAL B 1 49 ? 2.268 -24.766 -26.047 1 95.81 49 VAL B N 1
ATOM 3070 C CA . VAL B 1 49 ? 3.33 -24.234 -26.891 1 95.81 49 VAL B CA 1
ATOM 3071 C C . VAL B 1 49 ? 4.496 -25.219 -26.938 1 95.81 49 VAL B C 1
ATOM 3073 O O . VAL B 1 49 ? 4.945 -25.703 -25.906 1 95.81 49 VAL B O 1
ATOM 3076 N N . TYR B 1 50 ? 4.949 -25.516 -28.156 1 87.12 50 TYR B N 1
ATOM 3077 C CA . TYR B 1 50 ? 6.012 -26.5 -28.344 1 87.12 50 TYR B CA 1
ATOM 3078 C C . TYR B 1 50 ? 6.961 -26.078 -29.453 1 87.12 50 TYR B C 1
ATOM 3080 O O . TYR B 1 50 ? 6.562 -25.391 -30.391 1 87.12 50 TYR B O 1
ATOM 3088 N N . PRO B 1 51 ? 8.227 -26.391 -29.188 1 83.06 51 PRO B N 1
ATOM 3089 C CA . PRO B 1 51 ? 9.219 -26 -30.203 1 83.06 51 PRO B CA 1
ATOM 3090 C C . PRO B 1 51 ? 9.023 -26.719 -31.531 1 83.06 51 PRO B C 1
ATOM 3092 O O . PRO B 1 51 ? 8.617 -27.891 -31.547 1 83.06 51 PRO B O 1
ATOM 3095 N N . THR B 1 52 ? 9.148 -25.922 -32.625 1 78.12 52 THR B N 1
ATOM 3096 C CA . THR B 1 52 ? 9.164 -26.5 -33.969 1 78.12 52 THR B CA 1
ATOM 3097 C C . THR B 1 52 ? 10.336 -25.969 -34.781 1 78.12 52 THR B C 1
ATOM 3099 O O . THR B 1 52 ? 10.945 -24.969 -34.406 1 78.12 52 THR B O 1
ATOM 3102 N N . SER B 1 53 ? 10.766 -26.703 -35.75 1 72.94 53 SER B N 1
ATOM 3103 C CA . SER B 1 53 ? 11.867 -26.312 -36.625 1 72.94 53 SER B CA 1
ATOM 3104 C C . SER B 1 53 ? 11.461 -25.188 -37.562 1 72.94 53 SER B C 1
ATOM 3106 O O . SER B 1 53 ? 12.305 -24.594 -38.219 1 72.94 53 SER B O 1
ATOM 3108 N N . GLY B 1 54 ? 10.406 -24.75 -37.469 1 66.94 54 GLY B N 1
ATOM 3109 C CA . GLY B 1 54 ? 9.953 -23.703 -38.375 1 66.94 54 GLY B CA 1
ATOM 3110 C C . GLY B 1 54 ? 10.508 -22.328 -38.062 1 66.94 54 GLY B C 1
ATOM 3111 O O . GLY B 1 54 ? 11.273 -22.188 -37.094 1 66.94 54 GLY B O 1
ATOM 3112 N N . PHE B 1 55 ? 10.18 -21.375 -38.938 1 63.12 55 PHE B N 1
ATOM 3113 C CA . PHE B 1 55 ? 10.703 -20.016 -38.969 1 63.12 55 PHE B CA 1
ATOM 3114 C C . PHE B 1 55 ? 10.523 -19.344 -37.594 1 63.12 55 PHE B C 1
ATOM 3116 O O . PHE B 1 55 ? 11.422 -18.672 -37.125 1 63.12 55 PHE B O 1
ATOM 3123 N N . LEU B 1 56 ? 9.328 -19.672 -36.906 1 73.06 56 LEU B N 1
ATOM 3124 C CA . LEU B 1 56 ? 9.039 -19 -35.656 1 73.06 56 LEU B CA 1
ATOM 3125 C C . LEU B 1 56 ? 9.695 -19.734 -34.469 1 73.06 56 LEU B C 1
ATOM 3127 O O . LEU B 1 56 ? 9.812 -19.188 -33.375 1 73.06 56 LEU B O 1
ATOM 3131 N N . GLY B 1 57 ? 10.07 -20.797 -34.688 1 78.06 57 GLY B N 1
ATOM 3132 C CA . GLY B 1 57 ? 10.789 -21.594 -33.719 1 78.06 57 GLY B CA 1
ATOM 3133 C C . GLY B 1 57 ? 9.875 -22.328 -32.75 1 78.06 57 GLY B C 1
ATOM 3134 O O . GLY B 1 57 ? 10.32 -23.188 -31.984 1 78.06 57 GLY B O 1
ATOM 3135 N N . HIS B 1 58 ? 8.508 -21.812 -32.75 1 86 58 HIS B N 1
ATOM 3136 C CA . HIS B 1 58 ? 7.547 -22.531 -31.922 1 86 58 HIS B CA 1
ATOM 3137 C C . HIS B 1 58 ? 6.145 -22.438 -32.5 1 86 58 HIS B C 1
ATOM 3139 O O . HIS B 1 58 ? 5.879 -21.609 -33.375 1 86 58 HIS B O 1
ATOM 3145 N N . ARG B 1 59 ? 5.309 -23.406 -32.188 1 89.62 59 ARG B N 1
ATOM 3146 C CA . ARG B 1 59 ? 3.895 -23.422 -32.562 1 89.62 59 ARG B CA 1
ATOM 3147 C C . ARG B 1 59 ? 3.008 -23.484 -31.312 1 89.62 59 ARG B C 1
ATOM 3149 O O . ARG B 1 59 ? 3.475 -23.828 -30.234 1 89.62 59 ARG B O 1
ATOM 3156 N N . GLU B 1 60 ? 1.811 -23.016 -31.516 1 94.38 60 GLU B N 1
ATOM 3157 C CA . GLU B 1 60 ? 0.843 -23.031 -30.422 1 94.38 60 GLU B CA 1
ATOM 3158 C C . GLU B 1 60 ? -0.469 -23.688 -30.859 1 94.38 60 GLU B C 1
ATOM 3160 O O . GLU B 1 60 ? -0.879 -23.547 -32 1 94.38 60 GLU B O 1
ATOM 3165 N N . VAL B 1 61 ? -0.988 -24.438 -29.984 1 95.88 61 VAL B N 1
ATOM 3166 C CA . VAL B 1 61 ? -2.303 -25.031 -30.219 1 95.88 61 VAL B CA 1
ATOM 3167 C C . VAL B 1 61 ? -3.178 -24.828 -28.984 1 95.88 61 VAL B C 1
ATOM 3169 O O . VAL B 1 61 ? -2.693 -24.906 -27.844 1 95.88 61 VAL B O 1
ATOM 3172 N N . ARG B 1 62 ? -4.441 -24.531 -29.203 1 96.38 62 ARG B N 1
ATOM 3173 C CA . ARG B 1 62 ? -5.406 -24.406 -28.125 1 96.38 62 ARG B CA 1
ATOM 3174 C C . ARG B 1 62 ? -6.148 -25.719 -27.891 1 96.38 62 ARG B C 1
ATOM 3176 O O . ARG B 1 62 ? -6.648 -26.328 -28.828 1 96.38 62 ARG B O 1
ATOM 3183 N N . CYS B 1 63 ? -6.121 -26.188 -26.656 1 97.75 63 CYS B N 1
ATOM 3184 C CA . CYS B 1 63 ? -6.82 -27.406 -26.266 1 97.75 63 CYS B CA 1
ATOM 3185 C C . CYS B 1 63 ? -7.82 -27.125 -25.156 1 97.75 63 CYS B C 1
ATOM 3187 O O . CYS B 1 63 ? -7.59 -26.25 -24.312 1 97.75 63 CYS B O 1
ATOM 3189 N N . LYS B 1 64 ? -8.93 -27.828 -25.156 1 97.25 64 LYS B N 1
ATOM 3190 C CA . LYS B 1 64 ? -9.938 -27.672 -24.109 1 97.25 64 LYS B CA 1
ATOM 3191 C C . LYS B 1 64 ? -9.383 -28.094 -22.75 1 97.25 64 LYS B C 1
ATOM 3193 O O . LYS B 1 64 ? -8.578 -29.016 -22.656 1 97.25 64 LYS B O 1
ATOM 3198 N N . LEU B 1 65 ? -9.789 -27.391 -21.75 1 97.5 65 LEU B N 1
ATOM 3199 C CA . LEU B 1 65 ? -9.414 -27.766 -20.391 1 97.5 65 LEU B CA 1
ATOM 3200 C C . LEU B 1 65 ? -10.273 -28.922 -19.891 1 97.5 65 LEU B C 1
ATOM 3202 O O . LEU B 1 65 ? -11.164 -28.719 -19.062 1 97.5 65 LEU B O 1
ATOM 3206 N N . SER B 1 66 ? -10.031 -30.062 -20.422 1 95.12 66 SER B N 1
ATOM 3207 C CA . SER B 1 66 ? -10.789 -31.281 -20.141 1 95.12 66 SER B CA 1
ATOM 3208 C C . SER B 1 66 ? -9.922 -32.531 -20.344 1 95.12 66 SER B C 1
ATOM 3210 O O . SER B 1 66 ? -8.781 -32.406 -20.797 1 95.12 66 SER B O 1
ATOM 3212 N N . THR B 1 67 ? -10.5 -33.625 -19.969 1 90.69 67 THR B N 1
ATOM 3213 C CA . THR B 1 67 ? -9.82 -34.875 -20.203 1 90.69 67 THR B CA 1
ATOM 3214 C C . THR B 1 67 ? -9.555 -35.094 -21.703 1 90.69 67 THR B C 1
ATOM 3216 O O . THR B 1 67 ? -8.477 -35.531 -22.094 1 90.69 67 THR B O 1
ATOM 3219 N N . GLU B 1 68 ? -10.562 -34.75 -22.469 1 91.94 68 GLU B N 1
ATOM 3220 C CA . GLU B 1 68 ? -10.391 -34.875 -23.922 1 91.94 68 GLU B CA 1
ATOM 3221 C C . GLU B 1 68 ? -9.32 -33.906 -24.406 1 91.94 68 GLU B C 1
ATOM 3223 O O . GLU B 1 68 ? -8.539 -34.219 -25.312 1 91.94 68 GLU B O 1
ATOM 3228 N N . GLY B 1 69 ? -9.328 -32.75 -23.844 1 96.12 69 GLY B N 1
ATOM 3229 C CA . GLY B 1 69 ? -8.336 -31.766 -24.219 1 96.12 69 GLY B CA 1
ATOM 3230 C C . GLY B 1 69 ? -6.918 -32.156 -23.859 1 96.12 69 GLY B C 1
ATOM 3231 O O . GLY B 1 69 ? -5.961 -31.734 -24.516 1 96.12 69 GLY B O 1
ATOM 3232 N N . ALA B 1 70 ? -6.781 -33 -22.844 1 97.69 70 ALA B N 1
ATOM 3233 C CA . ALA B 1 70 ? -5.461 -33.5 -22.469 1 97.69 70 ALA B CA 1
ATOM 3234 C C . ALA B 1 70 ? -4.855 -34.344 -23.594 1 97.69 70 ALA B C 1
ATOM 3236 O O . ALA B 1 70 ? -3.643 -34.312 -23.812 1 97.69 70 ALA B O 1
ATOM 3237 N N . ALA B 1 71 ? -5.684 -35.094 -24.266 1 97.06 71 ALA B N 1
ATOM 3238 C CA . ALA B 1 71 ? -5.215 -35.875 -25.422 1 97.06 71 ALA B CA 1
ATOM 3239 C C . ALA B 1 71 ? -4.711 -34.969 -26.531 1 97.06 71 ALA B C 1
ATOM 3241 O O . ALA B 1 71 ? -3.697 -35.25 -27.172 1 97.06 71 ALA B O 1
ATOM 3242 N N . CYS B 1 72 ? -5.461 -33.938 -26.734 1 97.19 72 CYS B N 1
ATOM 3243 C CA . CYS B 1 72 ? -5.047 -32.906 -27.688 1 97.19 72 CYS B CA 1
ATOM 3244 C C . CYS B 1 72 ? -3.662 -32.375 -27.328 1 97.19 72 CYS B C 1
ATOM 3246 O O . CYS B 1 72 ? -2.793 -32.281 -28.203 1 97.19 72 CYS B O 1
ATOM 3248 N N . ALA B 1 73 ? -3.393 -32.062 -26.094 1 97.75 73 ALA B N 1
ATOM 3249 C CA . ALA B 1 73 ? -2.123 -31.516 -25.625 1 97.75 73 ALA B CA 1
ATOM 3250 C C . ALA B 1 73 ? -1.003 -32.531 -25.75 1 97.75 73 ALA B C 1
ATOM 3252 O O . ALA B 1 73 ? 0.104 -32.219 -26.188 1 97.75 73 ALA B O 1
ATOM 3253 N N . ALA B 1 74 ? -1.32 -33.75 -25.391 1 97.25 74 ALA B N 1
ATOM 3254 C CA . ALA B 1 74 ? -0.33 -34.844 -25.328 1 97.25 74 ALA B CA 1
ATOM 3255 C C . ALA B 1 74 ? 0.272 -35.094 -26.703 1 97.25 74 ALA B C 1
ATOM 3257 O O . ALA B 1 74 ? 1.428 -35.531 -26.812 1 97.25 74 ALA B O 1
ATOM 3258 N N . LYS B 1 75 ? -0.478 -34.812 -27.734 1 95.38 75 LYS B N 1
ATOM 3259 C CA . LYS B 1 75 ? -0.022 -35.031 -29.109 1 95.38 75 LYS B CA 1
ATOM 3260 C C . LYS B 1 75 ? 1.164 -34.156 -29.453 1 95.38 75 LYS B C 1
ATOM 3262 O O . LYS B 1 75 ? 1.949 -34.469 -30.344 1 95.38 75 LYS B O 1
ATOM 3267 N N . HIS B 1 76 ? 1.298 -33.094 -28.734 1 94.5 76 HIS B N 1
ATOM 3268 C CA . HIS B 1 76 ? 2.279 -32.094 -29.141 1 94.5 76 HIS B CA 1
ATOM 3269 C C . HIS B 1 76 ? 3.404 -32 -28.109 1 94.5 76 HIS B C 1
ATOM 3271 O O . HIS B 1 76 ? 4.383 -31.281 -28.344 1 94.5 76 HIS B O 1
ATOM 3277 N N . LEU B 1 77 ? 3.312 -32.688 -27.016 1 95.69 77 LEU B N 1
ATOM 3278 C CA . LEU B 1 77 ? 4.27 -32.531 -25.922 1 95.69 77 LEU B CA 1
ATOM 3279 C C . LEU B 1 77 ? 5.199 -33.75 -25.859 1 95.69 77 LEU B C 1
ATOM 3281 O O . LEU B 1 77 ? 4.781 -34.875 -26.125 1 95.69 77 LEU B O 1
ATOM 3285 N N . ASP B 1 78 ? 6.461 -33.5 -25.609 1 95 78 ASP B N 1
ATOM 3286 C CA . ASP B 1 78 ? 7.449 -34.562 -25.422 1 95 78 ASP B CA 1
ATOM 3287 C C . ASP B 1 78 ? 7.637 -34.875 -23.938 1 95 78 ASP B C 1
ATOM 3289 O O . ASP B 1 78 ? 8.438 -34.25 -23.266 1 95 78 ASP B O 1
ATOM 3293 N N . PHE B 1 79 ? 6.992 -35.969 -23.469 1 95.69 79 PHE B N 1
ATOM 3294 C CA . PHE B 1 79 ? 7 -36.312 -22.047 1 95.69 79 PHE B CA 1
ATOM 3295 C C . PHE B 1 79 ? 8.25 -37.125 -21.688 1 95.69 79 PHE B C 1
ATOM 3297 O O . PHE B 1 79 ? 8.555 -37.312 -20.516 1 95.69 79 PHE B O 1
ATOM 3304 N N . LYS B 1 80 ? 9 -37.531 -22.609 1 94.12 80 LYS B N 1
ATOM 3305 C CA . LYS B 1 80 ? 10.164 -38.375 -22.375 1 94.12 80 LYS B CA 1
ATOM 3306 C C . LYS B 1 80 ? 11.414 -37.562 -22.109 1 94.12 80 LYS B C 1
ATOM 3308 O O . LYS B 1 80 ? 12.219 -37.875 -21.234 1 94.12 80 LYS B O 1
ATOM 3313 N N . LYS B 1 81 ? 11.508 -36.469 -22.781 1 93.25 81 LYS B N 1
ATOM 3314 C CA . LYS B 1 81 ? 12.781 -35.75 -22.75 1 93.25 81 LYS B CA 1
ATOM 3315 C C . LYS B 1 81 ? 12.641 -34.406 -22.047 1 93.25 81 LYS B C 1
ATOM 3317 O O . LYS B 1 81 ? 13.625 -33.844 -21.562 1 93.25 81 LYS B O 1
ATOM 3322 N N . ARG B 1 82 ? 11.438 -33.938 -22.031 1 95.69 82 ARG B N 1
ATOM 3323 C CA . ARG B 1 82 ? 11.297 -32.531 -21.641 1 95.69 82 ARG B CA 1
ATOM 3324 C C . ARG B 1 82 ? 10.523 -32.406 -20.328 1 95.69 82 ARG B C 1
ATOM 3326 O O . ARG B 1 82 ? 9.586 -33.156 -20.078 1 95.69 82 ARG B O 1
ATOM 3333 N N . LYS B 1 83 ? 10.953 -31.406 -19.5 1 96.38 83 LYS B N 1
ATOM 3334 C CA . LYS B 1 83 ? 10.094 -30.969 -18.406 1 96.38 83 LYS B CA 1
ATOM 3335 C C . LYS B 1 83 ? 8.852 -30.25 -18.922 1 96.38 83 LYS B C 1
ATOM 3337 O O . LYS B 1 83 ? 8.891 -29.625 -19.984 1 96.38 83 LYS B O 1
ATOM 3342 N N . THR B 1 84 ? 7.793 -30.406 -18.203 1 98.12 84 THR B N 1
ATOM 3343 C CA . THR B 1 84 ? 6.574 -29.688 -18.547 1 98.12 84 THR B CA 1
ATOM 3344 C C . THR B 1 84 ? 6.332 -28.547 -17.578 1 98.12 84 THR B C 1
ATOM 3346 O O . THR B 1 84 ? 6.219 -28.75 -16.359 1 98.12 84 THR B O 1
ATOM 3349 N N . GLN B 1 85 ? 6.344 -27.359 -18.172 1 98.5 85 GLN B N 1
ATOM 3350 C CA . GLN B 1 85 ? 6.102 -26.156 -17.406 1 98.5 85 GLN B CA 1
ATOM 3351 C C . GLN B 1 85 ? 4.676 -25.641 -17.594 1 98.5 85 GLN B C 1
ATOM 3353 O O . GLN B 1 85 ? 4.273 -25.344 -18.719 1 98.5 85 GLN B O 1
ATOM 3358 N N . VAL B 1 86 ? 3.92 -25.547 -16.5 1 98.81 86 VAL B N 1
ATOM 3359 C CA . VAL B 1 86 ? 2.572 -24.984 -16.531 1 98.81 86 VAL B CA 1
ATOM 3360 C C . VAL B 1 86 ? 2.588 -23.562 -16 1 98.81 86 VAL B C 1
ATOM 3362 O O . VAL B 1 86 ? 3.105 -23.312 -14.906 1 98.81 86 VAL B O 1
ATOM 3365 N N . MET B 1 87 ? 2.066 -22.672 -16.766 1 98.44 87 MET B N 1
ATOM 3366 C CA . MET B 1 87 ? 2.039 -21.25 -16.391 1 98.44 87 MET B CA 1
ATOM 3367 C C . MET B 1 87 ? 0.609 -20.781 -16.156 1 98.44 87 MET B C 1
ATOM 3369 O O . MET B 1 87 ? -0.276 -21.031 -16.969 1 98.44 87 MET B O 1
ATOM 3373 N N . ILE B 1 88 ? 0.417 -20.125 -15.07 1 98.19 88 ILE B N 1
ATOM 3374 C CA . ILE B 1 88 ? -0.893 -19.578 -14.719 1 98.19 88 ILE B CA 1
ATOM 3375 C C . ILE B 1 88 ? -0.758 -18.109 -14.312 1 98.19 88 ILE B C 1
ATOM 3377 O O . ILE B 1 88 ? -0.127 -17.797 -13.305 1 98.19 88 ILE B O 1
ATOM 3381 N N . SER B 1 89 ? -1.4 -17.203 -15.094 1 95.62 89 SER B N 1
ATOM 3382 C CA . SER B 1 89 ? -1.287 -15.766 -14.844 1 95.62 89 SER B CA 1
ATOM 3383 C C . SER B 1 89 ? -2.295 -15.297 -13.805 1 95.62 89 SER B C 1
ATOM 3385 O O . SER B 1 89 ? -2.971 -16.125 -13.18 1 95.62 89 SER B O 1
ATOM 3387 N N . GLY B 1 90 ? -2.264 -13.984 -13.539 1 94.25 90 GLY B N 1
ATOM 3388 C CA . GLY B 1 90 ? -3.123 -13.398 -12.523 1 94.25 90 GLY B CA 1
ATOM 3389 C C . GLY B 1 90 ? -4.34 -12.703 -13.094 1 94.25 90 GLY B C 1
ATOM 3390 O O . GLY B 1 90 ? -4.652 -12.859 -14.281 1 94.25 90 GLY B O 1
ATOM 3391 N N . TYR B 1 91 ? -4.984 -11.945 -12.25 1 93.19 91 TYR B N 1
ATOM 3392 C CA . TYR B 1 91 ? -6.242 -11.266 -12.539 1 93.19 91 TYR B CA 1
ATOM 3393 C C . TYR B 1 91 ? -6.121 -10.391 -13.781 1 93.19 91 TYR B C 1
ATOM 3395 O O . TYR B 1 91 ? -5.191 -9.594 -13.898 1 93.19 91 TYR B O 1
ATOM 3403 N N . LEU B 1 92 ? -6.961 -10.547 -14.773 1 85.44 92 LEU B N 1
ATOM 3404 C CA . LEU B 1 92 ? -7.137 -9.781 -16 1 85.44 92 LEU B CA 1
ATOM 3405 C C . LEU B 1 92 ? -5.938 -9.969 -16.938 1 85.44 92 LEU B C 1
ATOM 3407 O O . LEU B 1 92 ? -5.715 -9.148 -17.828 1 85.44 92 LEU B O 1
ATOM 3411 N N . ASP B 1 93 ? -5.18 -11.008 -16.688 1 88 93 ASP B N 1
ATOM 3412 C CA . ASP B 1 93 ? -4.051 -11.352 -17.547 1 88 93 ASP B CA 1
ATOM 3413 C C . ASP B 1 93 ? -4.395 -12.516 -18.453 1 88 93 ASP B C 1
ATOM 3415 O O . ASP B 1 93 ? -5.539 -12.977 -18.484 1 88 93 ASP B O 1
ATOM 3419 N N . GLY B 1 94 ? -3.457 -12.797 -19.391 1 87.56 94 GLY B N 1
ATOM 3420 C CA . GLY B 1 94 ? -3.668 -13.906 -20.312 1 87.56 94 GLY B CA 1
ATOM 3421 C C . GLY B 1 94 ? -2.445 -14.219 -21.156 1 87.56 94 GLY B C 1
ATOM 3422 O O . GLY B 1 94 ? -1.405 -13.578 -21.016 1 87.56 94 GLY B O 1
ATOM 3423 N N . SER B 1 95 ? -2.701 -15.258 -21.953 1 88.19 95 SER B N 1
ATOM 3424 C CA . SER B 1 95 ? -1.594 -15.781 -22.75 1 88.19 95 SER B CA 1
ATOM 3425 C C . SER B 1 95 ? -1.07 -14.742 -23.719 1 88.19 95 SER B C 1
ATOM 3427 O O . SER B 1 95 ? 0.072 -14.828 -24.188 1 88.19 95 SER B O 1
ATOM 3429 N N . PHE B 1 96 ? -1.865 -13.758 -23.953 1 87.75 96 PHE B N 1
ATOM 3430 C CA . PHE B 1 96 ? -1.501 -12.75 -24.953 1 87.75 96 PHE B CA 1
ATOM 3431 C C . PHE B 1 96 ? -0.603 -11.68 -24.328 1 87.75 96 PHE B C 1
ATOM 3433 O O . PHE B 1 96 ? 0.025 -10.898 -25.047 1 87.75 96 PHE B O 1
ATOM 3440 N N . SER B 1 97 ? -0.56 -11.656 -23.047 1 92.75 97 SER B N 1
ATOM 3441 C CA . SER B 1 97 ? 0.151 -10.555 -22.406 1 92.75 97 SER B CA 1
ATOM 3442 C C . SER B 1 97 ? 1.653 -10.648 -22.641 1 92.75 97 SER B C 1
ATOM 3444 O O . SER B 1 97 ? 2.217 -11.742 -22.672 1 92.75 97 SER B O 1
ATOM 3446 N N . PRO B 1 98 ? 2.377 -9.531 -22.766 1 94.81 98 PRO B N 1
ATOM 3447 C CA . PRO B 1 98 ? 3.82 -9.531 -23.031 1 94.81 98 PRO B CA 1
ATOM 3448 C C . PRO B 1 98 ? 4.609 -10.266 -21.953 1 94.81 98 PRO B C 1
ATOM 3450 O O . PRO B 1 98 ? 5.602 -10.93 -22.25 1 94.81 98 PRO B O 1
ATOM 3453 N N . ILE B 1 99 ? 4.203 -10.18 -20.734 1 95.38 99 ILE B N 1
ATOM 3454 C CA . ILE B 1 99 ? 4.898 -10.859 -19.656 1 95.38 99 ILE B CA 1
ATOM 3455 C C . ILE B 1 99 ? 4.785 -12.375 -19.828 1 95.38 99 ILE B C 1
ATOM 3457 O O . ILE B 1 99 ? 5.781 -13.094 -19.734 1 95.38 99 ILE B O 1
ATOM 3461 N N . VAL B 1 100 ? 3.637 -12.852 -20.141 1 96.38 100 VAL B N 1
ATOM 3462 C CA . VAL B 1 100 ? 3.424 -14.281 -20.328 1 96.38 100 VAL B CA 1
ATOM 3463 C C . VAL B 1 100 ? 4.215 -14.766 -21.531 1 96.38 100 VAL B C 1
ATOM 3465 O O . VAL B 1 100 ? 4.844 -15.828 -21.5 1 96.38 100 VAL B O 1
ATOM 3468 N N . ARG B 1 101 ? 4.176 -13.953 -22.578 1 96.31 101 ARG B N 1
ATOM 3469 C CA . ARG B 1 101 ? 4.93 -14.305 -23.781 1 96.31 101 ARG B CA 1
ATOM 3470 C C . ARG B 1 101 ? 6.422 -14.406 -23.484 1 96.31 101 ARG B C 1
ATOM 3472 O O . ARG B 1 101 ? 7.109 -15.273 -24.016 1 96.31 101 ARG B O 1
ATOM 3479 N N . SER B 1 102 ? 6.926 -13.523 -22.641 1 97 102 SER B N 1
ATOM 3480 C CA . SER B 1 102 ? 8.328 -13.57 -22.234 1 97 102 SER B CA 1
ATOM 3481 C C . SER B 1 102 ? 8.641 -14.844 -21.453 1 97 102 SER B C 1
ATOM 3483 O O . SER B 1 102 ? 9.711 -15.438 -21.625 1 97 102 SER B O 1
ATOM 3485 N N . PHE B 1 103 ? 7.73 -15.266 -20.641 1 97.62 103 PHE B N 1
ATOM 3486 C CA . PHE B 1 103 ? 7.891 -16.5 -19.891 1 97.62 103 PHE B CA 1
ATOM 3487 C C . PHE B 1 103 ? 7.934 -17.703 -20.828 1 97.62 103 PHE B C 1
ATOM 3489 O O . PHE B 1 103 ? 8.773 -18.594 -20.672 1 97.62 103 PHE B O 1
ATOM 3496 N N . ILE B 1 104 ? 7.012 -17.672 -21.766 1 96.88 104 ILE B N 1
ATOM 3497 C CA . ILE B 1 104 ? 6.945 -18.766 -22.734 1 96.88 104 ILE B CA 1
ATOM 3498 C C . ILE B 1 104 ? 8.281 -18.891 -23.469 1 96.88 104 ILE B C 1
ATOM 3500 O O . ILE B 1 104 ? 8.859 -19.969 -23.531 1 96.88 104 ILE B O 1
ATOM 3504 N N . ALA B 1 105 ? 8.727 -17.75 -23.969 1 95.88 105 ALA B N 1
ATOM 3505 C CA . ALA B 1 105 ? 9.984 -17.75 -24.703 1 95.88 105 ALA B CA 1
ATOM 3506 C C . ALA B 1 105 ? 11.133 -18.266 -23.844 1 95.88 105 ALA B C 1
ATOM 3508 O O . ALA B 1 105 ? 11.969 -19.031 -24.312 1 95.88 105 ALA B O 1
ATOM 3509 N N . MET B 1 106 ? 11.172 -17.844 -22.625 1 96.69 106 MET B N 1
ATOM 3510 C CA . MET B 1 106 ? 12.219 -18.25 -21.703 1 96.69 106 MET B CA 1
ATOM 3511 C C . MET B 1 106 ? 12.211 -19.766 -21.484 1 96.69 106 MET B C 1
ATOM 3513 O O . MET B 1 106 ? 13.242 -20.422 -21.609 1 96.69 106 MET B O 1
ATOM 3517 N N . TYR B 1 107 ? 11.078 -20.359 -21.219 1 96.81 107 TYR B N 1
ATOM 3518 C CA . TYR B 1 107 ? 10.992 -21.781 -20.906 1 96.81 107 TYR B CA 1
ATOM 3519 C C . TYR B 1 107 ? 11.219 -22.625 -22.156 1 96.81 107 TYR B C 1
ATOM 3521 O O . TYR B 1 107 ? 11.789 -23.719 -22.078 1 96.81 107 TYR B O 1
ATOM 3529 N N . LEU B 1 108 ? 10.781 -22.109 -23.297 1 95.56 108 LEU B N 1
ATOM 3530 C CA . LEU B 1 108 ? 11.047 -22.812 -24.547 1 95.56 108 LEU B CA 1
ATOM 3531 C C . LEU B 1 108 ? 12.547 -22.875 -24.828 1 95.56 108 LEU B C 1
ATOM 3533 O O . LEU B 1 108 ? 13.055 -23.906 -25.297 1 95.56 108 LEU B O 1
ATOM 3537 N N . LYS B 1 109 ? 13.195 -21.812 -24.562 1 93.56 109 LYS B N 1
ATOM 3538 C CA . LYS B 1 109 ? 14.641 -21.766 -24.75 1 93.56 109 LYS B CA 1
ATOM 3539 C C . LYS B 1 109 ? 15.352 -22.781 -23.875 1 93.56 109 LYS B C 1
ATOM 3541 O O . LYS B 1 109 ? 16.422 -23.281 -24.219 1 93.56 109 LYS B O 1
ATOM 3546 N N . LEU B 1 110 ? 14.727 -23.172 -22.812 1 94.12 110 LEU B N 1
ATOM 3547 C CA . LEU B 1 110 ? 15.281 -24.156 -21.891 1 94.12 110 LEU B CA 1
ATOM 3548 C C . LEU B 1 110 ? 14.914 -25.562 -22.312 1 94.12 110 LEU B C 1
ATOM 3550 O O . LEU B 1 110 ? 15.273 -26.547 -21.656 1 94.12 110 LEU B O 1
ATOM 3554 N N . GLY B 1 111 ? 14.125 -25.672 -23.391 1 92.25 111 GLY B N 1
ATOM 3555 C CA . GLY B 1 111 ? 13.75 -26.969 -23.938 1 92.25 111 GLY B CA 1
ATOM 3556 C C . GLY B 1 111 ? 12.555 -27.594 -23.219 1 92.25 111 GLY B C 1
ATOM 3557 O O . GLY B 1 111 ? 12.406 -28.812 -23.203 1 92.25 111 GLY B O 1
ATOM 3558 N N . ARG B 1 112 ? 11.688 -26.75 -22.656 1 95.31 112 ARG B N 1
ATOM 3559 C CA . ARG B 1 112 ? 10.555 -27.266 -21.906 1 95.31 112 ARG B CA 1
ATOM 3560 C C . ARG B 1 112 ? 9.297 -27.328 -22.766 1 95.31 112 ARG B C 1
ATOM 3562 O O . ARG B 1 112 ? 9.164 -26.562 -23.719 1 95.31 112 ARG B O 1
ATOM 3569 N N . ASN B 1 113 ? 8.398 -28.328 -22.406 1 95.44 113 ASN B N 1
ATOM 3570 C CA . ASN B 1 113 ? 6.996 -28.188 -22.797 1 95.44 113 ASN B CA 1
ATOM 3571 C C . ASN B 1 113 ? 6.309 -27.078 -22.016 1 95.44 113 ASN B C 1
ATOM 3573 O O . ASN B 1 113 ? 6.52 -26.922 -20.812 1 95.44 113 ASN B O 1
ATOM 3577 N N . VAL B 1 114 ? 5.562 -26.312 -22.766 1 97.94 114 VAL B N 1
ATOM 3578 C CA . VAL B 1 114 ? 4.914 -25.219 -22.062 1 97.94 114 VAL B CA 1
ATOM 3579 C C . VAL B 1 114 ? 3.398 -25.312 -22.234 1 97.94 114 VAL B C 1
ATOM 3581 O O . VAL B 1 114 ? 2.904 -25.469 -23.344 1 97.94 114 VAL B O 1
ATOM 3584 N N . ILE B 1 115 ? 2.686 -25.281 -21.109 1 98.38 115 ILE B N 1
ATOM 3585 C CA . ILE B 1 115 ? 1.229 -25.203 -21.062 1 98.38 115 ILE B CA 1
ATOM 3586 C C . ILE B 1 115 ? 0.804 -23.938 -20.344 1 98.38 115 ILE B C 1
ATOM 3588 O O . ILE B 1 115 ? 1.23 -23.672 -19.219 1 98.38 115 ILE B O 1
ATOM 3592 N N . VAL B 1 116 ? -0.007 -23.094 -20.984 1 98.06 116 VAL B N 1
ATOM 3593 C CA . VAL B 1 116 ? -0.521 -21.859 -20.391 1 98.06 116 VAL B CA 1
ATOM 3594 C C . VAL B 1 116 ? -2.027 -21.984 -20.172 1 98.06 116 VAL B C 1
ATOM 3596 O O . VAL B 1 116 ? -2.785 -22.219 -21.109 1 98.06 116 VAL B O 1
ATOM 3599 N N . LEU B 1 117 ? -2.434 -21.859 -18.938 1 97.62 117 LEU B N 1
ATOM 3600 C CA . LEU B 1 117 ? -3.865 -21.812 -18.672 1 97.62 117 LEU B CA 1
ATOM 3601 C C . LEU B 1 117 ? -4.469 -20.5 -19.141 1 97.62 117 LEU B C 1
ATOM 3603 O O . LEU B 1 117 ? -4.023 -19.422 -18.734 1 97.62 117 LEU B O 1
ATOM 3607 N N . GLU B 1 118 ? -5.473 -20.516 -19.953 1 94.44 118 GLU B N 1
ATOM 3608 C CA . GLU B 1 118 ? -6.156 -19.297 -20.391 1 94.44 118 GLU B CA 1
ATOM 3609 C C . GLU B 1 118 ? -7.18 -18.844 -19.344 1 94.44 118 GLU B C 1
ATOM 3611 O O . GLU B 1 118 ? -8.25 -19.453 -19.219 1 94.44 118 GLU B O 1
ATOM 3616 N N . ILE B 1 119 ? -6.867 -17.766 -18.734 1 88.69 119 ILE B N 1
ATOM 3617 C CA . ILE B 1 119 ? -7.688 -17.359 -17.594 1 88.69 119 ILE B CA 1
ATOM 3618 C C . ILE B 1 119 ? -8.547 -16.156 -17.969 1 88.69 119 ILE B C 1
ATOM 3620 O O . ILE B 1 119 ? -9.555 -15.875 -17.328 1 88.69 119 ILE B O 1
ATOM 3624 N N . PHE B 1 120 ? -8.227 -15.383 -18.938 1 82 120 PHE B N 1
ATOM 3625 C CA . PHE B 1 120 ? -8.812 -14.07 -19.219 1 82 120 PHE B CA 1
ATOM 3626 C C . PHE B 1 120 ? -10.32 -14.188 -19.422 1 82 120 PHE B C 1
ATOM 3628 O O . PHE B 1 120 ? -11.094 -13.453 -18.797 1 82 120 PHE B O 1
ATOM 3635 N N . PRO B 1 121 ? -10.805 -15.172 -20.094 1 77.19 121 PRO B N 1
ATOM 3636 C CA . PRO B 1 121 ? -12.25 -15.188 -20.344 1 77.19 121 PRO B CA 1
ATOM 3637 C C . PRO B 1 121 ? -13.07 -15.422 -19.062 1 77.19 121 PRO B C 1
ATOM 3639 O O . PRO B 1 121 ? -14.148 -14.852 -18.906 1 77.19 121 PRO B O 1
ATOM 3642 N N . ILE B 1 122 ? -12.453 -16.062 -18.125 1 80.19 122 ILE B N 1
ATOM 3643 C CA . ILE B 1 122 ? -13.305 -16.453 -17 1 80.19 122 ILE B CA 1
ATOM 3644 C C . ILE B 1 122 ? -13.062 -15.5 -15.828 1 80.19 122 ILE B C 1
ATOM 3646 O O . ILE B 1 122 ? -13.945 -15.305 -14.992 1 80.19 122 ILE B O 1
ATOM 3650 N N . LEU B 1 123 ? -11.992 -14.844 -15.906 1 79.19 123 LEU B N 1
ATOM 3651 C CA . LEU B 1 123 ? -11.695 -14.023 -14.734 1 79.19 123 LEU B CA 1
ATOM 3652 C C . LEU B 1 123 ? -11.977 -12.547 -15.023 1 79.19 123 LEU B C 1
ATOM 3654 O O . LEU B 1 123 ? -11.734 -11.688 -14.172 1 79.19 123 LEU B O 1
ATOM 3658 N N . VAL B 1 124 ? -12.586 -12.305 -16.188 1 85.12 124 VAL B N 1
ATOM 3659 C CA . VAL B 1 124 ? -13.07 -10.953 -16.422 1 85.12 124 VAL B CA 1
ATOM 3660 C C . VAL B 1 124 ? -14.375 -10.727 -15.656 1 85.12 124 VAL B C 1
ATOM 3662 O O . VAL B 1 124 ? -15.453 -10.664 -16.25 1 85.12 124 VAL B O 1
ATOM 3665 N N . ARG B 1 125 ? -14.266 -10.672 -14.438 1 91.31 125 ARG B N 1
ATOM 3666 C CA . ARG B 1 125 ? -15.305 -10.461 -13.438 1 91.31 125 ARG B CA 1
ATOM 3667 C C . ARG B 1 125 ? -14.797 -9.578 -12.297 1 91.31 125 ARG B C 1
ATOM 3669 O O . ARG B 1 125 ? -13.648 -9.141 -12.305 1 91.31 125 ARG B O 1
ATOM 3676 N N . THR B 1 126 ? -15.742 -9.266 -11.438 1 93.5 126 THR B N 1
ATOM 3677 C CA . THR B 1 126 ? -15.266 -8.539 -10.266 1 93.5 126 THR B CA 1
ATOM 3678 C C . THR B 1 126 ? -14.234 -9.367 -9.508 1 93.5 126 THR B C 1
ATOM 3680 O O . THR B 1 126 ? -14.32 -10.594 -9.461 1 93.5 126 THR B O 1
ATOM 3683 N N . TYR B 1 127 ? -13.281 -8.719 -8.938 1 95.69 127 TYR B N 1
ATOM 3684 C CA . TYR B 1 127 ? -12.125 -9.398 -8.367 1 95.69 127 TYR B CA 1
ATOM 3685 C C . TYR B 1 127 ? -12.555 -10.43 -7.328 1 95.69 127 TYR B C 1
ATOM 3687 O O . TYR B 1 127 ? -12.062 -11.562 -7.328 1 95.69 127 TYR B O 1
ATOM 3695 N N . PRO B 1 128 ? -13.484 -10.117 -6.41 1 96.81 128 PRO B N 1
ATOM 3696 C CA . PRO B 1 128 ? -13.852 -11.141 -5.43 1 96.81 128 PRO B CA 1
ATOM 3697 C C . PRO B 1 128 ? -14.445 -12.391 -6.074 1 96.81 128 PRO B C 1
ATOM 3699 O O . PRO B 1 128 ? -14.219 -13.508 -5.598 1 96.81 128 PRO B O 1
ATOM 3702 N N . ILE B 1 129 ? -15.172 -12.172 -7.094 1 96.56 129 ILE B N 1
ATOM 3703 C CA . ILE B 1 129 ? -15.719 -13.32 -7.805 1 96.56 129 ILE B CA 1
ATOM 3704 C C . ILE B 1 129 ? -14.594 -14.109 -8.469 1 96.56 129 ILE B C 1
ATOM 3706 O O . ILE B 1 129 ? -14.578 -15.336 -8.438 1 96.56 129 ILE B O 1
ATOM 3710 N N . ALA B 1 130 ? -13.703 -13.398 -9.102 1 96.5 130 ALA B N 1
ATOM 3711 C CA . ALA B 1 130 ? -12.539 -14.055 -9.703 1 96.5 130 ALA B CA 1
ATOM 3712 C C . ALA B 1 130 ? -11.773 -14.875 -8.664 1 96.5 130 ALA B C 1
ATOM 3714 O O . ALA B 1 130 ? -11.32 -15.984 -8.953 1 96.5 130 ALA B O 1
ATOM 3715 N N . ALA B 1 131 ? -11.609 -14.297 -7.496 1 97.62 131 ALA B N 1
ATOM 3716 C CA . ALA B 1 131 ? -10.93 -15 -6.41 1 97.62 131 ALA B CA 1
ATOM 3717 C C . ALA B 1 131 ? -11.641 -16.312 -6.078 1 97.62 131 ALA B C 1
ATOM 3719 O O . ALA B 1 131 ? -10.992 -17.344 -5.887 1 97.62 131 ALA B O 1
ATOM 3720 N N . ARG B 1 132 ? -12.922 -16.297 -6.078 1 97 132 ARG B N 1
ATOM 3721 C CA . ARG B 1 132 ? -13.703 -17.484 -5.754 1 97 132 ARG B CA 1
ATOM 3722 C C . ARG B 1 132 ? -13.57 -18.547 -6.836 1 97 132 ARG B C 1
ATOM 3724 O O . ARG B 1 132 ? -13.648 -19.75 -6.555 1 97 132 ARG B O 1
ATOM 3731 N N . ILE B 1 133 ? -13.328 -18.125 -8.016 1 96.94 133 ILE B N 1
ATOM 3732 C CA . ILE B 1 133 ? -13.281 -19.016 -9.164 1 96.94 133 ILE B CA 1
ATOM 3733 C C . ILE B 1 133 ? -11.945 -19.75 -9.195 1 96.94 133 ILE B C 1
ATOM 3735 O O . ILE B 1 133 ? -11.805 -20.781 -9.867 1 96.94 133 ILE B O 1
ATOM 3739 N N . THR B 1 134 ? -10.984 -19.297 -8.469 1 97.31 134 THR B N 1
ATOM 3740 C CA . THR B 1 134 ? -9.648 -19.875 -8.516 1 97.31 134 THR B CA 1
ATOM 3741 C C . THR B 1 134 ? -9.688 -21.359 -8.141 1 97.31 134 THR B C 1
ATOM 3743 O O . THR B 1 134 ? -9.023 -22.188 -8.773 1 97.31 134 THR B O 1
ATOM 3746 N N . LYS B 1 135 ? -10.5 -21.703 -7.16 1 97.38 135 LYS B N 1
ATOM 3747 C CA . LYS B 1 135 ? -10.516 -23.078 -6.672 1 97.38 135 LYS B CA 1
ATOM 3748 C C . LYS B 1 135 ? -11.094 -24.031 -7.719 1 97.38 135 LYS B C 1
ATOM 3750 O O . LYS B 1 135 ? -10.422 -24.969 -8.148 1 97.38 135 LYS B O 1
ATOM 3755 N N . PRO B 1 136 ? -12.328 -23.766 -8.203 1 97.12 136 PRO B N 1
ATOM 3756 C CA . PRO B 1 136 ? -12.836 -24.703 -9.203 1 97.12 136 PRO B CA 1
ATOM 3757 C C . PRO B 1 136 ? -12.016 -24.719 -10.492 1 97.12 136 PRO B C 1
ATOM 3759 O O . PRO B 1 136 ? -11.906 -25.75 -11.148 1 97.12 136 PRO B O 1
ATOM 3762 N N . LEU B 1 137 ? -11.453 -23.609 -10.867 1 97.12 137 LEU B N 1
ATOM 3763 C CA . LEU B 1 137 ? -10.594 -23.562 -12.039 1 97.12 137 LEU B CA 1
ATOM 3764 C C . LEU B 1 137 ? -9.328 -24.391 -11.828 1 97.12 137 LEU B C 1
ATOM 3766 O O . LEU B 1 137 ? -8.898 -25.125 -12.734 1 97.12 137 LEU B O 1
ATOM 3770 N N . GLY B 1 138 ? -8.727 -24.266 -10.641 1 97.88 138 GLY B N 1
ATOM 3771 C CA . GLY B 1 138 ? -7.586 -25.094 -10.281 1 97.88 138 GLY B CA 1
ATOM 3772 C C . GLY B 1 138 ? -7.902 -26.578 -10.281 1 97.88 138 GLY B C 1
ATOM 3773 O O . GLY B 1 138 ? -7.09 -27.391 -10.719 1 97.88 138 GLY B O 1
ATOM 3774 N N . GLU B 1 139 ? -9.055 -26.906 -9.781 1 97.81 139 GLU B N 1
ATOM 3775 C CA . GLU B 1 139 ? -9.477 -28.312 -9.773 1 97.81 139 GLU B CA 1
ATOM 3776 C C . GLU B 1 139 ? -9.547 -28.875 -11.195 1 97.81 139 GLU B C 1
ATOM 3778 O O . GLU B 1 139 ? -9.086 -29.984 -11.445 1 97.81 139 GLU B O 1
ATOM 3783 N N . LEU B 1 140 ? -10.102 -28.094 -12.102 1 97.5 140 LEU B N 1
ATOM 3784 C CA . LEU B 1 140 ? -10.188 -28.531 -13.492 1 97.5 140 LEU B CA 1
ATOM 3785 C C . LEU B 1 140 ? -8.797 -28.688 -14.094 1 97.5 140 LEU B C 1
ATOM 3787 O O . LEU B 1 140 ? -8.555 -29.641 -14.852 1 97.5 140 LEU B O 1
ATOM 3791 N N . LEU B 1 141 ? -7.938 -27.766 -13.789 1 98.44 141 LEU B N 1
ATOM 3792 C CA . LEU B 1 141 ? -6.566 -27.875 -14.273 1 98.44 141 LEU B CA 1
ATOM 3793 C C . LEU B 1 141 ? -5.887 -29.125 -13.719 1 98.44 141 LEU B C 1
ATOM 3795 O O . LEU B 1 141 ? -5.137 -29.797 -14.43 1 98.44 141 LEU B O 1
ATOM 3799 N N . GLY B 1 142 ? -6.121 -29.391 -12.438 1 98.75 142 GLY B N 1
ATOM 3800 C CA . GLY B 1 142 ? -5.586 -30.594 -11.836 1 98.75 142 GLY B CA 1
ATOM 3801 C C . GLY B 1 142 ? -6.039 -31.875 -12.531 1 98.75 142 GLY B C 1
ATOM 3802 O O . GLY B 1 142 ? -5.242 -32.781 -12.75 1 98.75 142 GLY B O 1
ATOM 3803 N N . GLU B 1 143 ? -7.309 -31.922 -12.922 1 98.5 143 GLU B N 1
ATOM 3804 C CA . GLU B 1 143 ? -7.844 -33.062 -13.68 1 98.5 143 GLU B CA 1
ATOM 3805 C C . GLU B 1 143 ? -7.156 -33.188 -15.039 1 98.5 143 GLU B C 1
ATOM 3807 O O . GLU B 1 143 ? -6.816 -34.281 -15.461 1 98.5 143 GLU B O 1
ATOM 3812 N N . PHE B 1 144 ? -7.023 -32.094 -15.664 1 98.56 144 PHE B N 1
ATOM 3813 C CA . PHE B 1 144 ? -6.348 -32.031 -16.953 1 98.56 144 PHE B CA 1
ATOM 3814 C C . PHE B 1 144 ? -4.93 -32.594 -16.844 1 98.56 144 PHE B C 1
ATOM 3816 O O . PHE B 1 144 ? -4.52 -33.438 -17.641 1 98.56 144 PHE B O 1
ATOM 3823 N N . LEU B 1 145 ? -4.168 -32.188 -15.836 1 98.81 145 LEU B N 1
ATOM 3824 C CA . LEU B 1 145 ? -2.783 -32.594 -15.633 1 98.81 145 LEU B CA 1
ATOM 3825 C C . LEU B 1 145 ? -2.703 -34.062 -15.266 1 98.81 145 LEU B C 1
ATOM 3827 O O . LEU B 1 145 ? -1.779 -34.781 -15.688 1 98.81 145 LEU B O 1
ATOM 3831 N N . ALA B 1 146 ? -3.654 -34.531 -14.453 1 98.69 146 ALA B N 1
ATOM 3832 C CA . ALA B 1 146 ? -3.707 -35.938 -14.133 1 98.69 146 ALA B CA 1
ATOM 3833 C C . ALA B 1 146 ? -3.895 -36.781 -15.391 1 98.69 146 ALA B C 1
ATOM 3835 O O . ALA B 1 146 ? -3.248 -37.844 -15.555 1 98.69 146 ALA B O 1
ATOM 3836 N N . SER B 1 147 ? -4.824 -36.344 -16.25 1 98.56 147 SER B N 1
ATOM 3837 C CA . SER B 1 147 ? -5.051 -37.031 -17.516 1 98.56 147 SER B CA 1
ATOM 3838 C C . SER B 1 147 ? -3.773 -37.094 -18.344 1 98.56 147 SER B C 1
ATOM 3840 O O . SER B 1 147 ? -3.514 -38.094 -19.016 1 98.56 147 SER B O 1
ATOM 3842 N N . LEU B 1 148 ? -2.957 -36.031 -18.328 1 98.5 148 LEU B N 1
ATOM 3843 C CA . LEU B 1 148 ? -1.681 -36.031 -19.047 1 98.5 148 LEU B CA 1
ATOM 3844 C C . LEU B 1 148 ? -0.719 -37.062 -18.422 1 98.5 148 LEU B C 1
ATOM 3846 O O . LEU B 1 148 ? 0.054 -37.688 -19.141 1 98.5 148 LEU B O 1
ATOM 3850 N N . THR B 1 149 ? -0.755 -37.125 -17.125 1 98.06 149 THR B N 1
ATOM 3851 C CA . THR B 1 149 ? 0.102 -38.094 -16.453 1 98.06 149 THR B CA 1
ATOM 3852 C C . THR B 1 149 ? -0.241 -39.531 -16.875 1 98.06 149 THR B C 1
ATOM 3854 O O . THR B 1 149 ? 0.651 -40.344 -17.062 1 98.06 149 THR B O 1
ATOM 3857 N N . PHE B 1 150 ? -1.488 -39.812 -17.078 1 96.88 150 PHE B N 1
ATOM 3858 C CA . PHE B 1 150 ? -1.918 -41.125 -17.547 1 96.88 150 PHE B CA 1
ATOM 3859 C C . PHE B 1 150 ? -1.473 -41.344 -18.984 1 96.88 150 PHE B C 1
ATOM 3861 O O . PHE B 1 150 ? -1.479 -42.469 -19.469 1 96.88 150 PHE B O 1
ATOM 3868 N N . GLN B 1 151 ? -1.038 -40.281 -19.609 1 96.31 151 GLN B N 1
ATOM 3869 C CA . GLN B 1 151 ? -0.573 -40.375 -20.984 1 96.31 151 GLN B CA 1
ATOM 3870 C C . GLN B 1 151 ? 0.949 -40.281 -21.062 1 96.31 151 GLN B C 1
ATOM 3872 O O . GLN B 1 151 ? 1.52 -40.219 -22.156 1 96.31 151 GLN B O 1
ATOM 3877 N N . GLY B 1 152 ? 1.61 -40.125 -19.875 1 97.19 152 GLY B N 1
ATOM 3878 C CA . GLY B 1 152 ? 3.061 -40.25 -19.922 1 97.19 152 GLY B CA 1
ATOM 3879 C C . GLY B 1 152 ? 3.768 -39.125 -19.188 1 97.19 152 GLY B C 1
ATOM 3880 O O . GLY B 1 152 ? 4.973 -39.188 -18.938 1 97.19 152 GLY B O 1
ATOM 3881 N N . LEU B 1 153 ? 3.039 -38.094 -18.828 1 97.94 153 LEU B N 1
ATOM 3882 C CA . LEU B 1 153 ? 3.652 -37 -18.094 1 97.94 153 LEU B CA 1
ATOM 3883 C C . LEU B 1 153 ? 4.125 -37.469 -16.719 1 97.94 153 LEU B C 1
ATOM 3885 O O . LEU B 1 153 ? 3.332 -37.938 -15.914 1 97.94 153 LEU B O 1
ATOM 3889 N N . SER B 1 154 ? 5.41 -37.281 -16.438 1 98 154 SER B N 1
ATOM 3890 C CA . SER B 1 154 ? 5.973 -37.656 -15.141 1 98 154 SER B CA 1
ATOM 3891 C C . SER B 1 154 ? 5.781 -36.562 -14.117 1 98 154 SER B C 1
ATOM 3893 O O . SER B 1 154 ? 6.117 -35.406 -14.375 1 98 154 SER B O 1
ATOM 3895 N N . PRO B 1 155 ? 5.297 -36.906 -12.891 1 98.31 155 PRO B N 1
ATOM 3896 C CA . PRO B 1 155 ? 5.172 -35.906 -11.836 1 98.31 155 PRO B CA 1
ATOM 3897 C C . PRO B 1 155 ? 6.504 -35.25 -11.492 1 98.31 155 PRO B C 1
ATOM 3899 O O . PRO B 1 155 ? 6.535 -34.062 -11.125 1 98.31 155 PRO B O 1
ATOM 3902 N N . ARG B 1 156 ? 7.621 -35.906 -11.625 1 98.12 156 ARG B N 1
ATOM 3903 C CA . ARG B 1 156 ? 8.945 -35.406 -11.281 1 98.12 156 ARG B CA 1
ATOM 3904 C C . ARG B 1 156 ? 9.414 -34.375 -12.305 1 98.12 156 ARG B C 1
ATOM 3906 O O . ARG B 1 156 ? 10.375 -33.656 -12.062 1 98.12 156 ARG B O 1
ATOM 3913 N N . ARG B 1 157 ? 8.695 -34.281 -13.43 1 98.25 157 ARG B N 1
ATOM 3914 C CA . ARG B 1 157 ? 9.055 -33.344 -14.484 1 98.25 157 ARG B CA 1
ATOM 3915 C C . ARG B 1 157 ? 7.961 -32.312 -14.68 1 98.25 157 ARG B C 1
ATOM 3917 O O . ARG B 1 157 ? 7.906 -31.656 -15.719 1 98.25 157 ARG B O 1
ATOM 3924 N N . LEU B 1 158 ? 7.016 -32.219 -13.75 1 98.81 158 LEU B N 1
ATOM 3925 C CA . LEU B 1 158 ? 5.914 -31.266 -13.789 1 98.81 158 LEU B CA 1
ATOM 3926 C C . LEU B 1 158 ? 6.18 -30.094 -12.852 1 98.81 158 LEU B C 1
ATOM 3928 O O . LEU B 1 158 ? 6.324 -30.281 -11.648 1 98.81 158 LEU B O 1
ATOM 3932 N N . GLU B 1 159 ? 6.301 -28.922 -13.391 1 98.88 159 GLU B N 1
ATOM 3933 C CA . GLU B 1 159 ? 6.488 -27.703 -12.625 1 98.88 159 GLU B CA 1
ATOM 3934 C C . GLU B 1 159 ? 5.422 -26.656 -12.969 1 98.88 159 GLU B C 1
ATOM 3936 O O . GLU B 1 159 ? 5.02 -26.531 -14.133 1 98.88 159 GLU B O 1
ATOM 3941 N N . LEU B 1 160 ? 4.922 -25.984 -11.977 1 98.94 160 LEU B N 1
ATOM 3942 C CA . LEU B 1 160 ? 3.939 -24.922 -12.156 1 98.94 160 LEU B CA 1
ATOM 3943 C C . LEU B 1 160 ? 4.48 -23.578 -11.648 1 98.94 160 LEU B C 1
ATOM 3945 O O . LEU B 1 160 ? 5.152 -23.531 -10.609 1 98.94 160 LEU B O 1
ATOM 3949 N N . VAL B 1 161 ? 4.254 -22.562 -12.367 1 98.88 161 VAL B N 1
ATOM 3950 C CA . VAL B 1 161 ? 4.508 -21.188 -11.922 1 98.88 161 VAL B CA 1
ATOM 3951 C C . VAL B 1 161 ? 3.23 -20.359 -12.023 1 98.88 161 VAL B C 1
ATOM 3953 O O . VAL B 1 161 ? 2.57 -20.359 -13.07 1 98.88 161 VAL B O 1
ATOM 3956 N N . GLY B 1 162 ? 2.838 -19.766 -10.953 1 98.62 162 GLY B N 1
ATOM 3957 C CA . GLY B 1 162 ? 1.636 -18.953 -10.898 1 98.62 162 GLY B CA 1
ATOM 3958 C C . GLY B 1 162 ? 1.872 -17.578 -10.305 1 98.62 162 GLY B C 1
ATOM 3959 O O . GLY B 1 162 ? 2.553 -17.453 -9.289 1 98.62 162 GLY B O 1
ATOM 3960 N N . GLY B 1 163 ? 1.356 -16.594 -10.961 1 98.25 163 GLY B N 1
ATOM 3961 C CA . GLY B 1 163 ? 1.406 -15.234 -10.453 1 98.25 163 GLY B CA 1
ATOM 3962 C C . GLY B 1 163 ? 0.086 -14.773 -9.859 1 98.25 163 GLY B C 1
ATOM 3963 O O . GLY B 1 163 ? -0.98 -15.078 -10.398 1 98.25 163 GLY B O 1
ATOM 3964 N N . SER B 1 164 ? 0.15 -14 -8.836 1 98.31 164 SER B N 1
ATOM 3965 C CA . SER B 1 164 ? -1.062 -13.43 -8.258 1 98.31 164 SER B CA 1
ATOM 3966 C C . SER B 1 164 ? -2.115 -14.508 -8.008 1 98.31 164 SER B C 1
ATOM 3968 O O . SER B 1 164 ? -1.844 -15.508 -7.348 1 98.31 164 SER B O 1
ATOM 3970 N N . LEU B 1 165 ? -3.307 -14.445 -8.602 1 98.31 165 LEU B N 1
ATOM 3971 C CA . LEU B 1 165 ? -4.336 -15.469 -8.445 1 98.31 165 LEU B CA 1
ATOM 3972 C C . LEU B 1 165 ? -3.85 -16.812 -8.984 1 98.31 165 LEU B C 1
ATOM 3974 O O . LEU B 1 165 ? -4.246 -17.859 -8.477 1 98.31 165 LEU B O 1
ATOM 3978 N N . GLY B 1 166 ? -2.971 -16.75 -9.945 1 98.5 166 GLY B N 1
ATOM 3979 C CA . GLY B 1 166 ? -2.455 -17.969 -10.562 1 98.5 166 GLY B CA 1
ATOM 3980 C C . GLY B 1 166 ? -1.688 -18.844 -9.594 1 98.5 166 GLY B C 1
ATOM 3981 O O . GLY B 1 166 ? -1.641 -20.062 -9.758 1 98.5 166 GLY B O 1
ATOM 3982 N N . ALA B 1 167 ? -1.076 -18.203 -8.625 1 98.88 167 ALA B N 1
ATOM 3983 C CA . ALA B 1 167 ? -0.358 -18.984 -7.613 1 98.88 167 ALA B CA 1
ATOM 3984 C C . ALA B 1 167 ? -1.307 -19.891 -6.848 1 98.88 167 ALA B C 1
ATOM 3986 O O . ALA B 1 167 ? -0.979 -21.047 -6.574 1 98.88 167 ALA B O 1
ATOM 3987 N N . HIS B 1 168 ? -2.459 -19.344 -6.516 1 98.81 168 HIS B N 1
ATOM 3988 C CA . HIS B 1 168 ? -3.441 -20.141 -5.797 1 98.81 168 HIS B CA 1
ATOM 3989 C C . HIS B 1 168 ? -4.059 -21.203 -6.703 1 98.81 168 HIS B C 1
ATOM 3991 O O . HIS B 1 168 ? -4.305 -22.328 -6.27 1 98.81 168 HIS B O 1
ATOM 3997 N N . ILE B 1 169 ? -4.285 -20.859 -7.922 1 98.62 169 ILE B N 1
ATOM 3998 C CA . ILE B 1 169 ? -4.809 -21.812 -8.883 1 98.62 169 ILE B CA 1
ATOM 3999 C C . ILE B 1 169 ? -3.844 -22.984 -9.023 1 98.62 169 ILE B C 1
ATOM 4001 O O . ILE B 1 169 ? -4.266 -24.141 -9.062 1 98.62 169 ILE B O 1
ATOM 4005 N N . ALA B 1 170 ? -2.582 -22.672 -9.094 1 98.88 170 ALA B N 1
ATOM 4006 C CA . ALA B 1 170 ? -1.564 -23.719 -9.188 1 98.88 170 ALA B CA 1
ATOM 4007 C C . ALA B 1 170 ? -1.663 -24.672 -8.008 1 98.88 170 ALA B C 1
ATOM 4009 O O . ALA B 1 170 ? -1.537 -25.891 -8.18 1 98.88 170 ALA B O 1
ATOM 4010 N N . SER B 1 171 ? -1.896 -24.156 -6.883 1 98.88 171 SER B N 1
ATOM 4011 C CA . SER B 1 171 ? -2 -24.969 -5.684 1 98.88 171 SER B CA 1
ATOM 4012 C C . SER B 1 171 ? -3.242 -25.859 -5.727 1 98.88 171 SER B C 1
ATOM 4014 O O . SER B 1 171 ? -3.176 -27.047 -5.398 1 98.88 171 SER B O 1
ATOM 4016 N N . PHE B 1 172 ? -4.348 -25.312 -6.082 1 98.75 172 PHE B N 1
ATOM 4017 C CA . PHE B 1 172 ? -5.566 -26.094 -6.203 1 98.75 172 PHE B CA 1
ATOM 4018 C C . PHE B 1 172 ? -5.402 -27.188 -7.25 1 98.75 172 PHE B C 1
ATOM 4020 O O . PHE B 1 172 ? -5.895 -28.312 -7.074 1 98.75 172 PHE B O 1
ATOM 4027 N N . ALA B 1 173 ? -4.75 -26.828 -8.336 1 98.81 173 ALA B N 1
ATOM 4028 C CA . ALA B 1 173 ? -4.469 -27.812 -9.375 1 98.81 173 ALA B CA 1
ATOM 4029 C C . ALA B 1 173 ? -3.615 -28.953 -8.82 1 98.81 173 ALA B C 1
ATOM 4031 O O . ALA B 1 173 ? -3.906 -30.141 -9.062 1 98.81 173 ALA B O 1
ATOM 4032 N N . ALA B 1 174 ? -2.598 -28.609 -8.086 1 98.88 174 ALA B N 1
ATOM 4033 C CA . ALA B 1 174 ? -1.679 -29.594 -7.523 1 98.88 174 ALA B CA 1
ATOM 4034 C C . ALA B 1 174 ? -2.393 -30.516 -6.535 1 98.88 174 ALA B C 1
ATOM 4036 O O . ALA B 1 174 ? -2.143 -31.719 -6.5 1 98.88 174 ALA B O 1
ATOM 4037 N N . ASP B 1 175 ? -3.23 -29.938 -5.715 1 98.69 175 ASP B N 1
ATOM 4038 C CA . ASP B 1 175 ? -3.99 -30.719 -4.75 1 98.69 175 ASP B CA 1
ATOM 4039 C C . ASP B 1 175 ? -4.879 -31.734 -5.457 1 98.69 175 ASP B C 1
ATOM 4041 O O . ASP B 1 175 ? -4.93 -32.906 -5.062 1 98.69 175 ASP B O 1
ATOM 4045 N N . THR B 1 176 ? -5.574 -31.297 -6.445 1 98.56 176 THR B N 1
ATOM 4046 C CA . THR B 1 176 ? -6.434 -32.188 -7.211 1 98.56 176 THR B CA 1
ATOM 4047 C C . THR B 1 176 ? -5.609 -33.25 -7.945 1 98.56 176 THR B C 1
ATOM 4049 O O . THR B 1 176 ? -5.98 -34.406 -7.984 1 98.56 176 THR B O 1
ATOM 4052 N N . TYR B 1 177 ? -4.508 -32.812 -8.531 1 98.81 177 TYR B N 1
ATOM 4053 C CA . TYR B 1 177 ? -3.568 -33.719 -9.195 1 98.81 177 TYR B CA 1
ATOM 4054 C C . TYR B 1 177 ? -3.127 -34.844 -8.25 1 98.81 177 TYR B C 1
ATOM 4056 O O . TYR B 1 177 ? -3.117 -36 -8.633 1 98.81 177 TYR B O 1
ATOM 4064 N N . ARG B 1 178 ? -2.807 -34.469 -7.0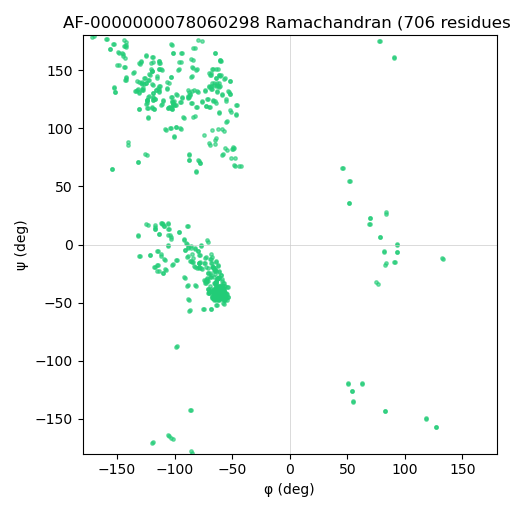66 1 98.69 178 ARG B N 1
ATOM 4065 C CA . ARG B 1 178 ? -2.377 -35.406 -6.059 1 98.69 178 ARG B CA 1
ATOM 4066 C C . ARG B 1 178 ? -3.508 -36.375 -5.699 1 98.69 178 ARG B C 1
ATOM 4068 O O . ARG B 1 178 ? -3.283 -37.594 -5.543 1 98.69 178 ARG B O 1
ATOM 4075 N N . GLN B 1 179 ? -4.641 -35.875 -5.559 1 98.38 179 GLN B N 1
ATOM 4076 C CA . GLN B 1 179 ? -5.805 -36.688 -5.23 1 98.38 179 GLN B CA 1
ATOM 4077 C C . GLN B 1 179 ? -6.039 -37.75 -6.293 1 98.38 179 GLN B C 1
ATOM 4079 O O . GLN B 1 179 ? -6.402 -38.906 -5.969 1 98.38 179 GLN B O 1
ATOM 4084 N N . LEU B 1 180 ? -5.773 -37.406 -7.52 1 98.38 180 LEU B N 1
ATOM 4085 C CA . LEU B 1 180 ? -6.125 -38.281 -8.633 1 98.38 180 LEU B CA 1
ATOM 4086 C C . LEU B 1 180 ? -4.973 -39.219 -8.977 1 98.38 180 LEU B C 1
ATOM 4088 O O . LEU B 1 180 ? -5.195 -40.344 -9.453 1 98.38 180 LEU B O 1
ATOM 4092 N N . THR B 1 181 ? -3.734 -38.812 -8.711 1 98.44 181 THR B N 1
ATOM 4093 C CA . THR B 1 181 ? -2.592 -39.594 -9.18 1 98.44 181 THR B CA 1
ATOM 4094 C C . THR B 1 181 ? -1.808 -40.156 -8.008 1 98.44 181 THR B C 1
ATOM 4096 O O . THR B 1 181 ? -0.973 -41.062 -8.188 1 98.44 181 THR B O 1
ATOM 4099 N N . GLY B 1 182 ? -2.012 -39.594 -6.816 1 98.31 182 GLY B N 1
ATOM 4100 C CA . GLY B 1 182 ? -1.237 -39.969 -5.648 1 98.31 182 GLY B CA 1
ATOM 4101 C C . GLY B 1 182 ? 0.141 -39.344 -5.609 1 98.31 182 GLY B C 1
ATOM 4102 O O . GLY B 1 182 ? 0.958 -39.688 -4.75 1 98.31 182 GLY B O 1
ATOM 4103 N N . ARG B 1 183 ? 0.407 -38.438 -6.57 1 98.44 183 ARG B N 1
ATOM 4104 C CA . ARG B 1 183 ? 1.724 -37.812 -6.691 1 98.44 183 ARG B CA 1
ATOM 4105 C C . ARG B 1 183 ? 1.618 -36.312 -6.672 1 98.44 183 ARG B C 1
ATOM 4107 O O . ARG B 1 183 ? 0.534 -35.75 -6.863 1 98.44 183 ARG B O 1
ATOM 4114 N N . ARG B 1 184 ? 2.748 -35.656 -6.398 1 98.69 184 ARG B N 1
ATOM 4115 C CA . ARG B 1 184 ? 2.842 -34.219 -6.418 1 98.69 184 ARG B CA 1
ATOM 4116 C C . ARG B 1 184 ? 3.705 -33.719 -7.582 1 98.69 184 ARG B C 1
ATOM 4118 O O . ARG B 1 184 ? 4.629 -34.438 -8 1 98.69 184 ARG B O 1
ATOM 4125 N N . PRO B 1 185 ? 3.363 -32.469 -8.086 1 98.88 185 PRO B N 1
ATOM 4126 C CA . PRO B 1 185 ? 4.332 -31.875 -9 1 98.88 185 PRO B CA 1
ATOM 4127 C C . PRO B 1 185 ? 5.703 -31.672 -8.359 1 98.88 185 PRO B C 1
ATOM 4129 O O . PRO B 1 185 ? 5.812 -31.625 -7.133 1 98.88 185 PRO B O 1
ATOM 4132 N N . ALA B 1 186 ? 6.668 -31.578 -9.195 1 98.81 186 ALA B N 1
ATOM 4133 C CA . ALA B 1 186 ? 8.039 -31.406 -8.711 1 98.81 186 ALA B CA 1
ATOM 4134 C C . ALA B 1 186 ? 8.219 -30.062 -8.031 1 98.81 186 ALA B C 1
ATOM 4136 O O . ALA B 1 186 ? 8.914 -29.953 -7.02 1 98.81 186 ALA B O 1
ATOM 4137 N N . ARG B 1 187 ? 7.59 -29 -8.633 1 98.94 187 ARG B N 1
ATOM 4138 C CA . ARG B 1 187 ? 7.824 -27.656 -8.133 1 98.94 187 ARG B CA 1
ATOM 4139 C C . ARG B 1 187 ? 6.637 -26.75 -8.422 1 98.94 187 ARG B C 1
ATOM 4141 O O . ARG B 1 187 ? 6.047 -26.812 -9.508 1 98.94 187 ARG B O 1
ATOM 4148 N N . ILE B 1 188 ? 6.223 -25.969 -7.445 1 98.94 188 ILE B N 1
ATOM 4149 C CA . ILE B 1 188 ? 5.32 -24.844 -7.641 1 98.94 188 ILE B CA 1
ATOM 4150 C C . ILE B 1 188 ? 6.016 -23.547 -7.223 1 98.94 188 ILE B C 1
ATOM 4152 O O . ILE B 1 188 ? 6.605 -23.484 -6.141 1 98.94 188 ILE B O 1
ATOM 4156 N N . THR B 1 189 ? 6.031 -22.609 -8.086 1 98.94 189 THR B N 1
ATOM 4157 C CA . THR B 1 189 ? 6.539 -21.281 -7.777 1 98.94 189 THR B CA 1
ATOM 4158 C C . THR B 1 189 ? 5.402 -20.266 -7.73 1 98.94 189 THR B C 1
ATOM 4160 O O . THR B 1 189 ? 4.609 -20.172 -8.672 1 98.94 189 THR B O 1
ATOM 4163 N N . GLY B 1 190 ? 5.27 -19.578 -6.637 1 98.94 190 GLY B N 1
ATOM 4164 C CA . GLY B 1 190 ? 4.34 -18.453 -6.523 1 98.94 190 GLY B CA 1
ATOM 4165 C C . GLY B 1 190 ? 5.008 -17.109 -6.676 1 98.94 190 GLY B C 1
ATOM 4166 O O . GLY B 1 190 ? 5.93 -16.781 -5.93 1 98.94 190 GLY B O 1
ATOM 4167 N N . LEU B 1 191 ? 4.57 -16.359 -7.664 1 98.94 191 LEU B N 1
ATOM 4168 C CA . LEU B 1 191 ? 5.047 -15 -7.855 1 98.94 191 LEU B CA 1
ATOM 4169 C C . LEU B 1 191 ? 4.059 -13.992 -7.277 1 98.94 191 LEU B C 1
ATOM 4171 O O . LEU B 1 191 ? 3.053 -13.672 -7.91 1 98.94 191 LEU B O 1
ATOM 4175 N N . ASP B 1 192 ? 4.391 -13.516 -6.113 1 98.88 192 ASP B N 1
ATOM 4176 C CA . ASP B 1 192 ? 3.58 -12.609 -5.312 1 98.88 192 ASP B CA 1
ATOM 4177 C C . ASP B 1 192 ? 2.129 -13.078 -5.25 1 98.88 192 ASP B C 1
ATOM 4179 O O . ASP B 1 192 ? 1.217 -12.352 -5.652 1 98.88 192 ASP B O 1
ATOM 4183 N N . PRO B 1 193 ? 1.925 -14.219 -4.609 1 98.94 193 PRO B N 1
ATOM 4184 C CA . PRO B 1 193 ? 0.565 -14.758 -4.523 1 98.94 193 PRO B CA 1
ATOM 4185 C C . PRO B 1 193 ? -0.442 -13.742 -3.998 1 98.94 193 PRO B C 1
ATOM 4187 O O . PRO B 1 193 ? -0.138 -12.992 -3.068 1 98.94 193 PRO B O 1
ATOM 4190 N N . ALA B 1 194 ? -1.599 -13.797 -4.602 1 98.75 194 ALA B N 1
ATOM 4191 C CA . ALA B 1 194 ? -2.6 -12.781 -4.297 1 98.75 194 ALA B CA 1
ATOM 4192 C C . ALA B 1 194 ? -2.947 -12.781 -2.812 1 98.75 194 ALA B C 1
ATOM 4194 O O . ALA B 1 194 ? -3.252 -13.828 -2.238 1 98.75 194 ALA B O 1
ATOM 4195 N N . GLY B 1 195 ? -2.885 -11.578 -2.215 1 98.38 195 GLY B N 1
ATOM 4196 C CA . GLY B 1 195 ? -3.324 -11.391 -0.84 1 98.38 195 GLY B CA 1
ATOM 4197 C C . GLY B 1 195 ? -4.801 -11.078 -0.725 1 98.38 195 GLY B C 1
ATOM 4198 O O . GLY B 1 195 ? -5.492 -11.609 0.146 1 98.38 195 GLY B O 1
ATOM 4199 N N . PRO B 1 196 ? -5.281 -10.133 -1.535 1 98.19 196 PRO B N 1
ATOM 4200 C CA . PRO B 1 196 ? -6.711 -9.828 -1.513 1 98.19 196 PRO B CA 1
ATOM 4201 C C . PRO B 1 196 ? -7.586 -11.078 -1.538 1 98.19 196 PRO B C 1
ATOM 4203 O O . PRO B 1 196 ? -7.508 -11.875 -2.48 1 98.19 196 PRO B O 1
ATOM 4206 N N . CYS B 1 197 ? -8.398 -11.242 -0.496 1 98 197 CYS B N 1
ATOM 4207 C CA . CYS B 1 197 ? -9.383 -12.297 -0.317 1 98 197 CYS B CA 1
ATOM 4208 C C . CYS B 1 197 ? -8.727 -13.57 0.202 1 98 197 CYS B C 1
ATOM 4210 O O . CYS B 1 197 ? -9.422 -14.531 0.551 1 98 197 CYS B O 1
ATOM 4212 N N . PHE B 1 198 ? -7.383 -13.609 0.308 1 98.5 198 PHE B N 1
ATOM 4213 C CA . PHE B 1 198 ? -6.758 -14.891 0.582 1 98.5 198 PHE B CA 1
ATOM 4214 C C . PHE B 1 198 ? -5.949 -14.844 1.874 1 98.5 198 PHE B C 1
ATOM 4216 O O . PHE B 1 198 ? -5.453 -15.867 2.346 1 98.5 198 PHE B O 1
ATOM 4223 N N . ARG B 1 199 ? -5.762 -13.648 2.475 1 96.62 199 ARG B N 1
ATOM 4224 C CA . ARG B 1 199 ? -4.855 -13.492 3.607 1 96.62 199 ARG B CA 1
ATOM 4225 C C . ARG B 1 199 ? -5.328 -14.297 4.809 1 96.62 199 ARG B C 1
ATOM 4227 O O . ARG B 1 199 ? -4.516 -14.82 5.574 1 96.62 199 ARG B O 1
ATOM 4234 N N . ASN B 1 200 ? -6.648 -14.414 4.902 1 94.88 200 ASN B N 1
ATOM 4235 C CA . ASN B 1 200 ? -7.176 -14.992 6.137 1 94.88 200 ASN B CA 1
ATOM 4236 C C . ASN B 1 200 ? -7.922 -16.297 5.871 1 94.88 200 ASN B C 1
ATOM 4238 O O . ASN B 1 200 ? -8.688 -16.766 6.715 1 94.88 200 ASN B O 1
ATOM 4242 N N . VAL B 1 201 ? -7.715 -16.875 4.742 1 96.94 201 VAL B N 1
ATOM 4243 C CA . VAL B 1 201 ? -8.305 -18.188 4.48 1 96.94 201 VAL B CA 1
ATOM 4244 C C . VAL B 1 201 ? -7.391 -19.281 5.027 1 96.94 201 VAL B C 1
ATOM 4246 O O . VAL B 1 201 ? -6.203 -19.047 5.258 1 96.94 201 VAL B O 1
ATOM 4249 N N . PRO B 1 202 ? -7.949 -20.469 5.254 1 95.12 202 PRO B N 1
ATOM 4250 C CA . PRO B 1 202 ? -7.098 -21.578 5.711 1 95.12 202 PRO B CA 1
ATOM 4251 C C . PRO B 1 202 ? -6 -21.922 4.711 1 95.12 202 PRO B C 1
ATOM 4253 O O . PRO B 1 202 ? -6.137 -21.641 3.516 1 95.12 202 PRO B O 1
ATOM 4256 N N . ALA B 1 203 ? -4.992 -22.547 5.16 1 92.69 203 ALA B N 1
ATOM 4257 C CA . ALA B 1 203 ? -3.814 -22.875 4.363 1 92.69 203 ALA B CA 1
ATOM 4258 C C . ALA B 1 203 ? -4.191 -23.703 3.135 1 92.69 203 ALA B C 1
ATOM 4260 O O . ALA B 1 203 ? -3.576 -23.562 2.074 1 92.69 203 ALA B O 1
ATOM 4261 N N . THR B 1 204 ? -5.188 -24.516 3.281 1 92.44 204 THR B N 1
ATOM 4262 C CA . THR B 1 204 ? -5.555 -25.406 2.188 1 92.44 204 THR B CA 1
ATOM 4263 C C . THR B 1 204 ? -6.375 -24.672 1.137 1 92.44 204 THR B C 1
ATOM 4265 O O . THR B 1 204 ? -6.656 -25.203 0.064 1 92.44 204 THR B O 1
ATOM 4268 N N . ALA B 1 205 ? -6.703 -23.438 1.447 1 97.19 205 ALA B N 1
ATOM 4269 C CA . ALA B 1 205 ? -7.52 -22.641 0.522 1 97.19 205 ALA B CA 1
ATOM 4270 C C . ALA B 1 205 ? -6.676 -21.594 -0.2 1 97.19 205 ALA B C 1
ATOM 4272 O O . ALA B 1 205 ? -7.211 -20.625 -0.735 1 97.19 205 ALA B O 1
ATOM 4273 N N . ARG B 1 206 ? -5.418 -21.781 -0.197 1 98.31 206 ARG B N 1
ATOM 4274 C CA . ARG B 1 206 ? -4.445 -20.953 -0.907 1 98.31 206 ARG B CA 1
ATOM 4275 C C . ARG B 1 206 ? -3.139 -21.703 -1.119 1 98.31 206 ARG B C 1
ATOM 4277 O O . ARG B 1 206 ? -3.027 -22.875 -0.756 1 98.31 206 ARG B O 1
ATOM 4284 N N . LEU B 1 207 ? -2.178 -21.062 -1.824 1 98.88 207 LEU B N 1
ATOM 4285 C CA . LEU B 1 207 ? -0.872 -21.688 -2.02 1 98.88 207 LEU B CA 1
ATOM 4286 C C . LEU B 1 207 ? -0.261 -22.109 -0.684 1 98.88 207 LEU B C 1
ATOM 4288 O O . LEU B 1 207 ? -0.297 -21.344 0.283 1 98.88 207 LEU B O 1
ATOM 4292 N N . HIS B 1 208 ? 0.231 -23.359 -0.615 1 98.56 208 HIS B N 1
ATOM 4293 C CA . HIS B 1 208 ? 0.849 -23.875 0.596 1 98.56 208 HIS B CA 1
ATOM 4294 C C . HIS B 1 208 ? 1.998 -24.828 0.26 1 98.56 208 HIS B C 1
ATOM 4296 O O . HIS B 1 208 ? 2.068 -25.359 -0.853 1 98.56 208 HIS B O 1
ATOM 4302 N N . ALA B 1 209 ? 2.801 -25.109 1.198 1 98.31 209 ALA B N 1
ATOM 4303 C CA . ALA B 1 209 ? 4.062 -25.812 0.985 1 98.31 209 ALA B CA 1
ATOM 4304 C C . ALA B 1 209 ? 3.818 -27.281 0.634 1 98.31 209 ALA B C 1
ATOM 4306 O O . ALA B 1 209 ? 4.621 -27.891 -0.068 1 98.31 209 ALA B O 1
ATOM 4307 N N . ASP B 1 210 ? 2.73 -27.828 1.021 1 98.25 210 ASP B N 1
ATOM 4308 C CA . ASP B 1 210 ? 2.475 -29.25 0.82 1 98.25 210 ASP B CA 1
ATOM 4309 C C . ASP B 1 210 ? 1.961 -29.531 -0.592 1 98.25 210 ASP B C 1
ATOM 4311 O O . ASP B 1 210 ? 1.774 -30.688 -0.979 1 98.25 210 ASP B O 1
ATOM 4315 N N . ALA B 1 211 ? 1.754 -28.547 -1.367 1 98.62 211 ALA B N 1
ATOM 4316 C CA . ALA B 1 211 ? 1.142 -28.688 -2.686 1 98.62 211 ALA B CA 1
ATOM 4317 C C . ALA B 1 211 ? 2.096 -29.359 -3.66 1 98.62 211 ALA B C 1
ATOM 4319 O O . ALA B 1 211 ? 1.659 -30.047 -4.598 1 98.62 211 ALA B O 1
ATOM 4320 N N . ALA B 1 212 ? 3.385 -29.203 -3.467 1 98.88 212 ALA B N 1
ATOM 4321 C CA . ALA B 1 212 ? 4.391 -29.797 -4.34 1 98.88 212 ALA B CA 1
ATOM 4322 C C . ALA B 1 212 ? 5.609 -30.266 -3.543 1 98.88 212 ALA B C 1
ATOM 4324 O O . ALA B 1 212 ? 5.711 -30 -2.346 1 98.88 212 ALA B O 1
ATOM 4325 N N . THR B 1 213 ? 6.531 -31 -4.215 1 98.81 213 THR B N 1
ATOM 4326 C CA . THR B 1 213 ? 7.766 -31.422 -3.561 1 98.81 213 THR B CA 1
ATOM 4327 C C . THR B 1 213 ? 8.578 -30.203 -3.107 1 98.81 213 THR B C 1
ATOM 4329 O O . THR B 1 213 ? 9.148 -30.203 -2.014 1 98.81 213 THR B O 1
ATOM 4332 N N . HIS B 1 214 ? 8.664 -29.281 -4.008 1 98.88 214 HIS B N 1
ATOM 4333 C CA . HIS B 1 214 ? 9.32 -28 -3.744 1 98.88 214 HIS B CA 1
ATOM 4334 C C . HIS B 1 214 ? 8.391 -26.828 -4.031 1 98.88 214 HIS B C 1
ATOM 4336 O O . HIS B 1 214 ? 7.836 -26.734 -5.129 1 98.88 214 HIS B O 1
ATOM 4342 N N . VAL B 1 215 ? 8.18 -25.969 -3.043 1 98.94 215 VAL B N 1
ATOM 4343 C CA . VAL B 1 215 ? 7.387 -24.766 -3.227 1 98.94 215 VAL B CA 1
ATOM 4344 C C . VAL B 1 215 ? 8.219 -23.547 -2.834 1 98.94 215 VAL B C 1
ATOM 4346 O O . VAL B 1 215 ? 8.734 -23.469 -1.715 1 98.94 215 VAL B O 1
ATOM 4349 N N . ASP B 1 216 ? 8.492 -22.641 -3.748 1 98.94 216 ASP B N 1
ATOM 4350 C CA . ASP B 1 216 ? 9.141 -21.375 -3.451 1 98.94 216 ASP B CA 1
ATOM 4351 C C . ASP B 1 216 ? 8.242 -20.188 -3.826 1 98.94 216 ASP B C 1
ATOM 4353 O O . ASP B 1 216 ? 7.41 -20.312 -4.727 1 98.94 216 ASP B O 1
ATOM 4357 N N . VAL B 1 217 ? 8.375 -19.141 -3.117 1 98.94 217 VAL B N 1
ATOM 4358 C CA . VAL B 1 217 ? 7.527 -17.953 -3.293 1 98.94 217 VAL B CA 1
ATOM 4359 C C . VAL B 1 217 ? 8.391 -16.703 -3.307 1 98.94 217 VAL B C 1
ATOM 4361 O O . VAL B 1 217 ? 9.305 -16.562 -2.496 1 98.94 217 VAL B O 1
ATOM 4364 N N . LEU B 1 218 ? 8.156 -15.891 -4.262 1 99 218 LEU B N 1
ATOM 4365 C CA . LEU B 1 218 ? 8.727 -14.547 -4.312 1 99 218 LEU B CA 1
ATOM 4366 C C . LEU B 1 218 ? 7.688 -13.5 -3.914 1 99 218 LEU B C 1
ATOM 4368 O O . LEU B 1 218 ? 6.652 -13.367 -4.57 1 99 218 LEU B O 1
ATOM 4372 N N . HIS B 1 219 ? 7.941 -12.781 -2.82 1 98.94 219 HIS B N 1
ATOM 4373 C CA . HIS B 1 219 ? 7.07 -11.75 -2.273 1 98.94 219 HIS B CA 1
ATOM 4374 C C . HIS B 1 219 ? 7.59 -10.352 -2.613 1 98.94 219 HIS B C 1
ATOM 4376 O O . HIS B 1 219 ? 8.711 -10 -2.246 1 98.94 219 HIS B O 1
ATOM 4382 N N . THR B 1 220 ? 6.688 -9.539 -3.307 1 98.94 220 THR B N 1
ATOM 4383 C CA . THR B 1 220 ? 7.176 -8.242 -3.746 1 98.94 220 THR B CA 1
ATOM 4384 C C . THR B 1 220 ? 6.211 -7.133 -3.33 1 98.94 220 THR B C 1
ATOM 4386 O O . THR B 1 220 ? 6.539 -5.949 -3.422 1 98.94 220 THR B O 1
ATOM 4389 N N . ASN B 1 221 ? 5.023 -7.465 -2.842 1 98.75 221 ASN B N 1
ATOM 4390 C CA . ASN B 1 221 ? 4.039 -6.48 -2.404 1 98.75 221 ASN B CA 1
ATOM 4391 C C . ASN B 1 221 ? 3.096 -7.059 -1.356 1 98.75 221 ASN B C 1
ATOM 4393 O O . ASN B 1 221 ? 1.874 -6.984 -1.508 1 98.75 221 ASN B O 1
ATOM 4397 N N . ILE B 1 222 ? 3.543 -7.398 -0.248 1 98.31 222 ILE B N 1
ATOM 4398 C CA . ILE B 1 222 ? 2.961 -8.383 0.662 1 98.31 222 ILE B CA 1
ATOM 4399 C C . ILE B 1 222 ? 1.786 -7.754 1.411 1 98.31 222 ILE B C 1
ATOM 4401 O O . ILE B 1 222 ? 0.983 -8.461 2.021 1 98.31 222 ILE B O 1
ATOM 4405 N N . ASP B 1 223 ? 1.557 -6.449 1.473 1 97.25 223 ASP B N 1
ATOM 4406 C CA . ASP B 1 223 ? 0.441 -5.844 2.195 1 97.25 223 ASP B CA 1
ATOM 4407 C C . ASP B 1 223 ? -0.566 -5.223 1.23 1 97.25 223 ASP B C 1
ATOM 4409 O O . ASP B 1 223 ? -1.614 -4.73 1.651 1 97.25 223 ASP B O 1
ATOM 4413 N N . GLY B 1 224 ? -0.173 -5.188 -0.009 1 97.69 224 GLY B N 1
ATOM 4414 C CA . GLY B 1 224 ? -1.058 -4.75 -1.077 1 97.69 224 GLY B CA 1
ATOM 4415 C C . GLY B 1 224 ? -1.701 -5.898 -1.828 1 97.69 224 GLY B C 1
ATOM 4416 O O . GLY B 1 224 ? -2.678 -6.488 -1.357 1 97.69 224 GLY B O 1
ATOM 4417 N N . PHE B 1 225 ? -0.974 -6.332 -2.846 1 98.38 225 PHE B N 1
ATOM 4418 C CA . PHE B 1 225 ? -1.56 -7.34 -3.723 1 98.38 225 PHE B CA 1
ATOM 4419 C C . PHE B 1 225 ? -1.072 -8.734 -3.348 1 98.38 225 PHE B C 1
ATOM 4421 O O . PHE B 1 225 ? -1.642 -9.734 -3.789 1 98.38 225 PHE B O 1
ATOM 4428 N N . GLY B 1 226 ? -0.082 -8.828 -2.568 1 98.38 226 GLY B N 1
ATOM 4429 C CA . GLY B 1 226 ? 0.465 -10.117 -2.158 1 98.38 226 GLY B CA 1
ATOM 4430 C C . GLY B 1 226 ? 0.108 -10.484 -0.73 1 98.38 226 GLY B C 1
ATOM 4431 O O . GLY B 1 226 ? -0.835 -9.938 -0.158 1 98.38 226 GLY B O 1
ATOM 4432 N N . ILE B 1 227 ? 0.884 -11.492 -0.204 1 98 227 ILE B N 1
ATOM 4433 C CA . ILE B 1 227 ? 0.677 -12.039 1.132 1 98 227 ILE B CA 1
ATOM 4434 C C . ILE B 1 227 ? 1.994 -12.023 1.904 1 98 227 ILE B C 1
ATOM 4436 O O . ILE B 1 227 ? 3.037 -12.406 1.371 1 98 227 ILE B O 1
ATOM 4440 N N . ALA B 1 228 ? 1.878 -11.648 3.17 1 98.25 228 ALA B N 1
ATOM 4441 C CA . ALA B 1 228 ? 3.09 -11.555 3.98 1 98.25 228 ALA B CA 1
ATOM 4442 C C . ALA B 1 228 ? 3.5 -12.922 4.512 1 98.25 228 ALA B C 1
ATOM 4444 O O . ALA B 1 228 ? 4.691 -13.234 4.59 1 98.25 228 ALA B O 1
ATOM 4445 N N . GLN B 1 229 ? 2.602 -13.75 4.82 1 97.69 229 GLN B N 1
ATOM 4446 C CA . GLN B 1 229 ? 2.893 -15.047 5.422 1 97.69 229 GLN B CA 1
ATOM 4447 C C . GLN B 1 229 ? 3.719 -15.914 4.477 1 97.69 229 GLN B C 1
ATOM 4449 O O . GLN B 1 229 ? 3.475 -15.938 3.27 1 97.69 229 GLN B O 1
ATOM 4454 N N . PRO B 1 230 ? 4.703 -16.625 5.059 1 98 230 PRO B N 1
ATOM 4455 C CA . PRO B 1 230 ? 5.371 -17.609 4.203 1 98 230 PRO B CA 1
ATOM 4456 C C . PRO B 1 230 ? 4.426 -18.703 3.725 1 98 230 PRO B C 1
ATOM 4458 O O . PRO B 1 230 ? 3.6 -19.188 4.5 1 98 230 PRO B O 1
ATOM 4461 N N . LEU B 1 231 ? 4.543 -19.031 2.473 1 98.62 231 LEU B N 1
ATOM 4462 C CA . LEU B 1 231 ? 3.598 -19.984 1.895 1 98.62 231 LEU B CA 1
ATOM 4463 C C . LEU B 1 231 ? 4.316 -21.234 1.411 1 98.62 231 LEU B C 1
ATOM 4465 O O . LEU B 1 231 ? 3.682 -22.266 1.139 1 98.62 231 LEU B O 1
ATOM 4469 N N . GLY B 1 232 ? 5.645 -21.141 1.205 1 98.62 232 GLY B N 1
ATOM 4470 C CA . GLY B 1 232 ? 6.391 -22.25 0.625 1 98.62 232 GLY B CA 1
ATOM 4471 C C . GLY B 1 232 ? 7.465 -22.797 1.548 1 98.62 232 GLY B C 1
ATOM 4472 O O . GLY B 1 232 ? 7.434 -22.547 2.756 1 98.62 232 GLY B O 1
ATOM 4473 N N . HIS B 1 233 ? 8.312 -23.672 0.973 1 98.88 233 HIS B N 1
ATOM 4474 C CA . HIS B 1 233 ? 9.523 -24.141 1.65 1 98.88 233 HIS B CA 1
ATOM 4475 C C . HIS B 1 233 ? 10.562 -23.016 1.735 1 98.88 233 HIS B C 1
ATOM 4477 O O . HIS B 1 233 ? 11.273 -22.906 2.732 1 98.88 233 HIS B O 1
ATOM 4483 N N . VAL B 1 234 ? 10.656 -22.297 0.64 1 98.94 234 VAL B N 1
ATOM 4484 C CA . VAL B 1 234 ? 11.562 -21.156 0.531 1 98.94 234 VAL B CA 1
ATOM 4485 C C . VAL B 1 234 ? 10.781 -19.906 0.137 1 98.94 234 VAL B C 1
ATOM 4487 O O . VAL B 1 234 ? 10.117 -19.875 -0.904 1 98.94 234 VAL B O 1
ATOM 4490 N N . ASP B 1 235 ? 10.836 -18.891 0.942 1 98.94 235 ASP B N 1
ATOM 4491 C CA . ASP B 1 235 ? 10.164 -17.625 0.676 1 98.94 235 ASP B CA 1
ATOM 4492 C C . ASP B 1 235 ? 11.164 -16.484 0.562 1 98.94 235 ASP B C 1
ATOM 4494 O O . ASP B 1 235 ? 11.883 -16.188 1.519 1 98.94 235 ASP B O 1
ATOM 4498 N N . PHE B 1 236 ? 11.227 -15.898 -0.613 1 98.94 236 PHE B N 1
ATOM 4499 C CA . PHE B 1 236 ? 12.062 -14.727 -0.859 1 98.94 236 PHE B CA 1
ATOM 4500 C C . PHE B 1 236 ? 11.258 -13.445 -0.711 1 98.94 236 PHE B C 1
ATOM 4502 O O . PHE B 1 236 ? 10.227 -13.266 -1.371 1 98.94 236 PHE B O 1
ATOM 4509 N N . TYR B 1 237 ? 11.672 -12.602 0.14 1 98.88 237 TYR B N 1
ATOM 4510 C CA . TYR B 1 237 ? 11.078 -11.273 0.285 1 98.88 237 TYR B CA 1
ATOM 4511 C C . TYR B 1 237 ? 11.969 -10.211 -0.345 1 98.88 237 TYR B C 1
ATOM 4513 O O . TYR B 1 237 ? 12.938 -9.758 0.271 1 98.88 237 TYR B O 1
ATOM 4521 N N . ALA B 1 238 ? 11.57 -9.828 -1.567 1 98.88 238 ALA B N 1
ATOM 4522 C CA . ALA B 1 238 ? 12.359 -8.828 -2.287 1 98.88 238 ALA B CA 1
ATOM 4523 C C . ALA B 1 238 ? 12.234 -7.457 -1.632 1 98.88 238 ALA B C 1
ATOM 4525 O O . ALA B 1 238 ? 11.141 -6.898 -1.543 1 98.88 238 ALA B O 1
ATOM 4526 N N . ASN B 1 239 ? 13.391 -6.938 -1.173 1 98.31 239 ASN B N 1
ATOM 4527 C CA . ASN B 1 239 ? 13.445 -5.652 -0.489 1 98.31 239 ASN B CA 1
ATOM 4528 C C . ASN B 1 239 ? 12.438 -5.582 0.656 1 98.31 239 ASN B C 1
ATOM 4530 O O . ASN B 1 239 ? 11.758 -4.57 0.825 1 98.31 239 ASN B O 1
ATOM 4534 N N . GLY B 1 240 ? 12.273 -6.715 1.309 1 97.81 240 GLY B N 1
ATOM 4535 C CA . GLY B 1 240 ? 11.359 -6.789 2.441 1 97.81 240 GLY B CA 1
ATOM 4536 C C . GLY B 1 240 ? 9.945 -7.18 2.047 1 97.81 240 GLY B C 1
ATOM 4537 O O . GLY B 1 240 ? 9.117 -7.484 2.908 1 97.81 240 GLY B O 1
ATOM 4538 N N . GLY B 1 241 ? 9.617 -7.105 0.766 1 98.56 241 GLY B N 1
ATOM 4539 C CA . GLY B 1 241 ? 8.375 -7.641 0.233 1 98.56 241 GLY B CA 1
ATOM 4540 C C . GLY B 1 241 ? 7.258 -6.613 0.17 1 98.56 241 GLY B C 1
ATOM 4541 O O . GLY B 1 241 ? 6.188 -6.887 -0.377 1 98.56 241 GLY B O 1
ATOM 4542 N N . GLU B 1 242 ? 7.441 -5.375 0.709 1 98.19 242 GLU B N 1
ATOM 4543 C CA . GLU B 1 242 ? 6.344 -4.414 0.799 1 98.19 242 GLU B CA 1
ATOM 4544 C C . GLU B 1 242 ? 6.223 -3.592 -0.481 1 98.19 242 GLU B C 1
ATOM 4546 O O . GLU B 1 242 ? 5.156 -3.549 -1.099 1 98.19 242 GLU B O 1
ATOM 4551 N N . PHE B 1 243 ? 7.293 -2.916 -0.87 1 98 243 PHE B N 1
ATOM 4552 C CA . PHE B 1 243 ? 7.383 -2.115 -2.084 1 98 243 PHE B CA 1
ATOM 4553 C C . PHE B 1 243 ? 8.703 -2.365 -2.801 1 98 243 PHE B C 1
ATOM 4555 O O . PHE B 1 243 ? 9.703 -2.697 -2.166 1 98 243 PHE B O 1
ATOM 4562 N N . GLN B 1 244 ? 8.656 -2.271 -4.082 1 98.56 244 GLN B N 1
ATOM 4563 C CA . GLN B 1 244 ? 9.875 -2.324 -4.883 1 98.56 244 GLN B CA 1
ATOM 4564 C C . GLN B 1 244 ? 10.312 -0.927 -5.32 1 98.56 244 GLN B C 1
ATOM 4566 O O . GLN B 1 244 ? 9.555 0.034 -5.18 1 98.56 244 GLN B O 1
ATOM 4571 N N . THR B 1 245 ? 11.547 -0.793 -5.777 1 97.69 245 THR B N 1
ATOM 4572 C CA . THR B 1 245 ? 12.117 0.522 -6.051 1 97.69 245 THR B CA 1
ATOM 4573 C C . THR B 1 245 ? 12.367 0.705 -7.547 1 97.69 245 THR B C 1
ATOM 4575 O O . THR B 1 245 ? 12.547 -0.272 -8.273 1 97.69 245 THR B O 1
ATOM 4578 N N . SER B 1 246 ? 12.297 1.938 -7.977 1 97.38 246 SER B N 1
ATOM 4579 C CA . SER B 1 246 ? 12.555 2.275 -9.375 1 97.38 246 SER B CA 1
ATOM 4580 C C . SER B 1 246 ? 13.086 3.701 -9.508 1 97.38 246 SER B C 1
ATOM 4582 O O . SER B 1 246 ? 12.516 4.633 -8.93 1 97.38 246 SER B O 1
ATOM 4584 N N . ILE B 1 247 ? 14.172 3.871 -10.258 1 96.81 247 ILE B N 1
ATOM 4585 C CA . ILE B 1 247 ? 14.766 5.18 -10.492 1 96.81 247 ILE B CA 1
ATOM 4586 C C . ILE B 1 247 ? 15.281 5.266 -11.93 1 96.81 247 ILE B C 1
ATOM 4588 O O . ILE B 1 247 ? 15.625 4.25 -12.531 1 96.81 247 ILE B O 1
ATOM 4592 N N . LYS B 1 248 ? 15.141 6.344 -12.555 1 95.25 248 LYS B N 1
ATOM 4593 C CA . LYS B 1 248 ? 15.75 6.695 -13.828 1 95.25 248 LYS B CA 1
ATOM 4594 C C . LYS B 1 248 ? 16.578 7.973 -13.719 1 95.25 248 LYS B C 1
ATOM 4596 O O . LYS B 1 248 ? 16.016 9.07 -13.617 1 95.25 248 LYS B O 1
ATOM 4601 N N . GLY B 1 249 ? 17.891 7.793 -13.797 1 93 249 GLY B N 1
ATOM 4602 C CA . GLY B 1 249 ? 18.719 8.938 -13.445 1 93 249 GLY B CA 1
ATOM 4603 C C . GLY B 1 249 ? 18.547 9.375 -12 1 93 249 GLY B C 1
ATOM 4604 O O . GLY B 1 249 ? 18.75 8.586 -11.078 1 93 249 GLY B O 1
ATOM 4605 N N . ASP B 1 250 ? 18.125 10.555 -11.812 1 89.81 250 ASP B N 1
ATOM 4606 C CA . ASP B 1 250 ? 17.875 11.062 -10.461 1 89.81 250 ASP B CA 1
ATOM 4607 C C . ASP B 1 250 ? 16.375 11.227 -10.211 1 89.81 250 ASP B C 1
ATOM 4609 O O . ASP B 1 250 ? 15.977 11.898 -9.258 1 89.81 250 ASP B O 1
ATOM 4613 N N . PHE B 1 251 ? 15.68 10.594 -11.078 1 92.44 251 PHE B N 1
ATOM 4614 C CA . PHE B 1 251 ? 14.227 10.703 -10.969 1 92.44 251 PHE B CA 1
ATOM 4615 C C . PHE B 1 251 ? 13.633 9.438 -10.375 1 92.44 251 PHE B C 1
ATOM 4617 O O . PHE B 1 251 ? 13.789 8.352 -10.938 1 92.44 251 PHE B O 1
ATOM 4624 N N . ILE B 1 252 ? 13.016 9.633 -9.266 1 95.19 252 ILE B N 1
ATOM 4625 C CA . ILE B 1 252 ? 12.344 8.508 -8.617 1 95.19 252 ILE B CA 1
ATOM 4626 C C . ILE B 1 252 ? 11.086 8.141 -9.406 1 95.19 252 ILE B C 1
ATOM 4628 O O . ILE B 1 252 ? 10.156 8.953 -9.516 1 95.19 252 ILE B O 1
ATOM 4632 N N . MET B 1 253 ? 11.07 6.941 -9.891 1 93 253 MET B N 1
ATOM 4633 C CA . MET B 1 253 ? 9.898 6.473 -10.625 1 93 253 MET B CA 1
ATOM 4634 C C . MET B 1 253 ? 8.867 5.863 -9.68 1 93 253 MET B C 1
ATOM 4636 O O . MET B 1 253 ? 9.219 5.082 -8.797 1 93 253 MET B O 1
ATOM 4640 N N . PRO B 1 254 ? 7.641 6.254 -9.812 1 88.06 254 PRO B N 1
ATOM 4641 C CA . PRO B 1 254 ? 6.613 5.672 -8.953 1 88.06 254 PRO B CA 1
ATOM 4642 C C . PRO B 1 254 ? 6.473 4.164 -9.133 1 88.06 254 PRO B C 1
ATOM 4644 O O . PRO B 1 254 ? 6.172 3.695 -10.234 1 88.06 254 PRO B O 1
ATOM 4647 N N . CYS B 1 255 ? 6.789 3.391 -8.172 1 94.44 255 CYS B N 1
ATOM 4648 C CA . CYS B 1 255 ? 6.559 1.95 -8.156 1 94.44 255 CYS B CA 1
ATOM 4649 C C . CYS B 1 255 ? 5.742 1.545 -6.934 1 94.44 255 CYS B C 1
ATOM 4651 O O . CYS B 1 255 ? 6.281 0.961 -5.992 1 94.44 255 CYS B O 1
ATOM 4653 N N . PHE B 1 256 ? 4.473 1.815 -7.066 1 95.44 256 PHE B N 1
ATOM 4654 C CA . PHE B 1 256 ? 3.555 1.553 -5.965 1 95.44 256 PHE B CA 1
ATOM 4655 C C . PHE B 1 256 ? 3.068 0.109 -5.996 1 95.44 256 PHE B C 1
ATOM 4657 O O . PHE B 1 256 ? 3.852 -0.809 -6.25 1 95.44 256 PHE B O 1
ATOM 4664 N N . GLN B 1 257 ? 1.854 -0.126 -5.68 1 95.56 257 GLN B N 1
ATOM 4665 C CA . GLN B 1 257 ? 1.363 -1.479 -5.441 1 95.56 257 GLN B CA 1
ATOM 4666 C C . GLN B 1 257 ? 1.446 -2.326 -6.707 1 95.56 257 GLN B C 1
ATOM 4668 O O . GLN B 1 257 ? 2.014 -3.42 -6.691 1 95.56 257 GLN B O 1
ATOM 4673 N N . LEU B 1 258 ? 0.884 -1.83 -7.84 1 94.94 258 LEU B N 1
ATOM 4674 C CA . LEU B 1 258 ? 0.835 -2.623 -9.062 1 94.94 258 LEU B CA 1
ATOM 4675 C C . LEU B 1 258 ? 2.238 -2.871 -9.602 1 94.94 258 LEU B C 1
ATOM 4677 O O . LEU B 1 258 ? 2.584 -4.004 -9.953 1 94.94 258 LEU B O 1
ATOM 4681 N N . CYS B 1 259 ? 3.006 -1.817 -9.656 1 96.94 259 CYS B N 1
ATOM 4682 C CA . CYS B 1 259 ? 4.387 -1.941 -10.102 1 96.94 259 CYS B CA 1
ATOM 4683 C C . CYS B 1 259 ? 5.152 -2.939 -9.242 1 96.94 259 CYS B C 1
ATOM 4685 O O . CYS B 1 259 ? 5.852 -3.809 -9.766 1 96.94 259 CYS B O 1
ATOM 4687 N N . SER B 1 260 ? 5.039 -2.814 -7.922 1 98.44 260 SER B N 1
ATOM 4688 C CA . SER B 1 260 ? 5.723 -3.723 -7.004 1 98.44 260 SER B CA 1
ATOM 4689 C C . SER B 1 260 ? 5.238 -5.156 -7.184 1 98.44 260 SER B C 1
ATOM 4691 O O . SER B 1 260 ? 6.031 -6.098 -7.109 1 98.44 260 SER B O 1
ATOM 4693 N N . HIS B 1 261 ? 3.979 -5.32 -7.441 1 98.38 261 HIS B N 1
ATOM 4694 C CA . HIS B 1 261 ? 3.361 -6.625 -7.641 1 98.38 261 HIS B CA 1
ATOM 4695 C C . HIS B 1 261 ? 3.902 -7.305 -8.898 1 98.38 261 HIS B C 1
ATOM 4697 O O . HIS B 1 261 ? 4.324 -8.461 -8.844 1 98.38 261 HIS B O 1
ATOM 4703 N N . ILE B 1 262 ? 4 -6.562 -9.953 1 97.81 262 ILE B N 1
ATOM 4704 C CA . ILE B 1 262 ? 4.402 -7.098 -11.25 1 97.81 262 ILE B CA 1
ATOM 4705 C C . ILE B 1 262 ? 5.91 -7.324 -11.273 1 97.81 262 ILE B C 1
ATOM 4707 O O . ILE B 1 262 ? 6.41 -8.141 -12.047 1 97.81 262 ILE B O 1
ATOM 4711 N N . ARG B 1 263 ? 6.598 -6.645 -10.367 1 98.5 263 ARG B N 1
ATOM 4712 C CA . ARG B 1 263 ? 8.047 -6.785 -10.297 1 98.5 263 ARG B CA 1
ATOM 4713 C C . ARG B 1 263 ? 8.445 -8.227 -10.016 1 98.5 263 ARG B C 1
ATOM 4715 O O . ARG B 1 263 ? 9.539 -8.656 -10.375 1 98.5 263 ARG B O 1
ATOM 4722 N N . SER B 1 264 ? 7.59 -8.992 -9.383 1 98.75 264 SER B N 1
ATOM 4723 C CA . SER B 1 264 ? 7.879 -10.398 -9.133 1 98.75 264 SER B CA 1
ATOM 4724 C C . SER B 1 264 ? 8.141 -11.148 -10.438 1 98.75 264 SER B C 1
ATOM 4726 O O . SER B 1 264 ? 9.062 -11.961 -10.516 1 98.75 264 SER B O 1
ATOM 4728 N N . ALA B 1 265 ? 7.352 -10.852 -11.445 1 98.38 265 ALA B N 1
ATOM 4729 C CA . ALA B 1 265 ? 7.531 -11.5 -12.742 1 98.38 265 ALA B CA 1
ATOM 4730 C C . ALA B 1 265 ? 8.859 -11.086 -13.383 1 98.38 265 ALA B C 1
ATOM 4732 O O . ALA B 1 265 ? 9.57 -11.93 -13.938 1 98.38 265 ALA B O 1
ATOM 4733 N N . PHE B 1 266 ? 9.219 -9.852 -13.258 1 98.31 266 PHE B N 1
ATOM 4734 C CA . PHE B 1 266 ? 10.469 -9.367 -13.844 1 98.31 266 PHE B CA 1
ATOM 4735 C C . PHE B 1 266 ? 11.672 -10 -13.148 1 98.31 266 PHE B C 1
ATOM 4737 O O . PHE B 1 266 ? 12.625 -10.422 -13.805 1 98.31 266 PHE B O 1
ATOM 4744 N N . TYR B 1 267 ? 11.602 -10 -11.82 1 98.81 267 TYR B N 1
ATOM 4745 C CA . TYR B 1 267 ? 12.703 -10.617 -11.086 1 98.81 267 TYR B CA 1
ATOM 4746 C C . TYR B 1 267 ? 12.867 -12.078 -11.484 1 98.81 267 TYR B C 1
ATOM 4748 O O . TYR B 1 267 ? 13.984 -12.562 -11.641 1 98.81 267 TYR B O 1
ATOM 4756 N N . TRP B 1 268 ? 11.758 -12.75 -11.656 1 98.81 268 TRP B N 1
ATOM 4757 C CA . TRP B 1 268 ? 11.805 -14.164 -12.008 1 98.81 268 TRP B CA 1
ATOM 4758 C C . TRP B 1 268 ? 12.438 -14.359 -13.383 1 98.81 268 TRP B C 1
ATOM 4760 O O . TRP B 1 268 ? 13.328 -15.195 -13.547 1 98.81 268 TRP B O 1
ATOM 4770 N N . LEU B 1 269 ? 12.016 -13.586 -14.352 1 98.56 269 LEU B N 1
ATOM 4771 C CA . LEU B 1 269 ? 12.586 -13.664 -15.695 1 98.56 269 LEU B CA 1
ATOM 4772 C C . LEU B 1 269 ? 14.086 -13.406 -15.664 1 98.56 269 LEU B C 1
ATOM 4774 O O . LEU B 1 269 ? 14.859 -14.164 -16.266 1 98.56 269 LEU B O 1
ATOM 4778 N N . LEU B 1 270 ? 14.461 -12.43 -14.953 1 98.5 270 LEU B N 1
ATOM 4779 C CA . LEU B 1 270 ? 15.867 -12.055 -14.891 1 98.5 270 LEU B CA 1
ATOM 4780 C C . LEU B 1 270 ? 16.672 -13.086 -14.117 1 98.5 270 LEU B C 1
ATOM 4782 O O . LEU B 1 270 ? 17.859 -13.312 -14.414 1 98.5 270 LEU B O 1
ATOM 4786 N N . ALA B 1 271 ? 16.062 -13.742 -13.133 1 98.62 271 ALA B N 1
ATOM 4787 C CA . ALA B 1 271 ? 16.75 -14.789 -12.367 1 98.62 271 ALA B CA 1
ATOM 4788 C C . ALA B 1 271 ? 17.094 -15.984 -13.258 1 98.62 271 ALA B C 1
ATOM 4790 O O . ALA B 1 271 ? 18.094 -16.656 -13.039 1 98.62 271 ALA B O 1
ATOM 4791 N N . TYR B 1 272 ? 16.281 -16.297 -14.242 1 98.06 272 TYR B N 1
ATOM 4792 C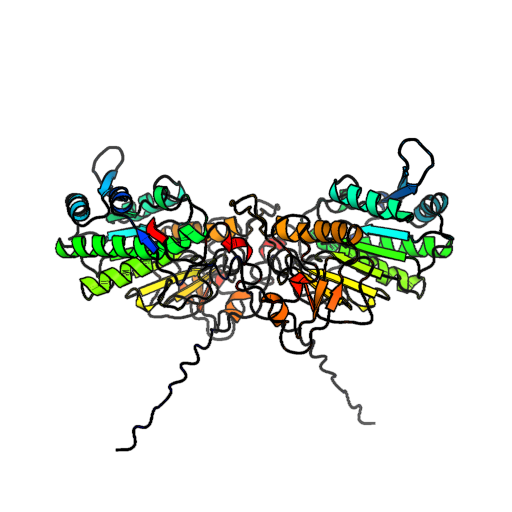 CA . TYR B 1 272 ? 16.547 -17.391 -15.156 1 98.06 272 TYR B CA 1
ATOM 4793 C C . TYR B 1 272 ? 17.656 -17.031 -16.141 1 98.06 272 TYR B C 1
ATOM 4795 O O . TYR B 1 272 ? 18.422 -17.891 -16.562 1 98.06 272 TYR B O 1
ATOM 4803 N N . SER B 1 273 ? 17.734 -15.719 -16.469 1 96.69 273 SER B N 1
ATOM 4804 C CA . SER B 1 273 ? 18.797 -15.281 -17.344 1 96.69 273 SER B CA 1
ATOM 4805 C C . SER B 1 273 ? 20.094 -15.055 -16.578 1 96.69 273 SER B C 1
ATOM 4807 O O . SER B 1 273 ? 21.172 -15 -17.172 1 96.69 273 SER B O 1
ATOM 4809 N N . ASN B 1 274 ? 20 -14.898 -15.312 1 97.19 274 ASN B N 1
ATOM 4810 C CA . ASN B 1 274 ? 21.125 -14.688 -14.406 1 97.19 274 ASN B CA 1
ATOM 4811 C C . ASN B 1 274 ? 21.047 -15.609 -13.188 1 97.19 274 ASN B C 1
ATOM 4813 O O . ASN B 1 274 ? 20.906 -15.148 -12.062 1 97.19 274 ASN B O 1
ATOM 4817 N N . PRO B 1 275 ? 21.266 -16.922 -13.305 1 97.06 275 PRO B N 1
ATOM 4818 C CA . PRO B 1 275 ? 20.875 -17.938 -12.336 1 97.06 275 PRO B CA 1
ATOM 4819 C C . PRO B 1 275 ? 21.656 -17.844 -11.023 1 97.06 275 PRO B C 1
ATOM 4821 O O . PRO B 1 275 ? 21.281 -18.469 -10.031 1 97.06 275 PRO B O 1
ATOM 4824 N N . ASP B 1 276 ? 22.719 -17 -10.906 1 97.56 276 ASP B N 1
ATOM 4825 C CA . ASP B 1 276 ? 23.5 -16.938 -9.672 1 97.56 276 ASP B CA 1
ATOM 4826 C C . ASP B 1 276 ? 23.562 -15.508 -9.133 1 97.56 276 ASP B C 1
ATOM 4828 O O . ASP B 1 276 ? 24.391 -15.195 -8.266 1 97.56 276 ASP B O 1
ATOM 4832 N N . LYS B 1 277 ? 22.609 -14.68 -9.648 1 98.25 277 LYS B N 1
ATOM 4833 C CA . LYS B 1 277 ? 22.859 -13.266 -9.367 1 98.25 277 LYS B CA 1
ATOM 4834 C C . LYS B 1 277 ? 21.844 -12.727 -8.367 1 98.25 277 LYS B C 1
ATOM 4836 O O . LYS B 1 277 ? 22.094 -11.711 -7.711 1 98.25 277 LYS B O 1
ATOM 4841 N N . PHE B 1 278 ? 20.703 -13.312 -8.266 1 98.75 278 PHE B N 1
ATOM 4842 C CA . PHE B 1 278 ? 19.719 -12.891 -7.277 1 98.75 278 PHE B CA 1
ATOM 4843 C C . PHE B 1 278 ? 19.938 -13.602 -5.945 1 98.75 278 PHE B C 1
ATOM 4845 O O . PHE B 1 278 ? 19.156 -14.469 -5.562 1 98.75 278 PHE B O 1
ATOM 4852 N N . VAL B 1 279 ? 20.922 -13.133 -5.223 1 98.75 279 VAL B N 1
ATOM 4853 C CA . VAL B 1 279 ? 21.359 -13.758 -3.975 1 98.75 279 VAL B CA 1
ATOM 4854 C C . VAL B 1 279 ? 20.547 -13.188 -2.807 1 98.75 279 VAL B C 1
ATOM 4856 O O . VAL B 1 279 ? 20.438 -11.969 -2.652 1 98.75 279 VAL B O 1
ATOM 4859 N N . ALA B 1 280 ? 19.969 -14.055 -2.043 1 98.75 280 ALA B N 1
ATOM 4860 C CA . ALA B 1 280 ? 19.172 -13.672 -0.882 1 98.75 280 ALA B CA 1
ATOM 4861 C C . ALA B 1 280 ? 19.844 -14.117 0.416 1 98.75 280 ALA B C 1
ATOM 4863 O O . ALA B 1 280 ? 20.688 -15.016 0.412 1 98.75 280 ALA B O 1
ATOM 4864 N N . VAL B 1 281 ? 19.516 -13.461 1.473 1 98.62 281 VAL B N 1
ATOM 4865 C CA . VAL B 1 281 ? 20.062 -13.727 2.793 1 98.62 281 VAL B CA 1
ATOM 4866 C C . VAL B 1 281 ? 18.984 -14.25 3.723 1 98.62 281 VAL B C 1
ATOM 4868 O O . VAL B 1 281 ? 17.891 -13.688 3.785 1 98.62 281 VAL B O 1
ATOM 4871 N N . GLN B 1 282 ? 19.312 -15.336 4.473 1 98.44 282 GLN B N 1
ATOM 4872 C CA . GLN B 1 282 ? 18.344 -15.922 5.379 1 98.44 282 GLN B CA 1
ATOM 4873 C C . GLN B 1 282 ? 18.031 -14.984 6.543 1 98.44 282 GLN B C 1
ATOM 4875 O O . GLN B 1 282 ? 18.938 -14.367 7.102 1 98.44 282 GLN B O 1
ATOM 4880 N N . CYS B 1 283 ? 16.781 -14.836 6.832 1 97.81 283 CYS B N 1
ATOM 4881 C CA . CYS B 1 283 ? 16.312 -14.07 7.98 1 97.81 283 CYS B CA 1
ATOM 4882 C C . CYS B 1 283 ? 15.633 -14.984 9 1 97.81 283 CYS B C 1
ATOM 4884 O O . CYS B 1 283 ? 15.172 -16.078 8.648 1 97.81 283 CYS B O 1
ATOM 4886 N N . ASP B 1 284 ? 15.57 -14.539 10.258 1 96.31 284 ASP B N 1
ATOM 4887 C CA . ASP B 1 284 ? 14.953 -15.32 11.32 1 96.31 284 ASP B CA 1
ATOM 4888 C C . ASP B 1 284 ? 13.43 -15.344 11.172 1 96.31 284 ASP B C 1
ATOM 4890 O O . ASP B 1 284 ? 12.773 -16.312 11.586 1 96.31 284 ASP B O 1
ATOM 4894 N N . SER B 1 285 ? 12.922 -14.297 10.641 1 96.94 285 SER B N 1
ATOM 4895 C CA . SER B 1 285 ? 11.477 -14.164 10.539 1 96.94 285 SER B CA 1
ATOM 4896 C C . SER B 1 285 ? 11.086 -13.203 9.422 1 96.94 285 SER B C 1
ATOM 4898 O O . SER B 1 285 ? 11.938 -12.516 8.867 1 96.94 285 SER B O 1
ATOM 4900 N N . VAL B 1 286 ? 9.797 -13.203 9.094 1 97.94 286 VAL B N 1
ATOM 4901 C CA . VAL B 1 286 ? 9.273 -12.25 8.125 1 97.94 286 VAL B CA 1
ATOM 4902 C C . VAL B 1 286 ? 9.43 -10.828 8.656 1 97.94 286 VAL B C 1
ATOM 4904 O O . VAL B 1 286 ? 9.719 -9.898 7.898 1 97.94 286 VAL B O 1
ATOM 4907 N N . ALA B 1 287 ? 9.219 -10.641 9.969 1 96.62 287 ALA B N 1
ATOM 4908 C CA . ALA B 1 287 ? 9.398 -9.336 10.602 1 96.62 287 ALA B CA 1
ATOM 4909 C C . ALA B 1 287 ? 10.797 -8.781 10.328 1 96.62 287 ALA B C 1
ATOM 4911 O O . ALA B 1 287 ? 10.953 -7.598 10.031 1 96.62 287 ALA B O 1
ATOM 4912 N N . ASN B 1 288 ? 11.805 -9.656 10.422 1 96.56 288 ASN B N 1
ATOM 4913 C CA . ASN B 1 288 ? 13.172 -9.242 10.133 1 96.56 288 ASN B CA 1
ATOM 4914 C C . ASN B 1 288 ? 13.375 -8.961 8.648 1 96.56 288 ASN B C 1
ATOM 4916 O O . ASN B 1 288 ? 14.055 -8 8.281 1 96.56 288 ASN B O 1
ATOM 4920 N N . ALA B 1 289 ? 12.789 -9.758 7.801 1 97.56 289 ALA B N 1
ATOM 4921 C CA . ALA B 1 289 ? 12.93 -9.586 6.359 1 97.56 289 ALA B CA 1
ATOM 4922 C C . ALA B 1 289 ? 12.328 -8.266 5.902 1 97.56 289 ALA B C 1
ATOM 4924 O O . ALA B 1 289 ? 12.867 -7.605 5.004 1 97.56 289 ALA B O 1
ATOM 4925 N N . ARG B 1 290 ? 11.242 -7.809 6.535 1 96.31 290 ARG B N 1
ATOM 4926 C CA . ARG B 1 290 ? 10.539 -6.578 6.184 1 96.31 290 ARG B CA 1
ATOM 4927 C C . ARG B 1 290 ? 11.477 -5.379 6.227 1 96.31 290 ARG B C 1
ATOM 4929 O O . ARG B 1 290 ? 11.352 -4.457 5.418 1 96.31 290 ARG B O 1
ATOM 4936 N N . ILE B 1 291 ? 12.359 -5.473 7.18 1 94.31 291 ILE B N 1
ATOM 4937 C CA . ILE B 1 291 ? 13.18 -4.285 7.387 1 94.31 291 ILE B CA 1
ATOM 4938 C C . ILE B 1 291 ? 14.633 -4.59 7.027 1 94.31 291 ILE B C 1
ATOM 4940 O O . ILE B 1 291 ? 15.539 -3.832 7.375 1 94.31 291 ILE B O 1
ATOM 4944 N N . GLY B 1 292 ? 14.875 -5.723 6.445 1 95.81 292 GLY B N 1
ATOM 4945 C CA . GLY B 1 292 ? 16.203 -6.098 5.996 1 95.81 292 GLY B CA 1
ATOM 4946 C C . GLY B 1 292 ? 17.172 -6.375 7.137 1 95.81 292 GLY B C 1
ATOM 4947 O O . GLY B 1 292 ? 18.375 -6.188 7 1 95.81 292 GLY B O 1
ATOM 4948 N N . ASP B 1 293 ? 16.656 -6.695 8.242 1 95.25 293 ASP B N 1
ATOM 4949 C CA . ASP B 1 293 ? 17.484 -7.047 9.391 1 95.25 293 ASP B CA 1
ATOM 4950 C C . ASP B 1 293 ? 17.828 -8.539 9.391 1 95.25 293 ASP B C 1
ATOM 4952 O O . ASP B 1 293 ? 17.328 -9.289 10.234 1 95.25 293 ASP B O 1
ATOM 4956 N N . CYS B 1 294 ? 18.734 -8.977 8.469 1 97.06 294 CYS B N 1
ATOM 4957 C CA . CYS B 1 294 ? 19.016 -10.391 8.25 1 97.06 294 CYS B CA 1
ATOM 4958 C C . CYS B 1 294 ? 20.516 -10.656 8.234 1 97.06 294 CYS B C 1
ATOM 4960 O O . CYS B 1 294 ? 20.953 -11.781 7.984 1 97.06 294 CYS B O 1
ATOM 4962 N N . TYR B 1 295 ? 21.266 -9.719 8.547 1 96.44 295 TYR B N 1
ATOM 4963 C CA . TYR B 1 295 ? 22.703 -9.797 8.32 1 96.44 295 TYR B CA 1
ATOM 4964 C C . TYR B 1 295 ? 23.453 -10.031 9.625 1 96.44 295 TYR B C 1
ATOM 4966 O O . TYR B 1 295 ? 24.688 -9.891 9.672 1 96.44 295 TYR B O 1
ATOM 4974 N N . ASN B 1 296 ? 22.688 -10.383 10.594 1 90.31 296 ASN B N 1
ATOM 4975 C CA . ASN B 1 296 ? 23.328 -10.594 11.891 1 90.31 296 ASN B CA 1
ATOM 4976 C C . ASN B 1 296 ? 23.859 -12.016 12.031 1 90.31 296 ASN B C 1
ATOM 4978 O O . ASN B 1 296 ? 23.219 -12.969 11.586 1 90.31 296 ASN B O 1
ATOM 4982 N N . GLY B 1 297 ? 25.109 -12.266 12.414 1 89.88 297 GLY B N 1
ATOM 4983 C CA . GLY B 1 297 ? 25.703 -13.578 12.617 1 89.88 297 GLY B CA 1
ATOM 4984 C C . GLY B 1 297 ? 26.188 -14.219 11.336 1 89.88 297 GLY B C 1
ATOM 4985 O O . GLY B 1 297 ? 26.719 -13.539 10.453 1 89.88 297 GLY B O 1
ATOM 4986 N N . THR B 1 298 ? 26 -15.594 11.289 1 93.56 298 THR B N 1
ATOM 4987 C CA . THR B 1 298 ? 26.438 -16.344 10.109 1 93.56 298 THR B CA 1
ATOM 4988 C C . THR B 1 298 ? 25.453 -16.141 8.961 1 93.56 298 THR B C 1
ATOM 4990 O O . THR B 1 298 ? 24.25 -16.438 9.102 1 93.56 298 THR B O 1
ATOM 4993 N N . ILE B 1 299 ? 25.953 -15.688 7.902 1 96.12 299 ILE B N 1
ATOM 4994 C CA . ILE B 1 299 ? 25.125 -15.398 6.734 1 96.12 299 ILE B CA 1
ATOM 4995 C C . ILE B 1 299 ? 24.859 -16.688 5.965 1 96.12 299 ILE B C 1
ATOM 4997 O O . ILE B 1 299 ? 25.797 -17.375 5.527 1 96.12 299 ILE B O 1
ATOM 5001 N N . ARG B 1 300 ? 23.656 -17.062 5.859 1 97.44 300 ARG B N 1
ATOM 5002 C CA . ARG B 1 300 ? 23.203 -18.141 4.996 1 97.44 300 ARG B CA 1
ATOM 5003 C C . ARG B 1 300 ? 22.469 -17.609 3.775 1 97.44 300 ARG B C 1
ATOM 5005 O O . ARG B 1 300 ? 21.656 -16.688 3.891 1 97.44 300 ARG B O 1
ATOM 5012 N N . THR B 1 301 ? 22.828 -18.172 2.66 1 98.31 301 THR B N 1
ATOM 5013 C CA . THR B 1 301 ? 22.312 -17.578 1.43 1 98.31 301 THR B CA 1
ATOM 5014 C C . THR B 1 301 ? 21.484 -18.594 0.655 1 98.31 301 THR B C 1
ATOM 5016 O O . THR B 1 301 ? 21.516 -19.797 0.959 1 98.31 301 THR B O 1
ATOM 5019 N N . ASN B 1 302 ? 20.688 -18.172 -0.221 1 98.75 302 ASN B N 1
ATOM 5020 C CA . ASN B 1 302 ? 19.969 -18.859 -1.284 1 98.75 302 ASN B CA 1
ATOM 5021 C C . ASN B 1 302 ? 19.891 -18.016 -2.555 1 98.75 302 ASN B C 1
ATOM 5023 O O . ASN B 1 302 ? 20.375 -16.891 -2.582 1 98.75 302 ASN B O 1
ATOM 5027 N N . VAL B 1 303 ? 19.453 -18.609 -3.592 1 98.81 303 VAL B N 1
ATOM 5028 C CA . VAL B 1 303 ? 19.406 -17.875 -4.848 1 98.81 303 VAL B CA 1
ATOM 5029 C C . VAL B 1 303 ? 18.031 -18.047 -5.496 1 98.81 303 VAL B C 1
ATOM 5031 O O . VAL B 1 303 ? 17.484 -19.156 -5.527 1 98.81 303 VAL B O 1
ATOM 5034 N N . LEU B 1 304 ? 17.422 -16.922 -5.902 1 98.88 304 LEU B N 1
ATOM 5035 C CA . LEU B 1 304 ? 16.156 -16.953 -6.605 1 98.88 304 LEU B CA 1
ATOM 5036 C C . LEU B 1 304 ? 16.312 -17.547 -8 1 98.88 304 LEU B C 1
ATOM 5038 O O . LEU B 1 304 ? 17.281 -17.234 -8.703 1 98.88 304 LEU B O 1
ATOM 5042 N N . GLY B 1 305 ? 15.391 -18.438 -8.391 1 98.62 305 GLY B N 1
ATOM 5043 C CA . GLY B 1 305 ? 15.391 -18.875 -9.781 1 98.62 305 GLY B CA 1
ATOM 5044 C C . GLY B 1 305 ? 15.633 -20.359 -9.938 1 98.62 305 GLY B C 1
ATOM 5045 O O . GLY B 1 305 ? 15.195 -21.172 -9.109 1 98.62 305 GLY B O 1
ATOM 5046 N N . PRO B 1 306 ? 16.25 -20.75 -11.055 1 98.25 306 PRO B N 1
ATOM 5047 C CA . PRO B 1 306 ? 16.391 -22.172 -11.383 1 98.25 306 PRO B CA 1
ATOM 5048 C C . PRO B 1 306 ? 17.328 -22.906 -10.414 1 98.25 306 PRO B C 1
ATOM 5050 O O . PRO B 1 306 ? 17.266 -24.141 -10.297 1 98.25 306 PRO B O 1
ATOM 5053 N N . ARG B 1 307 ? 18.125 -22.141 -9.648 1 98.44 307 ARG B N 1
ATOM 5054 C CA . ARG B 1 307 ? 19.109 -22.781 -8.781 1 98.44 307 ARG B CA 1
ATOM 5055 C C . ARG B 1 307 ? 18.734 -22.625 -7.316 1 98.44 307 ARG B C 1
ATOM 5057 O O . ARG B 1 307 ? 19.594 -22.688 -6.434 1 98.44 307 ARG B O 1
ATOM 5064 N N . THR B 1 308 ? 17.5 -22.297 -7.086 1 98.88 308 THR B N 1
ATOM 5065 C CA . THR B 1 308 ? 17.031 -22.234 -5.707 1 98.88 308 THR B CA 1
ATOM 5066 C C . THR B 1 308 ? 17.359 -23.531 -4.965 1 98.88 308 THR B C 1
ATOM 5068 O O . THR B 1 308 ? 17.125 -24.625 -5.48 1 98.88 308 THR B O 1
ATOM 5071 N N . ASN B 1 309 ? 17.969 -23.406 -3.807 1 98.81 309 ASN B N 1
ATOM 5072 C CA . ASN B 1 309 ? 18.344 -24.562 -2.99 1 98.81 309 ASN B CA 1
ATOM 5073 C C . ASN B 1 309 ? 17.25 -24.922 -1.997 1 98.81 309 ASN B C 1
ATOM 5075 O O . ASN B 1 309 ? 17.078 -24.25 -0.979 1 98.81 309 ASN B O 1
ATOM 5079 N N . PHE B 1 310 ? 16.562 -26.016 -2.193 1 98.69 310 PHE B N 1
ATOM 5080 C CA . PHE B 1 310 ? 15.406 -26.391 -1.388 1 98.69 310 PHE B CA 1
ATOM 5081 C C . PHE B 1 310 ? 15.836 -27.141 -0.138 1 98.69 310 PHE B C 1
ATOM 5083 O O . PHE B 1 310 ? 15 -27.484 0.702 1 98.69 310 PHE B O 1
ATOM 5090 N N . SER B 1 311 ? 17.078 -27.375 0 1 98.44 311 SER B N 1
ATOM 5091 C CA . SER B 1 311 ? 17.578 -27.891 1.266 1 98.44 311 SER B CA 1
ATOM 5092 C C . SER B 1 311 ? 17.719 -26.781 2.305 1 98.44 311 SER B C 1
ATOM 5094 O O . SER B 1 311 ? 17.844 -27.062 3.5 1 98.44 311 SER B O 1
ATOM 5096 N N . LYS B 1 312 ? 17.781 -25.609 1.826 1 98.25 312 LYS B N 1
ATOM 5097 C CA . LYS B 1 312 ? 17.797 -24.422 2.686 1 98.25 312 LYS B CA 1
ATOM 5098 C C . LYS B 1 312 ? 16.406 -23.781 2.746 1 98.25 312 LYS B C 1
ATOM 5100 O O . LYS B 1 312 ? 16.109 -22.859 1.983 1 98.25 312 LYS B O 1
ATOM 5105 N N . THR B 1 313 ? 15.625 -24.156 3.758 1 98.5 313 THR B N 1
ATOM 5106 C CA . THR B 1 313 ? 14.234 -23.719 3.834 1 98.5 313 THR B CA 1
ATOM 5107 C C . THR B 1 313 ? 14.109 -22.484 4.734 1 98.5 313 THR B C 1
ATOM 5109 O O . THR B 1 313 ? 15.031 -22.172 5.492 1 98.5 313 THR B O 1
ATOM 5112 N N . GLY B 1 314 ? 13.062 -21.766 4.508 1 98.31 314 GLY B N 1
ATOM 5113 C CA . GLY B 1 314 ? 12.773 -20.656 5.418 1 98.31 314 GLY B CA 1
ATOM 5114 C C . GLY B 1 314 ? 12.57 -19.344 4.711 1 98.31 314 GLY B C 1
ATOM 5115 O O . GLY B 1 314 ? 12.102 -19.297 3.572 1 98.31 314 GLY B O 1
ATOM 5116 N N . VAL B 1 315 ? 12.797 -18.281 5.492 1 98.56 315 VAL B N 1
ATOM 5117 C CA . VAL B 1 315 ? 12.547 -16.906 5.078 1 98.56 315 VAL B CA 1
ATOM 5118 C C . VAL B 1 315 ? 13.852 -16.266 4.617 1 98.56 315 VAL B C 1
ATOM 5120 O O . VAL B 1 315 ? 14.859 -16.312 5.328 1 98.56 315 VAL B O 1
ATOM 5123 N N . PHE B 1 316 ? 13.812 -15.672 3.436 1 98.88 316 PHE B N 1
ATOM 5124 C CA . PHE B 1 316 ? 15.008 -15.047 2.887 1 98.88 316 PHE B CA 1
ATOM 5125 C C . PHE B 1 316 ? 14.727 -13.609 2.459 1 98.88 316 PHE B C 1
ATOM 5127 O O . PHE B 1 316 ? 13.695 -13.328 1.845 1 98.88 316 PHE B O 1
ATOM 5134 N N . TYR B 1 317 ? 15.609 -12.664 2.824 1 98.62 317 TYR B N 1
ATOM 5135 C CA . TYR B 1 317 ? 15.625 -11.297 2.322 1 98.62 317 TYR B CA 1
ATOM 5136 C C . TYR B 1 317 ? 16.391 -11.203 1.013 1 98.62 317 TYR B C 1
ATOM 5138 O O . TYR B 1 317 ? 17.562 -11.602 0.938 1 98.62 317 TYR B O 1
ATOM 5146 N N . LEU B 1 318 ? 15.703 -10.719 -0.048 1 98.88 318 LEU B N 1
ATOM 5147 C CA . LEU B 1 318 ? 16.344 -10.547 -1.351 1 98.88 318 LEU B CA 1
ATOM 5148 C C . LEU B 1 318 ? 16.547 -9.07 -1.661 1 98.88 318 LEU B C 1
ATOM 5150 O O . LEU B 1 318 ? 15.633 -8.391 -2.121 1 98.88 318 LEU B O 1
ATOM 5154 N N . PRO B 1 319 ? 17.75 -8.555 -1.442 1 98.38 319 PRO B N 1
ATOM 5155 C CA . PRO B 1 319 ? 18 -7.164 -1.81 1 98.38 319 PRO B CA 1
ATOM 5156 C C . PRO B 1 319 ? 18.125 -6.961 -3.318 1 98.38 319 PRO B C 1
ATOM 5158 O O . PRO B 1 319 ? 18.766 -7.762 -4.004 1 98.38 319 PRO B O 1
ATOM 5161 N N . THR B 1 320 ? 17.438 -5.977 -3.855 1 98.25 320 THR B N 1
ATOM 5162 C CA . THR B 1 320 ? 17.516 -5.656 -5.277 1 98.25 320 THR B CA 1
ATOM 5163 C C . THR B 1 320 ? 17.797 -4.176 -5.484 1 98.25 320 THR B C 1
ATOM 5165 O O . THR B 1 320 ? 17.594 -3.363 -4.582 1 98.25 320 THR B O 1
ATOM 5168 N N . GLU B 1 321 ? 18.328 -3.859 -6.605 1 96.62 321 GLU B N 1
ATOM 5169 C CA . GLU B 1 321 ? 18.547 -2.473 -7.008 1 96.62 321 GLU B CA 1
ATOM 5170 C C . GLU B 1 321 ? 17.281 -1.857 -7.598 1 96.62 321 GLU B C 1
ATOM 5172 O O . GLU B 1 321 ? 16.328 -2.57 -7.914 1 96.62 321 GLU B O 1
ATOM 5177 N N . ALA B 1 322 ? 17.375 -0.523 -7.773 1 97.38 322 ALA B N 1
ATOM 5178 C CA . ALA B 1 322 ? 16.234 0.227 -8.281 1 97.38 322 ALA B CA 1
ATOM 5179 C C . ALA B 1 322 ? 16.266 0.318 -9.805 1 97.38 322 ALA B C 1
ATOM 5181 O O . ALA B 1 322 ? 15.328 0.834 -10.422 1 97.38 322 ALA B O 1
ATOM 5182 N N . THR B 1 323 ? 17.312 -0.174 -10.391 1 96.69 323 THR B N 1
ATOM 5183 C CA . THR B 1 323 ? 17.469 -0.18 -11.836 1 96.69 323 THR B CA 1
ATOM 5184 C C . THR B 1 323 ? 17.766 -1.589 -12.344 1 96.69 323 THR B C 1
ATOM 5186 O O . THR B 1 323 ? 18.453 -2.365 -11.672 1 96.69 323 THR B O 1
ATOM 5189 N N . ALA B 1 324 ? 17.234 -2 -13.531 1 94.44 324 ALA B N 1
ATOM 5190 C CA . ALA B 1 324 ? 17.562 -3.283 -14.148 1 94.44 324 ALA B CA 1
ATOM 5191 C C . ALA B 1 324 ? 19.062 -3.426 -14.352 1 94.44 324 ALA B C 1
ATOM 5193 O O . ALA B 1 324 ? 19.75 -2.447 -14.648 1 94.44 324 ALA B O 1
ATOM 5194 N N . PRO B 1 325 ? 19.641 -4.625 -14.18 1 96.56 325 PRO B N 1
ATOM 5195 C CA . PRO B 1 325 ? 18.953 -5.902 -14.023 1 96.56 325 PRO B CA 1
ATOM 5196 C C . PRO B 1 325 ? 18.609 -6.219 -12.57 1 96.56 325 PRO B C 1
ATOM 5198 O O . PRO B 1 325 ? 18.312 -7.367 -12.234 1 96.56 325 PRO B O 1
ATOM 5201 N N . TYR B 1 326 ? 18.625 -5.332 -11.664 1 97.69 326 TYR B N 1
ATOM 5202 C CA . TYR B 1 326 ? 18.094 -5.27 -10.305 1 97.69 326 TYR B CA 1
ATOM 5203 C C . TYR B 1 326 ? 18.938 -6.098 -9.344 1 97.69 326 TYR B C 1
ATOM 5205 O O . TYR B 1 326 ? 18.922 -5.859 -8.133 1 97.69 326 TYR B O 1
ATOM 5213 N N . HIS B 1 327 ? 19.547 -7.25 -9.867 1 97.94 327 HIS B N 1
ATOM 5214 C CA . HIS B 1 327 ? 20.25 -8.125 -8.945 1 97.94 327 HIS B CA 1
ATOM 5215 C C . HIS B 1 327 ? 21.5 -7.441 -8.383 1 97.94 327 HIS B C 1
ATOM 5217 O O . HIS B 1 327 ? 22.125 -6.629 -9.062 1 97.94 327 HIS B O 1
ATOM 5223 N N . LEU B 1 328 ? 21.859 -7.84 -7.156 1 96.75 328 LEU B N 1
ATOM 5224 C CA . LEU B 1 328 ? 23.016 -7.27 -6.484 1 96.75 328 LEU B CA 1
ATOM 5225 C C . LEU B 1 328 ? 24.156 -8.281 -6.422 1 96.75 328 LEU B C 1
ATOM 5227 O O . LEU B 1 328 ? 25.297 -7.918 -6.129 1 96.75 328 LEU B O 1
ATOM 5231 N N . GLY B 1 329 ? 23.875 -9.516 -6.707 1 96.19 329 GLY B N 1
ATOM 5232 C CA . GLY B 1 329 ? 24.891 -10.547 -6.52 1 96.19 329 GLY B CA 1
ATOM 5233 C C . GLY B 1 329 ? 25.453 -10.578 -5.113 1 96.19 329 GLY B C 1
ATOM 5234 O O . GLY B 1 329 ? 24.719 -10.539 -4.137 1 96.19 329 GLY B O 1
ATOM 5235 N N . LEU B 1 330 ? 26.75 -10.688 -5.078 1 95.12 330 LEU B N 1
ATOM 5236 C CA . LEU B 1 330 ? 27.422 -10.82 -3.795 1 95.12 330 LEU B CA 1
ATOM 5237 C C . LEU B 1 330 ? 27.438 -9.492 -3.049 1 95.12 330 LEU B C 1
ATOM 5239 O O . LEU B 1 330 ? 27.641 -9.461 -1.832 1 95.12 330 LEU B O 1
ATOM 5243 N N . SER B 1 331 ? 27.188 -8.43 -3.713 1 94.06 331 SER B N 1
ATOM 5244 C CA . SER B 1 331 ? 27.109 -7.125 -3.059 1 94.06 331 SER B CA 1
ATOM 5245 C C . SER B 1 331 ? 25.891 -7.059 -2.129 1 94.06 331 SER B C 1
ATOM 5247 O O . SER B 1 331 ? 25.844 -6.207 -1.24 1 94.06 331 SER B O 1
ATOM 5249 N N . GLY B 1 332 ? 24.953 -7.988 -2.402 1 95.25 332 GLY B N 1
ATOM 5250 C CA . GLY B 1 332 ? 23.75 -8.039 -1.579 1 95.25 332 GLY B CA 1
ATOM 5251 C C . GLY B 1 332 ? 23.984 -8.688 -0.228 1 95.25 332 GLY B C 1
ATOM 5252 O O . GLY B 1 332 ? 23.094 -8.719 0.616 1 95.25 332 GLY B O 1
ATOM 5253 N N . LEU B 1 333 ? 25.172 -9.117 0.006 1 96.31 333 LEU B N 1
ATOM 5254 C CA . LEU B 1 333 ? 25.469 -9.82 1.251 1 96.31 333 LEU B CA 1
ATOM 5255 C C . LEU B 1 333 ? 25.891 -8.836 2.34 1 96.31 333 LEU B C 1
ATOM 5257 O O . LEU B 1 333 ? 26.156 -9.234 3.475 1 96.31 333 LEU B O 1
ATOM 5261 N N . LYS B 1 334 ? 25.906 -7.594 2.004 1 93.62 334 LYS B N 1
ATOM 5262 C CA . LYS B 1 334 ? 26.156 -6.531 2.973 1 93.62 334 LYS B CA 1
ATOM 5263 C C . LYS B 1 334 ? 24.938 -5.621 3.133 1 93.62 334 LYS B C 1
ATOM 5265 O O . LYS B 1 334 ? 24.328 -5.227 2.145 1 93.62 334 LYS B O 1
ATOM 5270 N N . LYS B 1 335 ? 24.641 -5.391 4.398 1 94 335 LYS B N 1
ATOM 5271 C CA . LYS B 1 335 ? 23.531 -4.488 4.668 1 94 335 LYS B CA 1
ATOM 5272 C C . LYS B 1 335 ? 23.828 -3.082 4.156 1 94 335 LYS B C 1
ATOM 5274 O O . LYS B 1 335 ? 24.906 -2.541 4.395 1 94 335 LYS B O 1
ATOM 5279 N N . ARG B 1 336 ? 22.891 -2.521 3.447 1 93.5 336 ARG B N 1
ATOM 5280 C CA . ARG B 1 336 ? 23 -1.146 2.973 1 93.5 336 ARG B CA 1
ATOM 5281 C C . ARG B 1 336 ? 22.562 -0.156 4.043 1 93.5 336 ARG B C 1
ATOM 5283 O O . ARG B 1 336 ? 21.672 -0.451 4.84 1 93.5 336 ARG B O 1
ATOM 5290 N N . LYS B 1 337 ? 23.094 1.015 4.02 1 90.56 337 LYS B N 1
ATOM 5291 C CA . LYS B 1 337 ? 22.875 2.018 5.059 1 90.56 337 LYS B CA 1
ATOM 5292 C C . LYS B 1 337 ? 21.391 2.32 5.215 1 90.56 337 LYS B C 1
ATOM 5294 O O . LYS B 1 337 ? 20.875 2.393 6.336 1 90.56 337 LYS B O 1
ATOM 5299 N N . PHE B 1 338 ? 20.719 2.469 4.098 1 94.5 338 PHE B N 1
ATOM 5300 C CA . PHE B 1 338 ? 19.312 2.82 4.156 1 94.5 338 PHE B CA 1
ATOM 5301 C C . PHE B 1 338 ? 18.438 1.661 3.68 1 94.5 338 PHE B C 1
ATOM 5303 O O . PHE B 1 338 ? 17.312 1.866 3.242 1 94.5 338 PHE B O 1
ATOM 5310 N N . GLY B 1 339 ? 19.016 0.432 3.658 1 94 339 GLY B N 1
ATOM 5311 C CA . GLY B 1 339 ? 18.266 -0.739 3.242 1 94 339 GLY B CA 1
ATOM 5312 C C . GLY B 1 339 ? 17.625 -0.584 1.873 1 94 339 GLY B C 1
ATOM 5313 O O . GLY B 1 339 ? 18.297 -0.229 0.907 1 94 339 GLY B O 1
ATOM 5314 N N . VAL B 1 340 ? 16.328 -0.809 1.856 1 95.88 340 VAL B N 1
ATOM 5315 C CA . VAL B 1 340 ? 15.562 -0.761 0.612 1 95.88 340 VAL B CA 1
ATOM 5316 C C . VAL B 1 340 ? 15.547 0.667 0.069 1 95.88 340 VAL B C 1
ATOM 5318 O O . VAL B 1 340 ? 15.398 0.877 -1.137 1 95.88 340 VAL B O 1
ATOM 5321 N N . ASN B 1 341 ? 15.82 1.656 0.896 1 96.81 341 ASN B N 1
ATOM 5322 C CA . ASN B 1 341 ? 15.719 3.061 0.516 1 96.81 341 ASN B CA 1
ATOM 5323 C C . ASN B 1 341 ? 17.062 3.629 0.098 1 96.81 341 ASN B C 1
ATOM 5325 O O . ASN B 1 341 ? 17.203 4.836 -0.109 1 96.81 341 ASN B O 1
ATOM 5329 N N . ASP B 1 342 ? 18.062 2.803 -0.093 1 95.75 342 ASP B N 1
ATOM 5330 C CA . ASP B 1 342 ? 19.422 3.236 -0.424 1 95.75 342 ASP B CA 1
ATOM 5331 C C . ASP B 1 342 ? 19.453 3.967 -1.765 1 95.75 342 ASP B C 1
ATOM 5333 O O . ASP B 1 342 ? 20.297 4.848 -1.979 1 95.75 342 ASP B O 1
ATOM 5337 N N . TYR B 1 343 ? 18.531 3.615 -2.662 1 96.06 343 TYR B N 1
ATOM 5338 C CA . TYR B 1 343 ? 18.484 4.234 -3.982 1 96.06 343 TYR B CA 1
ATOM 5339 C C . TYR B 1 343 ? 18.172 5.723 -3.877 1 96.06 343 TYR B C 1
ATOM 5341 O O . TYR B 1 343 ? 18.453 6.484 -4.805 1 96.06 343 TYR B O 1
ATOM 5349 N N . LEU B 1 344 ? 17.719 6.188 -2.756 1 97.19 344 LEU B N 1
ATOM 5350 C CA . LEU B 1 344 ? 17.328 7.578 -2.551 1 97.19 344 LEU B CA 1
ATOM 5351 C C . LEU B 1 344 ? 18.562 8.461 -2.342 1 97.19 344 LEU B C 1
ATOM 5353 O O . LEU B 1 344 ? 18.469 9.688 -2.383 1 97.19 344 LEU B O 1
ATOM 5357 N N . MET B 1 345 ? 19.719 7.871 -2.188 1 96.19 345 MET B N 1
ATOM 5358 C CA . MET B 1 345 ? 20.969 8.617 -2.037 1 96.19 345 MET B CA 1
ATOM 5359 C C . MET B 1 345 ? 21.297 9.391 -3.312 1 96.19 345 MET B C 1
ATOM 5361 O O . MET B 1 345 ? 21.953 10.438 -3.262 1 96.19 345 MET B O 1
ATOM 5365 N N . THR B 1 346 ? 20.719 8.906 -4.383 1 94.81 346 THR B N 1
ATOM 5366 C CA . THR B 1 346 ? 20.984 9.547 -5.664 1 94.81 346 THR B CA 1
ATOM 5367 C C . THR B 1 346 ? 20.25 10.875 -5.77 1 94.81 346 THR B C 1
ATOM 5369 O O . THR B 1 346 ? 20.875 11.922 -5.965 1 94.81 346 THR B O 1
ATOM 5372 N N . PRO B 1 347 ? 19.016 10.898 -5.605 1 94.06 347 PRO B N 1
ATOM 5373 C CA . PRO B 1 347 ? 18.297 12.164 -5.734 1 94.06 347 PRO B CA 1
ATOM 5374 C C . PRO B 1 347 ? 18.422 13.047 -4.5 1 94.06 347 PRO B C 1
ATOM 5376 O O . PRO B 1 347 ? 18.125 14.242 -4.555 1 94.06 347 PRO B O 1
ATOM 5379 N N . ALA B 1 348 ? 18.781 12.523 -3.344 1 94.88 348 ALA B N 1
ATOM 5380 C CA . ALA B 1 348 ? 18.922 13.266 -2.094 1 94.88 348 ALA B CA 1
ATOM 5381 C C . ALA B 1 348 ? 20.125 12.781 -1.297 1 94.88 348 ALA B C 1
ATOM 5383 O O . ALA B 1 348 ? 19.984 12.023 -0.337 1 94.88 348 ALA B O 1
ATOM 5384 N N . PRO B 1 349 ? 21.281 13.375 -1.582 1 93.31 349 PRO B N 1
ATOM 5385 C CA . PRO B 1 349 ? 22.484 12.922 -0.877 1 93.31 349 PRO B CA 1
ATOM 5386 C C . PRO B 1 349 ? 22.422 13.172 0.628 1 93.31 349 PRO B C 1
ATOM 5388 O O . PRO B 1 349 ? 21.766 14.125 1.071 1 93.31 349 PRO B O 1
ATOM 5391 N N . ASP B 1 350 ? 23.078 12.359 1.393 1 96.5 350 ASP B N 1
ATOM 5392 C CA . ASP B 1 350 ? 23.109 12.43 2.85 1 96.5 350 ASP B CA 1
ATOM 5393 C C . ASP B 1 350 ? 24.125 13.477 3.328 1 96.5 350 ASP B C 1
ATOM 5395 O O . ASP B 1 350 ? 25.094 13.141 4.004 1 96.5 350 ASP B O 1
ATOM 5399 N N . GLU B 1 351 ? 23.906 14.648 3.008 1 97.25 351 GLU B N 1
ATOM 5400 C CA . GLU B 1 351 ? 24.781 15.773 3.336 1 97.25 351 GLU B CA 1
ATOM 5401 C C . GLU B 1 351 ? 23.969 17.031 3.623 1 97.25 351 GLU B C 1
ATOM 5403 O O . GLU B 1 351 ? 22.766 17.078 3.344 1 97.25 351 GLU B O 1
ATOM 5408 N N . ASP B 1 352 ? 24.656 17.984 4.297 1 97.56 352 ASP B N 1
ATOM 5409 C CA . ASP B 1 352 ? 24.047 19.297 4.465 1 97.56 352 ASP B CA 1
ATOM 5410 C C . ASP B 1 352 ? 23.797 19.969 3.115 1 97.56 352 ASP B C 1
ATOM 5412 O O . ASP B 1 352 ? 24.531 19.719 2.152 1 97.56 352 ASP B O 1
ATOM 5416 N N . MET B 1 353 ? 22.688 20.734 3.078 1 95.69 353 MET B N 1
ATOM 5417 C CA . MET B 1 353 ? 22.406 21.359 1.794 1 95.69 353 MET B CA 1
ATOM 5418 C C . MET B 1 353 ? 21.812 22.766 1.994 1 95.69 353 MET B C 1
ATOM 5420 O O . MET B 1 353 ? 21.25 23.047 3.049 1 95.69 353 MET B O 1
ATOM 5424 N N . THR B 1 354 ? 22.062 23.562 0.988 1 95.75 354 THR B N 1
ATOM 5425 C CA . THR B 1 354 ? 21.438 24.859 0.863 1 95.75 354 THR B CA 1
ATOM 5426 C C . THR B 1 354 ? 20.562 24.922 -0.389 1 95.75 354 THR B C 1
ATOM 5428 O O . THR B 1 354 ? 21.016 24.578 -1.483 1 95.75 354 THR B O 1
ATOM 5431 N N . ILE B 1 355 ? 19.359 25.266 -0.169 1 93.38 355 ILE B N 1
ATOM 5432 C CA . ILE B 1 355 ? 18.375 25.359 -1.253 1 93.38 355 ILE B CA 1
ATOM 5433 C C . ILE B 1 355 ? 18.281 26.797 -1.737 1 93.38 355 ILE B C 1
ATOM 5435 O O . ILE B 1 355 ? 17.953 27.703 -0.959 1 93.38 355 ILE B O 1
#

Radius of gyration: 28.37 Å; Cα contacts (8 Å, |Δi|>4): 1707; chains: 2; bounding box: 53×91×86 Å

Secondary structure (DSSP, 8-state):
----------------------TT---TTTTS-EE--HHHHHH-EEEEEEE-SSTTSEEEEEEESSHHHHHHHHTT--TTT--EEEEE--TT--TTSHHHHHHHHHHHHTT-EEEEE--HHHH-S-HHHHHHHHHHHHHHHHHHHHHHHTTT--GGGEEEEEETHHHHHHHHHHHHHHHHHS---SEEEEES---TTTTTS-GGGS--GGGSSEEEEEES-TTTTS--S--SSEEEEETTSS----EETTEE----HHHHHHHHHHHHHHHHHSTTT-EEEEESSHHHHHTT---SSS--EEESSTT--TTS-EEEEE-B-SSTT-B-GGGGGS--TTGGGGGGGTTS-SS-EE-/----------------------TT---TTTTS-EE--HHHHHH-EEEEEEE-SSTTSEEEEEEESSHHHHHHHHTT--TTT--EEEEE--TT--TTSHHHHHHHHHHHHTT-EEEEE--HHHH-S-HHHHHHHHHHHHHHHHHHHHHHHTTT--GGGEEEEEETHHHHHHHHHHHHHHHHHS---SEEEEES---TTTTTS-GGGS--GGGSSEEEEEES-TTTTS--S--SSEEEEETTSS----EETTEEP---HHHHHHHHHHHHHHHHHSTTT-EEEEESSHHHHHTT---SSS--EEESSTT--TTS-EEEEE-B-SSTT-B-GGGGGS--TTGGGGGGGTTS-SS-EE-

Sequence (710 aa):
MKIVVILMLVVCVEADTGQPAGFMADCPGMNRTTVLSEATKRSLSVVVVYPTSGFLGHREVRCKLSTEGAACAAKHLDFKKRKTQVMISGYLDGSFSPIVRSFIAMYLKLGRNVIVLEIFPILVRTYPIAARITKPLGELLGEFLASLTFQGLSPRRLELVGGSLGAHIASFAADTYRQLTGRRPARITGLDPAGPCFRNVPATARLHADAATHVDVLHTNIDGFGIAQPLGHVDFYANGGEFQTSIKGDFIMPCFQLCSHIRSAFYWLLAYSNPDKFVAVQCDSVANARIGDCYNGTIRTNVLGPRTNFSKTGVFYLPTEATAPYHLGLSGLKKRKFGVNDYLMTPAPDEDMTIMKIVVILMLVVCVEADTGQPAGFMADCPGMNRTTVLSEATKRSLSVVVVYPTSGFLGHREVRCKLSTEGAACAAKHLDFKKRKTQVMISGYLDGSFSPIVRSFIAMYLKLGRNVIVLEIFPILVRTYPIAARITKPLGELLGEFLASLTFQGLSPRRLELVGGSLGAHIASFAADTYRQLTGRRPARITGLDPAGPCFRNVPATARLHADAATHVDVLHTNIDGFGIAQPLGHVDFYANGGEFQTSIKGDFIMPCFQLCSHIRSAFYWLLAYSNPDKFVAVQCDSVANARIGDCYNGTIRTNVLGPRTNFSKTGVFYLPTEATAPYHLGLSGLKKRKFGVNDYLMTPAPDEDMTI

Nearest PDB structures (foldseek):
  4qnn-assembly1_D  TM=8.012E-01  e=1.759E-18  Vespa basalis
  2pvs-assembly1_A  TM=7.907E-01  e=4.491E-19  Homo sapiens
  1w52-assembly1_X  TM=7.873E-01  e=5.366E-19  Equus caballus
  2oxe-assembly1_A  TM=7.628E-01  e=1.018E-19  Homo sapiens
  1gpl-assembly1_A  TM=7.490E-01  e=1.956E-19  Cavia porcellus

Foldseek 3Di:
DPPDPPPPPPPPPPPPPDDFCFDQQADPQLPPDDDQDPVRQQVWWKKKKAADPDPVRIDIDIFRLALVSLVVNLVRADQPPAFEEEEEEAAQDACPDPLNVLVVVLRVVVVHTYMYTGCNVPRPDDNSVSLSVLQVLLLSNLNSVLSNVVVRHDLLRYEYEYEASGLFSPLSSLVNVCVNNVAGHAEYEYQQYFNNNPQPDDLSNGQAAVSHVFYEYEAQQCRYGHNLDDHHQAYECELLRRWAFADDQLRTDDTHRVNSRCVSSLLASLCSVVVQFQKWWAAPDSVCLNQVNRLPDDTDIAGHYPGGDSVDGDYIRTYFDNDPVGTDGPVSNDADPRRSCNNNCRNPNPDDDDD/DPPPPPPPPPPVPPPPPDDFCFDQQADPQLPPDDDDDPVRQQVWWKKKKAADPDPVRIDIDIFRLALVSLVVNLVRADQPPAFEEEEEEAAQDACPDPLNVLVVVLRVVVVHTYMYTGLNVPRPDDNSVSLSVLQVLLLSNLNSVLSNVVVRHDLLRYEYEYEASGLFSPLSSLVNVCVNNVAGHAEYEYQQYFNNNPAPDDLSNGQAAVSHVFYEYEAQQCRYGHNLDDHHQAYECELLRRWAFADDQLRTDDTHRVNSRCVSSLLASLCSVVVQFQKWWAAPDSVCLNQVNRLPDDTDIAGHYPGGDSVDGDYIRTYFDNDPVGTDGPVSNDADPRRSCNNNCRNPNPDDDDD

pLDDT: mean 93.49, std 12.55, range [22.91, 99.0]

Solvent-accessible surface area (backbone atoms only — not comparable to full-atom values): 35341 Å² total; per-residue (Å²): 135,84,80,78,79,76,76,74,74,74,69,78,71,72,77,73,51,39,58,75,60,43,41,52,31,52,46,49,30,68,87,38,56,56,42,71,35,72,72,49,49,68,69,32,35,29,41,37,39,32,78,40,92,52,96,79,42,53,48,75,46,80,26,46,53,31,63,71,19,23,55,59,47,53,76,65,47,58,53,87,83,27,43,37,40,36,39,28,55,31,85,76,33,36,73,82,36,70,68,47,44,51,50,50,52,53,43,45,74,72,56,29,30,35,37,34,50,52,44,35,84,74,31,72,54,53,63,61,47,33,59,47,45,30,50,54,52,7,37,43,50,7,49,21,52,37,44,31,36,78,72,52,42,48,45,81,39,27,34,37,40,9,27,24,51,10,14,32,19,48,26,33,12,25,47,39,20,22,72,74,67,76,46,45,31,36,31,35,37,25,32,17,33,41,8,52,46,43,63,74,48,59,64,89,71,38,47,38,38,83,33,20,77,36,19,37,29,39,24,16,7,19,50,40,50,9,40,64,67,82,40,35,44,30,25,36,19,35,41,25,8,56,47,44,63,36,46,57,89,63,40,76,43,90,32,53,57,67,52,9,38,53,42,28,58,53,52,47,56,48,12,64,77,34,47,80,27,38,32,22,33,42,22,93,35,50,36,29,17,36,64,60,60,31,74,71,78,83,80,46,71,49,31,47,50,85,58,46,51,81,87,61,63,46,39,25,24,25,50,60,48,38,45,88,87,24,55,43,26,76,66,42,76,50,85,52,95,48,48,77,32,45,70,41,41,67,59,20,50,71,47,70,46,74,80,133,86,81,77,79,75,77,72,73,73,68,76,72,72,77,73,51,41,59,75,61,43,42,52,30,52,45,49,31,68,89,38,56,58,43,72,34,74,70,47,48,69,70,33,36,29,40,37,38,32,79,41,92,51,95,78,41,51,48,73,48,79,27,45,53,30,63,70,19,23,55,59,48,52,75,66,48,56,53,85,83,26,42,39,38,36,39,28,54,31,83,76,32,37,73,82,35,69,69,47,45,52,50,50,54,53,43,45,73,72,55,30,31,36,37,34,50,52,43,36,84,74,32,72,53,53,65,61,48,32,59,46,45,30,51,53,53,8,36,44,50,7,49,20,52,36,46,31,35,78,72,53,41,46,44,80,38,27,33,36,40,9,27,23,49,11,15,31,18,49,25,33,12,25,47,38,20,22,73,74,66,75,47,44,32,36,30,36,36,26,31,17,33,41,8,51,47,42,63,76,48,60,62,89,72,39,48,38,38,83,32,22,77,36,20,37,30,38,23,16,7,20,49,40,50,9,40,64,66,80,39,36,44,30,26,36,20,35,42,25,8,57,47,43,63,35,49,57,90,64,39,78,42,91,31,51,60,67,52,8,38,52,42,29,58,53,52,48,57,47,12,62,77,33,48,78,28,36,31,22,32,42,19,94,36,50,37,29,17,36,66,59,59,33,74,71,78,82,81,43,72,46,29,47,49,85,57,47,50,82,88,61,61,46,41,23,24,24,49,59,47,39,45,88,87,22,54,43,25,78,66,42,75,50,86,52,96,48,49,77,32,45,70,42,42,67,57,21,52,72,47,70,46,75,80

InterPro domains:
  IPR000734 Triacylglycerol lipase family [PTHR11610] (80-327)
  IPR013818 Lipase [PF00151] (78-326)
  IPR029058 Alpha/Beta hydrolase fold [G3DSA:3.40.50.1820] (58-329)
  IPR029058 Alpha/Beta hydrolase fold [SSF53474] (80-326)